Protein AF-A0A7R9ERK0-F1 (afdb_monomer_lite)

Foldseek 3Di:
DDDDDDDDDDQLQADDQFAPDRDDDSVPSATHGAPQFDDSRSPGHPDQWDQDGPRHTDHDDPVSVVVVVVVVVVCVVVVVVVVVVVVVVVVVVVVVVVVVVVVVCVVCVVVVVCVPPVPPPCPVVVVVVVVVVVVVVVVVVVVVVVVVVVVVVVVVVVVVVVVVVVVVVVVVVVVVVVVVVVVVVVVVVVVVVVDDDCVVVVVVVVVVVVVVVVVPPDCVVVVVVVVVVVVVVVVVVVVVVVVVVVVVVVLVVVVVVVVVVVVVVVVVVVVVVVVVVVVVVVVVVVVVVVVVVCVVVVVVVVVVVVVVVVVVVVVVVVVVVVVVVDVVVDDDDDDDDDDPDPPPPVVPVVPPPPPDDDPPPVVVVVVVVVVVVVVVVVVVVVCVVVVVVVVVVVVVSCVVVVVVVVVVVVVVVVVVVVVVVVVVVVVCVCPVVVVVVVVVVVVVVVVVVVVVVCCCVPPVVVVVVVVVVVVVVVVVVVVVVVVVVVVVVVVVVVVVPDDPPVVVVVVVVVVVVVVVVVVVVVVVVVVVCVVVVVVVVVCVVVVVVVVVVVVVVVVVVVVPDDDDDDDDDDDDDDDDDDDDDDDDDDDDDDDDDDDDDD

Organism: NCBI:txid61472

Radius of gyration: 83.92 Å; chains: 1; bounding box: 230×95×180 Å

pLDDT: mean 75.09, std 16.85, range [30.47, 94.69]

InterPro domains:
  IPR002049 Laminin-type EGF domain [PF00053] (12-48)
  IPR002049 Laminin-type EGF domain [PS01248] (31-63)
  IPR002049 Laminin-type EGF domain [SM00180] (12-57)
  IPR002049 Laminin-type EGF domain [cd00055] (12-45)
  IPR009254 Laminin alpha, domain I [PF06008] (92-330)

Secondary structure (DSSP, 8-state):
-------PPPP----TTTEEEEEE-TTT--EEEPTT-BTTTT-BPPTTEEEETTTEEEEPPHHHHHHHHHHHHHHHHHHHHHHHHHHHHHHHHHHHHHHHHHHHHHHHHHHHHTT-TTT---HHHHHHHHHHHHHHHHHHHHHHHHHHHHHHHHHHHHHHHHHHHHHHHHHHHHHHHHHHHHHHHHHHHHHHSS-TTSHHHHHHHHHHHHHHHHHH---HHHHHHHHHHHHHHHHHHHHHHHHHHHHHHHHHHHHHHHHHHHHHHHHHHHHHHHHHHHHHHHHHHHHHHHHHHHHHHHHHHHHHHHHHHHHHHHHHHHHHHHHHHHTTS----------SSTTSHHHHTTTTTSSS--SHHHHHHHHHHHHHHHHHHHHHHHHHHHHHHHHHHHHHHHHHHHHHHHHHHHHHHHHHHHHHHHHHHHHHTTHHHHHHHHHHHHHHHHHHHHHHHHHIIIIIHHHHHHHHHHHHHHHHHHHHHHHHHHHHHHHHHHHTTPPP-HHHHHHHHHHHHHHHHHHHHHHHHHHHHHHHHHHHHHHHHHHHHHHHHHHHHHHHHHTTS-------------------------------------

Structure (mmCIF, N/CA/C/O backbone):
data_AF-A0A7R9ERK0-F1
#
_entry.id   AF-A0A7R9ERK0-F1
#
loop_
_atom_site.group_PDB
_atom_site.id
_atom_site.type_symbol
_atom_site.label_atom_id
_atom_site.label_alt_id
_atom_site.label_comp_id
_atom_site.label_asym_id
_atom_site.label_entity_id
_atom_site.label_seq_id
_atom_site.pdbx_PDB_ins_code
_atom_site.Cartn_x
_atom_site.Cartn_y
_atom_site.Cartn_z
_atom_site.occupancy
_atom_site.B_iso_or_equiv
_atom_site.auth_seq_id
_atom_site.auth_comp_id
_atom_site.auth_asym_id
_atom_site.auth_atom_id
_atom_site.pdbx_PDB_model_num
ATOM 1 N N . MET A 1 1 ? -63.902 -16.183 -97.226 1.00 35.41 1 MET A N 1
ATOM 2 C CA . MET A 1 1 ? -65.059 -15.893 -96.356 1.00 35.41 1 MET A CA 1
ATOM 3 C C . MET A 1 1 ? -64.529 -15.023 -95.231 1.00 35.41 1 MET A C 1
ATOM 5 O O . MET A 1 1 ? -63.576 -15.450 -94.601 1.00 35.41 1 MET A O 1
ATOM 9 N N . GLU A 1 2 ? -65.022 -13.813 -95.001 1.00 35.06 2 GLU A N 1
ATOM 10 C CA . GLU A 1 2 ? -66.097 -13.092 -95.710 1.00 35.06 2 GLU A CA 1
ATOM 11 C C . GLU A 1 2 ? -65.541 -12.112 -96.772 1.00 35.06 2 GLU A C 1
ATOM 13 O O . GLU A 1 2 ? -64.340 -12.095 -97.030 1.00 35.06 2 GLU A O 1
ATOM 18 N N . ALA A 1 3 ? -66.422 -11.383 -97.462 1.00 43.03 3 ALA A N 1
ATOM 19 C CA . ALA A 1 3 ? -66.110 -10.338 -98.452 1.00 43.03 3 ALA A CA 1
ATOM 20 C C . ALA A 1 3 ? -66.653 -8.984 -97.925 1.00 43.03 3 ALA A C 1
ATOM 22 O O . ALA A 1 3 ? -67.345 -8.971 -96.914 1.00 43.03 3 ALA A O 1
ATOM 23 N N . SER A 1 4 ? -66.417 -7.803 -98.501 1.00 40.50 4 SER A N 1
ATOM 24 C CA . SER A 1 4 ? -65.908 -7.414 -99.826 1.00 40.50 4 SER A CA 1
ATOM 25 C C . SER A 1 4 ? -65.110 -6.098 -99.672 1.00 40.50 4 SER A C 1
ATOM 27 O O . SER A 1 4 ? -65.273 -5.392 -98.684 1.00 40.50 4 SER A O 1
ATOM 29 N N . GLY A 1 5 ? -64.189 -5.705 -100.550 1.00 44.66 5 GLY A N 1
ATOM 30 C CA . GLY A 1 5 ? -64.481 -5.357 -101.944 1.00 44.66 5 GLY A CA 1
ATOM 31 C C . GLY A 1 5 ? -64.319 -3.846 -102.167 1.00 44.66 5 GLY A C 1
ATOM 32 O O . GLY A 1 5 ? -65.278 -3.161 -102.503 1.00 44.66 5 GLY A O 1
ATOM 33 N N . ASN A 1 6 ? -63.112 -3.317 -101.937 1.00 42.91 6 ASN A N 1
ATOM 34 C CA . ASN A 1 6 ? -62.761 -1.910 -102.171 1.00 42.91 6 ASN A CA 1
ATOM 35 C C . ASN A 1 6 ? -61.440 -1.848 -102.953 1.00 42.91 6 ASN A C 1
ATOM 37 O O . ASN A 1 6 ? -60.365 -1.666 -102.380 1.00 42.91 6 ASN A O 1
ATOM 41 N N . SER A 1 7 ? -61.523 -2.097 -104.262 1.00 53.69 7 SER A N 1
ATOM 42 C CA . SER A 1 7 ? -60.381 -2.242 -105.170 1.00 53.69 7 SER A CA 1
ATOM 43 C C . SER A 1 7 ? -59.732 -0.895 -105.504 1.00 53.69 7 SER A C 1
ATOM 45 O O . SER A 1 7 ? -59.815 -0.402 -106.630 1.00 53.69 7 SER A O 1
ATOM 47 N N . LYS A 1 8 ? -59.059 -0.297 -104.519 1.00 59.78 8 LYS A N 1
ATOM 48 C CA . LYS A 1 8 ? -58.032 0.715 -104.776 1.00 59.78 8 LYS A CA 1
ATOM 49 C C . LYS A 1 8 ? -56.872 0.023 -105.489 1.00 59.78 8 LYS A C 1
ATOM 51 O O . LYS A 1 8 ? -56.284 -0.892 -104.918 1.00 59.78 8 LYS A O 1
ATOM 56 N N . CYS A 1 9 ? -56.544 0.441 -106.710 1.00 68.19 9 CYS A N 1
ATOM 57 C CA . CYS A 1 9 ? -55.388 -0.098 -107.422 1.00 68.19 9 CYS A CA 1
ATOM 58 C C . CYS A 1 9 ? -54.114 0.169 -106.609 1.00 68.19 9 CYS A C 1
ATOM 60 O O . CYS A 1 9 ? -53.793 1.324 -106.323 1.00 68.19 9 CYS A O 1
ATOM 62 N N . ALA A 1 10 ? -53.402 -0.891 -106.227 1.00 67.50 10 ALA A N 1
ATOM 63 C CA . ALA A 1 10 ? -52.088 -0.764 -105.617 1.00 67.50 10 ALA A CA 1
ATOM 64 C C . ALA A 1 10 ? -51.067 -0.335 -106.682 1.00 67.50 10 ALA A C 1
ATOM 66 O O . ALA A 1 10 ? -51.126 -0.778 -107.828 1.00 67.50 10 ALA A O 1
ATOM 67 N N . THR A 1 11 ? -50.117 0.519 -106.307 1.00 73.81 11 THR A N 1
ATOM 68 C CA . THR A 1 11 ? -48.973 0.853 -107.162 1.00 73.81 11 THR A CA 1
ATOM 69 C C . THR A 1 11 ? -48.084 -0.377 -107.323 1.00 73.81 11 THR A C 1
ATOM 71 O O . THR A 1 11 ? -47.626 -0.915 -106.315 1.00 73.81 11 THR A O 1
ATOM 74 N N . CYS A 1 12 ? -47.815 -0.782 -108.567 1.00 75.81 12 CYS A N 1
ATOM 75 C CA . CYS A 1 12 ? -47.063 -1.994 -108.911 1.00 75.81 12 CYS A CA 1
ATOM 76 C C . CYS A 1 12 ? -45.767 -2.168 -108.096 1.00 75.81 12 CYS A C 1
ATOM 78 O O . CYS A 1 12 ? -45.539 -3.211 -107.485 1.00 75.81 12 CYS A O 1
ATOM 80 N N . GLY A 1 13 ? -44.946 -1.111 -108.030 1.00 80.69 13 GLY A N 1
ATOM 81 C CA . GLY A 1 13 ? -43.681 -1.133 -107.293 1.00 80.69 13 GLY A CA 1
ATOM 82 C C . GLY A 1 13 ? -42.642 -2.076 -107.902 1.00 80.69 13 GLY A C 1
ATOM 83 O O . GLY A 1 13 ? -41.896 -2.699 -107.155 1.00 80.69 13 GLY A O 1
ATOM 84 N N . CYS A 1 14 ? -42.637 -2.201 -109.232 1.00 86.31 14 CYS A N 1
ATOM 85 C CA . CYS A 1 14 ? -41.630 -2.935 -109.994 1.00 86.31 14 CYS A CA 1
ATOM 86 C C . CYS A 1 14 ? -40.242 -2.324 -109.777 1.00 86.31 14 CYS A C 1
ATOM 88 O O . CYS A 1 14 ? -40.119 -1.095 -109.766 1.00 86.31 14 CYS A O 1
ATOM 90 N N . ASN A 1 15 ? -39.207 -3.153 -109.632 1.00 84.75 15 ASN A N 1
ATOM 91 C CA . ASN A 1 15 ? -37.839 -2.653 -109.543 1.00 84.75 15 ASN A CA 1
ATOM 92 C C . ASN A 1 15 ? -37.391 -2.124 -110.917 1.00 84.75 15 ASN A C 1
ATOM 94 O O . ASN A 1 15 ? -37.410 -2.849 -111.913 1.00 84.75 15 ASN A O 1
ATOM 98 N N . THR A 1 16 ? -37.010 -0.850 -110.973 1.00 82.69 16 THR A N 1
ATOM 99 C CA . THR A 1 16 ? -36.764 -0.108 -112.217 1.00 82.69 16 THR A CA 1
ATOM 100 C C . THR A 1 16 ? -35.476 -0.493 -112.934 1.00 82.69 16 THR A C 1
ATOM 102 O O . THR A 1 16 ? -35.369 -0.228 -114.122 1.00 82.69 16 THR A O 1
ATOM 105 N N . GLU A 1 17 ? -34.516 -1.114 -112.245 1.00 84.19 17 GLU A N 1
ATOM 106 C CA . GLU A 1 17 ? -33.261 -1.603 -112.850 1.00 84.19 17 GLU A CA 1
ATOM 107 C C . GLU A 1 17 ? -33.412 -3.016 -113.453 1.00 84.19 17 GLU A C 1
ATOM 109 O O . GLU A 1 17 ? -32.555 -3.480 -114.196 1.00 84.19 17 GLU A O 1
ATOM 114 N N . TYR A 1 18 ? -34.514 -3.699 -113.127 1.00 86.81 18 TYR A N 1
ATOM 115 C CA . TYR A 1 18 ? -34.749 -5.123 -113.386 1.00 86.81 18 TYR A CA 1
ATOM 116 C C . TYR A 1 18 ? -36.049 -5.384 -114.186 1.00 86.81 18 TYR A C 1
ATOM 118 O O . TYR A 1 18 ? -36.389 -6.533 -114.479 1.00 86.81 18 TYR A O 1
ATOM 126 N N . SER A 1 19 ? -36.799 -4.334 -114.540 1.00 86.19 19 SER A N 1
ATOM 127 C CA . SER A 1 19 ? -38.081 -4.408 -115.263 1.00 86.19 19 SER A CA 1
ATOM 128 C C . SER A 1 19 ? -38.019 -3.627 -116.572 1.00 86.19 19 SER A C 1
ATOM 130 O O . SER A 1 19 ? -37.452 -2.540 -116.612 1.00 86.19 19 SER A O 1
ATOM 132 N N . ILE A 1 20 ? -38.688 -4.119 -117.618 1.00 83.12 20 ILE A N 1
ATOM 133 C CA . ILE A 1 20 ? -38.766 -3.467 -118.942 1.00 83.12 20 ILE A CA 1
ATOM 134 C C . ILE A 1 20 ? -39.531 -2.126 -118.876 1.00 83.12 20 ILE A C 1
ATOM 136 O O . ILE A 1 20 ? -39.400 -1.272 -119.754 1.00 83.12 20 ILE A O 1
ATOM 140 N N . GLY A 1 21 ? -40.307 -1.893 -117.813 1.00 77.88 21 GLY A N 1
ATOM 141 C CA . GLY A 1 21 ? -40.896 -0.589 -117.534 1.00 77.88 21 GLY A CA 1
ATOM 142 C C . GLY A 1 21 ? -41.554 -0.477 -116.160 1.00 77.88 21 GLY A C 1
ATOM 143 O O . GLY A 1 21 ? -41.599 -1.414 -115.369 1.00 77.88 21 GLY A O 1
ATOM 144 N N . PHE A 1 22 ? -42.113 0.703 -115.890 1.00 71.94 22 PHE A N 1
ATOM 145 C CA . PHE A 1 22 ? -42.721 1.078 -114.603 1.00 71.94 22 PHE A CA 1
ATOM 146 C C . PHE A 1 22 ? -44.124 0.479 -114.354 1.00 71.94 22 PHE A C 1
ATOM 148 O O . PHE A 1 22 ? -44.754 0.779 -113.337 1.00 71.94 22 PHE A O 1
ATOM 155 N N . GLY A 1 23 ? -44.650 -0.303 -115.301 1.00 72.62 23 GLY A N 1
ATOM 156 C CA . GLY A 1 23 ? -46.002 -0.860 -115.276 1.00 72.62 23 GLY A CA 1
ATOM 157 C C . GLY A 1 23 ? -46.023 -2.359 -114.976 1.00 72.62 23 GLY A C 1
ATOM 158 O O . GLY A 1 23 ? -45.140 -3.102 -115.387 1.00 72.62 23 GLY A O 1
ATOM 159 N N . CYS A 1 24 ? -47.078 -2.799 -114.296 1.00 81.50 24 CYS A N 1
ATOM 160 C CA . CYS A 1 24 ? -47.418 -4.205 -114.105 1.00 81.50 24 CYS A CA 1
ATOM 161 C C . CYS A 1 24 ? -48.701 -4.558 -114.862 1.00 81.50 24 CYS A C 1
ATOM 163 O O . CYS A 1 24 ? -49.523 -3.687 -115.168 1.00 81.50 24 CYS A O 1
ATOM 165 N N . ASN A 1 25 ? -48.901 -5.846 -115.136 1.00 78.44 25 ASN A N 1
ATOM 166 C CA . ASN A 1 25 ? -50.119 -6.335 -115.773 1.00 78.44 25 ASN A CA 1
ATOM 167 C C . ASN A 1 25 ? -51.338 -6.069 -114.856 1.00 78.44 25 ASN A C 1
ATOM 169 O O . ASN A 1 25 ? -51.389 -6.585 -113.735 1.00 78.44 25 ASN A O 1
ATOM 173 N N . PRO A 1 26 ? -52.356 -5.310 -115.311 1.00 74.50 26 PRO A N 1
ATOM 174 C CA . PRO A 1 26 ? -53.459 -4.858 -114.459 1.00 74.50 26 PRO A CA 1
ATOM 175 C C . PRO A 1 26 ? -54.404 -5.980 -113.998 1.00 74.50 26 PRO A C 1
ATOM 177 O O . PRO A 1 26 ? -55.276 -5.726 -113.170 1.00 74.50 26 PRO A O 1
ATOM 180 N N . SER A 1 27 ? -54.258 -7.205 -114.519 1.00 74.94 27 SER A N 1
ATOM 181 C CA . SER A 1 27 ? -55.088 -8.359 -114.140 1.00 74.94 27 SER A CA 1
ATOM 182 C C . SER A 1 27 ? -54.517 -9.184 -112.982 1.00 74.94 27 SER A C 1
ATOM 184 O O . SER A 1 27 ? -55.277 -9.897 -112.330 1.00 74.94 27 SER A O 1
ATOM 186 N N . ASN A 1 28 ? -53.202 -9.130 -112.732 1.00 77.69 28 ASN A N 1
ATOM 187 C CA . ASN A 1 28 ? -52.540 -9.932 -111.689 1.00 77.69 28 ASN A CA 1
ATOM 188 C C . ASN A 1 28 ? -51.480 -9.176 -110.863 1.00 77.69 28 ASN A C 1
ATOM 190 O O . ASN A 1 28 ? -51.039 -9.705 -109.850 1.00 77.69 28 ASN A O 1
ATOM 194 N N . GLY A 1 29 ? -51.079 -7.964 -111.257 1.00 78.56 29 GLY A N 1
ATOM 195 C CA . GLY A 1 29 ? -50.071 -7.165 -110.553 1.00 78.56 29 GLY A CA 1
ATOM 196 C C . GLY A 1 29 ? -48.613 -7.548 -110.837 1.00 78.56 29 GLY A C 1
ATOM 197 O O . GLY A 1 29 ? -47.723 -6.879 -110.321 1.00 78.56 29 GLY A O 1
ATOM 198 N N . GLN A 1 30 ? -48.356 -8.560 -111.674 1.00 82.38 30 GLN A N 1
ATOM 199 C CA . GLN A 1 30 ? -47.001 -8.999 -112.025 1.00 82.38 30 GLN A CA 1
ATOM 200 C C . GLN A 1 30 ? -46.286 -7.943 -112.874 1.00 82.38 30 GLN A C 1
ATOM 202 O O . GLN A 1 30 ? -46.831 -7.458 -113.872 1.00 82.38 30 GLN A O 1
ATOM 207 N N . CYS A 1 31 ? -45.053 -7.623 -112.496 1.00 87.81 31 CYS A N 1
ATOM 208 C CA . CYS A 1 31 ? -44.167 -6.740 -113.247 1.00 87.81 31 CYS A CA 1
ATOM 209 C C . CYS A 1 31 ? -43.558 -7.447 -114.471 1.00 87.81 31 CYS A C 1
ATOM 211 O O . CYS A 1 31 ? -43.283 -8.649 -114.428 1.00 87.81 31 CYS A O 1
ATOM 213 N N . GLU A 1 32 ? -43.364 -6.710 -115.568 1.00 88.25 32 GLU A N 1
ATOM 214 C CA . GLU A 1 32 ? -42.759 -7.234 -116.799 1.00 88.25 32 GLU A CA 1
ATOM 215 C C . GLU A 1 32 ? -41.229 -7.135 -116.704 1.00 88.25 32 GLU A C 1
ATOM 217 O O . GLU A 1 32 ? -40.634 -6.077 -116.921 1.00 88.25 32 GLU A O 1
ATOM 222 N N . CYS A 1 33 ? -40.607 -8.233 -116.276 1.00 88.31 33 CYS A N 1
ATOM 223 C CA . CYS A 1 33 ? -39.188 -8.283 -115.937 1.00 88.31 33 CYS A CA 1
ATOM 224 C C . CYS A 1 33 ? -38.276 -8.289 -117.169 1.00 88.31 33 CYS A C 1
ATOM 226 O O . CYS A 1 33 ? -38.658 -8.783 -118.232 1.00 88.31 33 CYS A O 1
ATOM 228 N N . LEU A 1 34 ? -37.043 -7.798 -117.009 1.00 89.06 34 LEU A N 1
ATOM 229 C CA . LEU A 1 34 ? -35.976 -8.049 -117.979 1.00 89.06 34 LEU A CA 1
ATOM 230 C C . LEU A 1 34 ? -35.687 -9.566 -118.086 1.00 89.06 34 LEU A C 1
ATOM 232 O O . LEU A 1 34 ? -35.973 -10.315 -117.145 1.00 89.06 34 LEU A O 1
ATOM 236 N N . PRO A 1 35 ? -35.118 -10.044 -119.210 1.00 89.62 35 PRO A N 1
ATOM 237 C CA . PRO A 1 35 ? -34.739 -11.445 -119.390 1.00 89.62 35 PRO A CA 1
ATOM 238 C C . PRO A 1 35 ? -33.977 -12.032 -118.192 1.00 89.62 35 PRO A C 1
ATOM 240 O O . PRO A 1 35 ? -33.128 -11.375 -117.599 1.00 89.62 35 PRO A O 1
ATOM 243 N N . GLY A 1 36 ? -34.299 -13.270 -117.810 1.00 87.81 36 GLY A N 1
ATOM 244 C CA . GLY A 1 36 ? -33.621 -14.004 -116.731 1.00 87.81 36 GLY A CA 1
ATOM 245 C C . GLY A 1 36 ? -33.883 -13.519 -115.296 1.00 87.81 36 GLY A C 1
ATOM 246 O O . GLY A 1 36 ? -33.579 -14.259 -114.364 1.00 87.81 36 GLY A O 1
ATOM 247 N N . VAL A 1 37 ? -34.449 -12.327 -115.087 1.00 90.31 37 VAL A N 1
ATOM 248 C CA . VAL A 1 37 ? -34.824 -11.808 -113.758 1.00 90.31 37 VAL A CA 1
ATOM 249 C C . VAL A 1 37 ? -35.968 -12.631 -113.148 1.00 90.31 37 VAL A C 1
ATOM 251 O O . VAL A 1 37 ? -36.845 -13.115 -113.868 1.00 90.31 37 VAL A O 1
ATOM 254 N N . ILE A 1 38 ? -35.998 -12.752 -111.816 1.00 88.31 38 ILE A N 1
ATOM 255 C CA . ILE A 1 38 ? -37.062 -13.440 -111.069 1.00 88.31 38 ILE A CA 1
ATOM 256 C C . ILE A 1 38 ? -37.682 -12.560 -109.962 1.00 88.31 38 ILE A C 1
ATOM 258 O O . ILE A 1 38 ? -37.200 -11.472 -109.648 1.00 88.31 38 ILE A O 1
ATOM 262 N N . GLY A 1 39 ? -38.792 -13.041 -109.391 1.00 85.50 39 GLY A N 1
ATOM 263 C CA . GLY A 1 39 ? -39.576 -12.355 -108.355 1.00 85.50 39 GLY A CA 1
ATOM 264 C C . GLY A 1 39 ? -40.820 -11.632 -108.893 1.00 85.50 39 GLY A C 1
ATOM 265 O O . GLY A 1 39 ? -40.866 -11.196 -110.044 1.00 85.50 39 GLY A O 1
ATOM 266 N N . GLU A 1 40 ? -41.861 -11.491 -108.063 1.00 83.94 40 GLU A N 1
ATOM 267 C CA . GLU A 1 40 ? -43.143 -10.878 -108.479 1.00 83.94 40 GLU A CA 1
ATOM 268 C C . GLU A 1 40 ? -43.001 -9.395 -108.873 1.00 83.94 40 GLU A C 1
ATOM 270 O O . GLU A 1 40 ? -43.811 -8.851 -109.630 1.00 83.94 40 GLU A O 1
ATOM 275 N N . LYS A 1 41 ? -41.942 -8.743 -108.377 1.00 85.75 41 LYS A N 1
ATOM 276 C CA . LYS A 1 41 ? -41.596 -7.342 -108.654 1.00 85.75 41 LYS A CA 1
ATOM 277 C C . LYS A 1 41 ? -40.287 -7.187 -109.421 1.00 85.75 41 LYS A C 1
ATOM 279 O O . LYS A 1 41 ? -39.783 -6.066 -109.514 1.00 85.75 41 LYS A O 1
ATOM 284 N N . CYS A 1 42 ? -39.786 -8.290 -109.982 1.00 89.88 42 CYS A N 1
ATOM 285 C CA . CYS A 1 42 ? -38.517 -8.352 -110.695 1.00 89.88 42 CYS A CA 1
ATOM 286 C C . CYS A 1 42 ? -37.362 -7.900 -109.788 1.00 89.88 42 CYS A C 1
ATOM 288 O O . CYS A 1 42 ? -36.636 -6.974 -110.111 1.00 89.88 42 CYS A O 1
ATOM 290 N N . ASP A 1 43 ? -37.267 -8.442 -108.577 1.00 88.75 43 ASP A N 1
ATOM 291 C CA . ASP A 1 43 ? -36.455 -7.855 -107.507 1.00 88.75 43 ASP A CA 1
ATOM 292 C C . ASP A 1 43 ? -35.044 -8.451 -107.358 1.00 88.75 43 ASP A C 1
ATOM 294 O O . ASP A 1 43 ? -34.209 -7.829 -106.701 1.00 88.75 43 ASP A O 1
ATOM 298 N N . HIS A 1 44 ? -34.747 -9.598 -107.982 1.00 89.75 44 HIS A N 1
ATOM 299 C CA . HIS A 1 44 ? -33.415 -10.215 -107.946 1.00 89.75 44 HIS A CA 1
ATOM 300 C C . HIS A 1 44 ? -33.120 -11.116 -109.160 1.00 89.75 44 HIS A C 1
ATOM 302 O O . HIS A 1 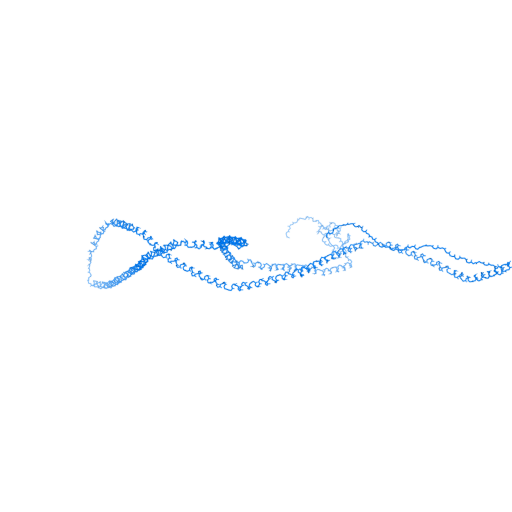44 ? -34.019 -11.599 -109.852 1.00 89.75 44 HIS A O 1
ATOM 308 N N . CYS A 1 45 ? -31.832 -11.376 -109.405 1.00 91.38 45 CYS A N 1
ATOM 309 C CA . CYS A 1 45 ? -31.398 -12.441 -110.310 1.00 91.38 45 CYS A CA 1
ATOM 310 C C . CYS A 1 45 ? -31.494 -13.825 -109.645 1.00 91.38 45 CYS A C 1
ATOM 312 O O . CYS A 1 45 ? -31.431 -13.919 -108.415 1.00 91.38 45 CYS A O 1
ATOM 314 N N . PRO A 1 46 ? -31.574 -14.913 -110.434 1.00 89.50 46 PRO A N 1
ATOM 315 C CA . PRO A 1 46 ? -31.343 -16.267 -109.946 1.00 89.50 46 PRO A CA 1
ATOM 316 C C . PRO A 1 46 ? -30.004 -16.407 -109.209 1.00 89.50 46 PRO A C 1
ATOM 318 O O . PRO A 1 46 ? -29.065 -15.631 -109.395 1.00 89.50 46 PRO A O 1
ATOM 321 N N . TYR A 1 47 ? -29.898 -17.433 -108.369 1.00 83.62 47 TYR A N 1
ATOM 322 C CA . TYR A 1 47 ? -28.662 -17.729 -107.651 1.00 83.62 47 TYR A CA 1
ATOM 323 C C . TYR A 1 47 ? -27.497 -17.979 -108.634 1.00 83.62 47 TYR A C 1
ATOM 325 O O . TYR A 1 47 ? -27.633 -18.755 -109.576 1.00 83.62 47 TYR A O 1
ATOM 333 N N . ARG A 1 48 ? -26.362 -17.296 -108.406 1.00 85.50 48 ARG A N 1
ATOM 334 C CA . ARG A 1 48 ? -25.168 -17.228 -109.284 1.00 85.50 48 ARG A CA 1
ATOM 335 C C . ARG A 1 48 ? -25.385 -16.612 -110.679 1.00 85.50 48 ARG A C 1
ATOM 337 O O . ARG A 1 48 ? -24.573 -16.828 -111.577 1.00 85.50 48 ARG A O 1
ATOM 344 N N . TRP A 1 49 ? -26.443 -15.824 -110.861 1.00 90.06 49 TRP A N 1
ATOM 345 C CA . TRP A 1 49 ? -26.654 -14.997 -112.054 1.00 90.06 49 TRP A CA 1
ATOM 346 C C . TRP A 1 49 ? -26.402 -13.516 -111.730 1.00 90.06 49 TRP A C 1
ATOM 348 O O . TRP A 1 49 ? -26.640 -13.072 -110.605 1.00 90.06 49 TRP A O 1
ATOM 358 N N . VAL A 1 50 ? -25.927 -12.746 -112.710 1.00 88.94 50 VAL A N 1
ATOM 359 C CA . VAL A 1 50 ? -25.603 -11.314 -112.575 1.00 88.94 50 VAL A CA 1
ATOM 360 C C . VAL A 1 50 ? -26.517 -10.465 -113.455 1.00 88.94 50 VAL A C 1
ATOM 362 O O . VAL A 1 50 ? -26.815 -10.849 -114.585 1.00 88.94 50 VAL A O 1
ATOM 365 N N . LEU A 1 51 ? -26.958 -9.307 -112.949 1.00 89.38 51 LEU A N 1
ATOM 366 C CA . LEU A 1 51 ? -27.700 -8.330 -113.746 1.00 89.38 51 LEU A CA 1
ATOM 367 C C . LEU A 1 51 ? -26.730 -7.574 -114.659 1.00 89.38 51 LEU A C 1
ATOM 369 O O . LEU A 1 51 ? -25.825 -6.890 -114.179 1.00 89.38 51 LEU A O 1
ATOM 373 N N . ILE A 1 52 ? -26.979 -7.634 -115.962 1.00 86.94 52 ILE A N 1
ATOM 374 C CA . ILE A 1 52 ? -26.488 -6.661 -116.933 1.00 86.94 52 ILE A CA 1
ATOM 375 C C . ILE A 1 52 ? -27.607 -5.615 -117.104 1.00 86.94 52 ILE A C 1
ATOM 377 O O . ILE A 1 52 ? -28.713 -5.988 -117.508 1.00 86.94 52 ILE A O 1
ATOM 381 N N . PRO A 1 53 ? -27.377 -4.329 -116.765 1.00 84.81 53 PRO A N 1
ATOM 382 C CA . PRO A 1 53 ? -28.394 -3.284 -116.889 1.00 84.81 53 PRO A CA 1
ATOM 383 C C . PRO A 1 53 ? -28.992 -3.217 -118.297 1.00 84.81 53 PRO A C 1
ATOM 385 O O . PRO A 1 53 ? -28.274 -3.393 -119.278 1.00 84.81 53 PRO A O 1
ATOM 388 N N . ASP A 1 54 ? -30.303 -2.984 -118.380 1.00 81.75 54 ASP A N 1
ATOM 389 C CA . ASP A 1 54 ? -31.126 -2.954 -119.604 1.00 81.75 54 ASP A CA 1
ATOM 390 C C . ASP A 1 54 ? -31.157 -4.250 -120.459 1.00 81.75 54 ASP A C 1
ATOM 392 O O . ASP A 1 54 ? -32.057 -4.403 -121.286 1.00 81.75 54 ASP A O 1
ATOM 396 N N . GLU A 1 55 ? -30.254 -5.216 -120.245 1.00 85.62 55 GLU A N 1
ATOM 397 C CA . GLU A 1 55 ? -30.233 -6.514 -120.945 1.00 85.62 55 GLU A CA 1
ATOM 398 C C . GLU A 1 55 ? -30.877 -7.656 -120.133 1.00 85.62 55 GLU A C 1
ATOM 400 O O . GLU A 1 55 ? -31.523 -8.530 -120.716 1.00 85.62 55 GLU A O 1
ATOM 405 N N . GLY A 1 56 ? -30.742 -7.643 -118.801 1.00 89.44 56 GLY A N 1
ATOM 406 C CA . GLY A 1 56 ? -31.325 -8.630 -117.883 1.00 89.44 56 GLY A CA 1
ATOM 407 C C . GLY A 1 56 ? -30.307 -9.440 -117.076 1.00 89.44 56 GLY A C 1
ATOM 408 O O . GLY A 1 56 ? -29.120 -9.125 -117.033 1.00 89.44 56 GLY A O 1
ATOM 409 N N . CYS A 1 57 ? -30.779 -10.470 -116.374 1.00 91.62 57 CYS A N 1
ATOM 410 C CA . CYS A 1 57 ? -29.918 -11.379 -115.620 1.00 91.62 57 CYS A CA 1
ATOM 411 C C . CYS A 1 57 ? -29.384 -12.492 -116.522 1.00 91.62 57 CYS A C 1
ATOM 413 O O . CYS A 1 57 ? -30.159 -13.174 -117.196 1.00 91.62 57 CYS A O 1
ATOM 415 N N . PHE A 1 58 ? -28.080 -12.742 -116.447 1.00 89.50 58 PHE A N 1
ATOM 416 C CA . PHE A 1 58 ? -27.410 -13.817 -117.176 1.00 89.50 58 PHE A CA 1
ATOM 417 C C . PHE A 1 58 ? -26.623 -14.714 -116.224 1.00 89.50 58 PHE A C 1
ATOM 419 O O . PHE A 1 58 ? -26.147 -14.274 -115.175 1.00 89.50 58 PHE A O 1
ATOM 426 N N . GLU A 1 59 ? -26.488 -15.983 -116.600 1.00 89.44 59 GLU A N 1
ATOM 427 C CA . GLU A 1 59 ? -25.649 -16.939 -115.886 1.00 89.44 59 GLU A CA 1
ATOM 428 C C . GLU A 1 59 ? -24.184 -16.492 -115.930 1.00 89.44 59 GLU A C 1
ATOM 430 O O . GLU A 1 59 ? -23.661 -16.158 -116.996 1.00 89.44 59 GLU A O 1
ATOM 435 N N . CYS A 1 60 ? -23.520 -16.473 -114.772 1.00 86.56 60 CYS A N 1
ATOM 436 C CA . CYS A 1 60 ? -22.087 -16.197 -114.716 1.00 86.56 60 CYS A CA 1
ATOM 437 C C . CYS A 1 60 ? -21.278 -17.323 -115.387 1.00 86.56 60 CYS A C 1
ATOM 439 O O . CYS A 1 60 ? -21.757 -18.446 -115.540 1.00 86.56 60 CYS A O 1
ATOM 441 N N . ASP A 1 61 ? -20.030 -17.038 -115.766 1.00 85.62 61 ASP A N 1
ATOM 442 C CA . ASP A 1 61 ? -19.163 -18.039 -116.391 1.00 85.62 61 ASP A CA 1
ATOM 443 C C . ASP A 1 61 ? -18.748 -19.155 -115.411 1.00 85.62 61 ASP A C 1
ATOM 445 O O . ASP A 1 61 ? -18.861 -19.016 -114.190 1.00 85.62 61 ASP A O 1
ATOM 449 N N . SER A 1 62 ? -18.230 -20.270 -115.937 1.00 85.50 62 SER A N 1
ATOM 450 C CA . SER A 1 62 ? -17.825 -21.409 -115.101 1.00 85.50 62 SER A CA 1
ATOM 451 C C . SER A 1 62 ? -16.780 -21.023 -114.052 1.00 85.50 62 SER A C 1
ATOM 453 O O . SER A 1 62 ? -16.874 -21.478 -112.919 1.00 85.50 62 SER A O 1
ATOM 455 N N . CYS A 1 63 ? -15.846 -20.121 -114.383 1.00 86.56 63 CYS A N 1
ATOM 456 C CA . CYS A 1 63 ? -14.822 -19.651 -113.448 1.00 86.56 63 CYS A CA 1
ATOM 457 C C . CYS A 1 63 ? -15.440 -18.939 -112.233 1.00 86.56 63 CYS A C 1
ATOM 459 O O . CYS A 1 63 ? -14.971 -19.100 -111.105 1.00 86.56 63 CYS A O 1
ATOM 461 N N . SER A 1 64 ? -16.506 -18.165 -112.455 1.00 86.69 64 SER A N 1
ATOM 462 C CA . SER A 1 64 ? -17.269 -17.510 -111.392 1.00 86.69 64 SER A CA 1
ATOM 463 C C . SER A 1 64 ? -18.058 -18.510 -110.544 1.00 86.69 64 SER A C 1
ATOM 465 O O . SER A 1 64 ? -18.135 -18.342 -109.328 1.00 86.69 64 SER A O 1
ATOM 467 N N . HIS A 1 65 ? -18.624 -19.562 -111.147 1.00 86.75 65 HIS A N 1
ATOM 468 C CA . HIS A 1 65 ? -19.310 -20.624 -110.397 1.00 86.75 65 HIS A CA 1
ATOM 469 C C . HIS A 1 65 ? -18.327 -21.427 -109.537 1.00 86.75 65 HIS A C 1
ATOM 471 O O . HIS A 1 65 ? -18.579 -21.566 -108.343 1.00 86.75 65 HIS A O 1
ATOM 477 N N . ASP A 1 66 ? -17.182 -21.838 -110.089 1.00 86.88 66 ASP A N 1
ATOM 478 C CA . ASP A 1 66 ? -16.118 -22.552 -109.364 1.00 86.88 66 ASP A CA 1
ATOM 479 C C . ASP A 1 66 ? -15.611 -21.742 -108.151 1.00 86.88 66 ASP A C 1
ATOM 481 O O . ASP A 1 66 ? -15.424 -22.279 -107.055 1.00 86.88 66 ASP A O 1
ATOM 485 N N . LEU A 1 67 ? -15.423 -20.425 -108.314 1.00 87.75 67 LEU A N 1
ATOM 486 C CA . LEU A 1 67 ? -15.016 -19.525 -107.228 1.00 87.75 67 LEU A CA 1
ATOM 487 C C . LEU A 1 67 ? -16.087 -19.411 -106.130 1.00 87.75 67 LEU A C 1
ATOM 489 O O . LEU A 1 67 ? -15.758 -19.376 -104.938 1.00 87.75 67 LEU A O 1
ATOM 493 N N . LEU A 1 68 ? -17.364 -19.358 -106.513 1.00 88.00 68 LEU A N 1
ATOM 494 C CA . LEU A 1 68 ? -18.470 -19.318 -105.559 1.00 88.00 68 LEU A CA 1
ATOM 495 C C . LEU A 1 68 ? -18.634 -20.663 -104.837 1.00 88.00 68 LEU A C 1
ATOM 497 O O . LEU A 1 68 ? -18.807 -20.647 -103.624 1.00 88.00 68 LEU A O 1
ATOM 501 N N . ASP A 1 69 ? -18.433 -21.806 -105.499 1.00 88.38 69 ASP A N 1
ATOM 502 C CA . ASP A 1 69 ? -18.412 -23.124 -104.843 1.00 88.38 69 ASP A CA 1
ATOM 503 C C . ASP A 1 69 ? -17.315 -23.245 -103.778 1.00 88.38 69 ASP A C 1
ATOM 505 O O . ASP A 1 69 ? -17.562 -23.785 -102.697 1.00 88.38 69 ASP A O 1
ATOM 509 N N . VAL A 1 70 ? -16.116 -22.713 -104.036 1.00 89.12 70 VAL A N 1
ATOM 510 C CA . VAL A 1 70 ? -15.041 -22.650 -103.026 1.00 89.12 70 VAL A CA 1
ATOM 511 C C . VAL A 1 70 ? -15.415 -21.708 -101.873 1.00 89.12 70 VAL A C 1
ATOM 513 O O . VAL A 1 70 ? -15.105 -21.993 -100.715 1.00 89.12 70 VAL A O 1
ATOM 516 N N . THR A 1 71 ? -16.118 -20.612 -102.162 1.00 87.50 71 THR A N 1
ATOM 517 C CA . THR A 1 71 ? -16.568 -19.640 -101.150 1.00 87.50 71 THR A CA 1
ATOM 518 C C . THR A 1 71 ? -17.680 -20.213 -100.260 1.00 87.50 71 THR A C 1
ATOM 520 O O . THR A 1 71 ? -17.627 -20.074 -99.036 1.00 87.50 71 THR A O 1
ATOM 523 N N . ASP A 1 72 ? -18.643 -20.925 -100.845 1.00 88.25 72 ASP A N 1
ATOM 524 C CA . ASP A 1 72 ? -19.721 -21.618 -100.133 1.00 88.25 72 ASP A CA 1
ATOM 525 C C . ASP A 1 72 ? -19.172 -22.766 -99.264 1.00 88.25 72 ASP A C 1
ATOM 527 O O . ASP A 1 72 ? -19.585 -22.928 -98.113 1.00 88.25 72 ASP A O 1
ATOM 531 N N . GLN A 1 73 ? -18.181 -23.519 -99.758 1.00 90.38 73 GLN A N 1
ATOM 532 C CA . GLN A 1 73 ? -17.463 -24.529 -98.967 1.00 90.38 73 GLN A CA 1
ATOM 533 C C . GLN A 1 73 ? -16.692 -23.906 -97.795 1.00 90.38 73 GLN A C 1
ATOM 535 O O . GLN A 1 73 ? -16.759 -24.416 -96.676 1.00 90.38 73 GLN A O 1
ATOM 540 N N . LEU A 1 74 ? -16.005 -22.777 -98.007 1.00 89.94 74 LEU A N 1
ATOM 541 C CA . LEU A 1 74 ? -15.325 -22.053 -96.930 1.00 89.94 74 LEU A CA 1
ATOM 542 C C . LEU A 1 74 ? -16.315 -21.583 -95.852 1.00 89.94 74 LEU A C 1
ATOM 544 O O . LEU A 1 74 ? -16.023 -21.708 -94.662 1.00 89.94 74 LEU A O 1
ATOM 548 N N . LYS A 1 75 ? -17.510 -21.119 -96.239 1.00 87.81 75 LYS A N 1
ATOM 549 C CA . LYS A 1 75 ? -18.577 -20.789 -95.283 1.00 87.81 75 LYS A CA 1
ATOM 550 C C . LYS A 1 75 ? -19.027 -22.011 -94.473 1.00 87.81 75 LYS A C 1
ATOM 552 O O . LYS A 1 75 ? -19.107 -21.917 -93.250 1.00 87.81 75 LYS A O 1
ATOM 557 N N . GLN A 1 76 ? -19.249 -23.161 -95.115 1.00 87.94 76 GLN A N 1
ATOM 558 C CA . GLN A 1 76 ? -19.624 -24.405 -94.421 1.00 87.94 76 GLN A CA 1
ATOM 559 C C . GLN A 1 76 ? -18.562 -24.881 -93.411 1.00 87.94 76 GLN A C 1
ATOM 561 O O . GLN A 1 76 ? -18.911 -25.502 -92.409 1.00 87.94 76 GLN A O 1
ATOM 566 N N . LEU A 1 77 ? -17.281 -24.570 -93.641 1.00 88.38 77 LEU A N 1
ATOM 567 C CA . LEU A 1 77 ? -16.188 -24.856 -92.703 1.00 88.38 77 LEU A CA 1
ATOM 568 C C . LEU A 1 77 ? -16.088 -23.839 -91.550 1.00 88.38 77 LEU A C 1
ATOM 570 O O . LEU A 1 77 ? -15.635 -24.200 -90.465 1.00 88.38 77 LEU A O 1
ATOM 574 N N . LEU A 1 78 ? -16.500 -22.585 -91.763 1.00 87.56 78 LEU A N 1
ATOM 575 C CA . LEU A 1 78 ? -16.426 -21.513 -90.761 1.00 87.56 78 LEU A CA 1
ATOM 576 C C . LEU A 1 78 ? -17.637 -21.467 -89.819 1.00 87.56 78 LEU A C 1
ATOM 578 O O . LEU A 1 78 ? -17.461 -21.210 -88.628 1.00 87.56 78 LEU A O 1
ATOM 582 N N . ASP A 1 79 ? -18.848 -21.730 -90.317 1.00 86.81 79 ASP A N 1
ATOM 583 C CA . ASP A 1 79 ? -20.084 -21.626 -89.526 1.00 86.81 79 ASP A CA 1
ATOM 584 C C . ASP A 1 79 ? -20.062 -22.450 -88.212 1.00 86.81 79 ASP A C 1
ATOM 586 O O . ASP A 1 79 ? -20.451 -21.901 -87.177 1.00 86.81 79 ASP A O 1
ATOM 590 N N . PRO A 1 80 ? -19.558 -23.707 -88.166 1.00 84.38 80 PRO A N 1
ATOM 591 C CA . PRO A 1 80 ? -19.454 -24.464 -86.913 1.00 84.38 80 PRO A CA 1
ATOM 592 C C . PRO A 1 80 ? -18.497 -23.826 -85.896 1.00 84.38 80 PRO A C 1
ATOM 594 O O . PRO A 1 80 ? -18.785 -23.807 -84.701 1.00 84.38 80 PRO A O 1
ATOM 597 N N . VAL A 1 81 ? -17.377 -23.273 -86.373 1.00 80.50 81 VAL A N 1
ATOM 598 C CA . VAL A 1 81 ? -16.340 -22.649 -85.535 1.00 80.50 81 VAL A CA 1
ATOM 599 C C . VAL A 1 81 ? -16.867 -21.363 -84.894 1.00 80.50 81 VAL A C 1
ATOM 601 O O . VAL A 1 81 ? -16.607 -21.102 -83.721 1.00 80.50 81 VAL A O 1
ATOM 604 N N . ILE A 1 82 ? -17.660 -20.579 -85.631 1.00 80.69 82 ILE A N 1
ATOM 605 C CA . ILE A 1 82 ? -18.306 -19.362 -85.116 1.00 80.69 82 ILE A CA 1
ATOM 606 C C . ILE A 1 82 ? -19.254 -19.702 -83.951 1.00 80.69 82 ILE A C 1
ATOM 608 O O . ILE A 1 82 ? -19.180 -19.071 -82.896 1.00 80.69 82 ILE A O 1
ATOM 612 N N . ILE A 1 83 ? -20.078 -20.746 -84.101 1.00 77.62 83 ILE A N 1
ATOM 613 C CA . ILE A 1 83 ? -21.017 -21.218 -83.065 1.00 77.62 83 ILE A CA 1
ATOM 614 C C . ILE A 1 83 ? -20.273 -21.729 -81.813 1.00 77.62 83 ILE A C 1
ATOM 616 O O . ILE A 1 83 ? -20.705 -21.494 -80.677 1.00 77.62 83 ILE A O 1
ATOM 620 N N . GLU A 1 84 ? -19.131 -22.400 -81.990 1.00 74.00 84 GLU A N 1
ATOM 621 C CA . GLU A 1 84 ? -18.293 -22.842 -80.870 1.00 74.00 84 GLU A CA 1
ATOM 622 C C . GLU A 1 84 ? -17.702 -21.647 -80.096 1.00 74.00 84 GLU A C 1
ATOM 624 O O . GLU A 1 84 ? -17.765 -21.619 -78.865 1.00 74.00 84 GLU A O 1
ATOM 629 N N . PHE A 1 85 ? -17.228 -20.598 -80.778 1.00 72.50 85 PHE A N 1
ATOM 630 C CA . PHE A 1 85 ? -16.716 -19.399 -80.099 1.00 72.50 85 PHE A CA 1
ATOM 631 C C . PHE A 1 85 ? -17.791 -18.619 -79.321 1.00 72.50 85 PHE A C 1
ATOM 633 O O . PHE A 1 85 ? -17.509 -18.164 -78.206 1.00 72.50 85 PHE A O 1
ATOM 640 N N . GLU A 1 86 ? -19.020 -18.495 -79.837 1.00 69.38 86 GLU A N 1
ATOM 641 C CA . GLU A 1 86 ? -20.125 -17.857 -79.097 1.00 69.38 86 GLU A CA 1
ATOM 642 C C . GLU A 1 86 ? -20.463 -18.614 -77.800 1.00 69.38 86 GLU A C 1
ATOM 644 O O . GLU A 1 86 ? -20.611 -18.013 -76.728 1.00 69.38 86 GLU A O 1
ATOM 649 N N . THR A 1 87 ? -20.534 -19.946 -77.869 1.00 63.72 87 THR A N 1
ATOM 650 C CA . THR A 1 87 ? -20.892 -20.790 -76.718 1.00 63.72 87 THR A CA 1
ATOM 651 C C . THR A 1 87 ? -19.770 -20.883 -75.678 1.00 63.72 87 THR A C 1
ATOM 653 O O . THR A 1 87 ? -20.041 -20.786 -74.474 1.00 63.72 87 THR A O 1
ATOM 656 N N . VAL A 1 88 ? -18.504 -20.964 -76.103 1.00 64.31 88 VAL A N 1
ATOM 657 C CA . VAL A 1 88 ? -17.335 -20.934 -75.202 1.00 64.31 88 VAL A CA 1
ATOM 658 C C . VAL A 1 88 ? -17.258 -19.615 -74.426 1.00 64.31 88 VAL A C 1
ATOM 660 O O . VAL A 1 88 ? -17.023 -19.635 -73.212 1.00 64.31 88 VAL A O 1
ATOM 663 N N . ALA A 1 89 ? -17.519 -18.474 -75.072 1.00 60.91 89 ALA A N 1
ATOM 664 C CA . ALA A 1 89 ? -17.544 -17.174 -74.399 1.00 60.91 89 ALA A CA 1
ATOM 665 C C . ALA A 1 89 ? -18.603 -17.134 -73.281 1.00 60.91 89 ALA A C 1
ATOM 667 O O . ALA A 1 89 ? -18.309 -16.741 -72.146 1.00 60.91 89 ALA A O 1
ATOM 668 N N . GLN A 1 90 ? -19.820 -17.603 -73.569 1.00 60.88 90 GLN A N 1
ATOM 669 C CA . GLN A 1 90 ? -20.920 -17.613 -72.602 1.00 60.88 90 GLN A CA 1
ATOM 670 C C . GLN A 1 90 ? -20.634 -18.540 -71.403 1.00 60.88 90 GLN A C 1
ATOM 672 O O . GLN A 1 90 ? -20.918 -18.177 -70.253 1.00 60.88 90 GLN A O 1
ATOM 677 N N . GLY A 1 91 ? -19.990 -19.689 -71.641 1.00 68.38 91 GLY A N 1
ATOM 678 C CA . GLY A 1 91 ? -19.527 -20.598 -70.589 1.00 68.38 91 GLY A CA 1
ATOM 679 C C . GLY A 1 91 ? -18.438 -19.984 -69.701 1.00 68.38 91 GLY A C 1
ATOM 680 O O . GLY A 1 91 ? -18.541 -20.040 -68.472 1.00 68.38 91 GLY A O 1
ATOM 681 N N . TYR A 1 92 ? -17.431 -19.340 -70.301 1.00 72.56 92 TYR A N 1
ATOM 682 C CA . TYR A 1 92 ? -16.306 -18.733 -69.578 1.00 72.56 92 TYR A CA 1
ATOM 683 C C . TYR A 1 92 ? -16.756 -17.642 -68.598 1.00 72.56 92 TYR A C 1
ATOM 685 O O . TYR A 1 92 ? -16.410 -17.693 -67.412 1.00 72.56 92 TYR A O 1
ATOM 693 N N . PHE A 1 93 ? -17.568 -16.679 -69.051 1.00 72.62 93 PHE A N 1
ATOM 694 C CA . PHE A 1 93 ? -18.037 -15.591 -68.184 1.00 72.62 93 PHE A CA 1
ATOM 695 C C . PHE A 1 93 ? -18.970 -16.088 -67.071 1.00 72.62 93 PHE A C 1
ATOM 697 O O . PHE A 1 93 ? -18.875 -15.615 -65.935 1.00 72.62 93 PHE A O 1
ATOM 704 N N . THR A 1 94 ? -19.819 -17.079 -67.359 1.00 74.81 94 THR A N 1
ATOM 705 C CA . THR A 1 94 ? -20.702 -17.696 -66.355 1.00 74.81 94 THR A CA 1
ATOM 706 C C . THR A 1 94 ? -19.891 -18.430 -65.283 1.00 74.81 94 THR A C 1
ATOM 708 O O . THR A 1 94 ? -20.132 -18.230 -64.092 1.00 74.81 94 THR A O 1
ATOM 711 N N . ASN A 1 95 ? -18.874 -19.205 -65.676 1.00 76.75 95 ASN A N 1
ATOM 712 C CA . ASN A 1 95 ? -17.994 -19.907 -64.739 1.00 76.75 95 ASN A CA 1
ATOM 713 C C . ASN A 1 95 ? -17.170 -18.917 -63.890 1.00 76.75 95 ASN A C 1
ATOM 715 O O . ASN A 1 95 ? -17.198 -18.991 -62.662 1.00 76.75 95 ASN A O 1
ATOM 719 N N . ARG A 1 96 ? -16.552 -17.895 -64.504 1.00 77.38 96 ARG A N 1
ATOM 720 C CA . ARG A 1 96 ? -15.857 -16.815 -63.772 1.00 77.38 96 ARG A CA 1
ATOM 721 C C . ARG A 1 96 ? -16.753 -16.110 -62.751 1.00 77.38 96 ARG A C 1
ATOM 723 O O . ARG A 1 96 ? -16.270 -15.778 -61.669 1.00 77.38 96 ARG A O 1
ATOM 730 N N . ARG A 1 97 ? -18.035 -15.895 -63.065 1.00 77.94 97 ARG A N 1
ATOM 731 C CA . ARG A 1 97 ? -19.000 -15.272 -62.146 1.00 77.94 97 ARG A CA 1
ATOM 732 C C . ARG A 1 97 ? -19.432 -16.216 -61.021 1.00 77.94 97 ARG A C 1
ATOM 734 O O . ARG A 1 97 ? -19.548 -15.761 -59.888 1.00 77.94 97 ARG A O 1
ATOM 741 N N . LEU A 1 98 ? -19.606 -17.510 -61.297 1.00 82.00 98 LEU A N 1
ATOM 742 C CA . LEU A 1 98 ? -19.852 -18.534 -60.272 1.00 82.00 98 LEU A CA 1
ATOM 743 C C . LEU A 1 98 ? -18.665 -18.685 -59.314 1.00 82.00 98 LEU A C 1
ATOM 745 O O . LEU A 1 98 ? -18.875 -18.710 -58.105 1.00 82.00 98 LEU A O 1
ATOM 749 N N . LEU A 1 99 ? -17.432 -18.710 -59.829 1.00 83.88 99 LEU A N 1
ATOM 750 C CA . LEU A 1 99 ? -16.214 -18.729 -59.013 1.00 83.88 99 LEU A CA 1
ATOM 751 C C . LEU A 1 99 ? -16.132 -17.497 -58.107 1.00 83.88 99 LEU A C 1
ATOM 753 O O . LEU A 1 99 ? -15.953 -17.655 -56.906 1.00 83.88 99 LEU A O 1
ATOM 757 N N . TYR A 1 100 ? -16.354 -16.295 -58.648 1.00 82.31 100 TYR A N 1
ATOM 758 C CA . TYR A 1 100 ? -16.363 -15.055 -57.864 1.00 82.31 100 TYR A CA 1
ATOM 759 C C . TYR A 1 100 ? -17.450 -15.041 -56.774 1.00 82.31 100 TYR A C 1
ATOM 761 O O . TYR A 1 100 ? -17.190 -14.624 -55.646 1.00 82.31 100 TYR A O 1
ATOM 769 N N . ILE A 1 101 ? -18.661 -15.527 -57.075 1.00 80.88 101 ILE A N 1
ATOM 770 C CA . ILE A 1 101 ? -19.750 -15.639 -56.090 1.00 80.88 101 ILE A CA 1
ATOM 771 C C . ILE A 1 101 ? -19.404 -16.671 -55.009 1.00 80.88 101 ILE A C 1
ATOM 773 O O . ILE A 1 101 ? -19.599 -16.391 -53.830 1.00 80.88 101 ILE A O 1
ATOM 777 N N . ASN A 1 102 ? -18.855 -17.829 -55.383 1.00 84.81 102 ASN A N 1
ATOM 778 C CA . ASN A 1 102 ? -18.423 -18.864 -54.443 1.00 84.81 102 ASN A CA 1
ATOM 779 C C . ASN A 1 102 ? -17.283 -18.365 -53.539 1.00 84.81 102 ASN A C 1
ATOM 781 O O . ASN A 1 102 ? -17.331 -18.530 -52.325 1.00 84.81 102 ASN A O 1
ATOM 785 N N . GLU A 1 103 ? -16.276 -17.703 -54.103 1.00 84.00 103 GLU A N 1
ATOM 786 C CA . GLU A 1 103 ? -15.168 -17.099 -53.360 1.00 84.00 103 GLU A CA 1
ATOM 787 C C . GLU A 1 103 ? -15.670 -16.021 -52.384 1.00 84.00 103 GLU A C 1
ATOM 789 O O . GLU A 1 103 ? -15.350 -16.064 -51.197 1.00 84.00 103 GLU A O 1
ATOM 794 N N . THR A 1 104 ? -16.562 -15.134 -52.839 1.00 80.44 104 THR A N 1
ATOM 795 C CA . THR A 1 104 ? -17.218 -14.123 -51.991 1.00 80.44 104 THR A CA 1
ATOM 796 C C . THR A 1 104 ? -18.047 -14.767 -50.872 1.00 80.44 104 THR A C 1
ATOM 798 O O . THR A 1 104 ? -17.982 -14.327 -49.725 1.00 80.44 104 THR A O 1
ATOM 801 N N . ALA A 1 105 ? -18.792 -15.839 -51.162 1.00 79.88 105 ALA A N 1
ATOM 802 C CA . ALA A 1 105 ? -19.586 -16.563 -50.170 1.00 79.88 105 ALA A CA 1
ATOM 803 C C . ALA A 1 105 ? -18.707 -17.246 -49.107 1.00 79.88 105 ALA A C 1
ATOM 805 O O . ALA A 1 105 ? -19.003 -17.141 -47.919 1.00 79.88 105 ALA A O 1
ATOM 806 N N . ASN A 1 106 ? -17.593 -17.870 -49.504 1.00 81.56 106 ASN A N 1
ATOM 807 C CA . ASN A 1 106 ? -16.638 -18.473 -48.568 1.00 81.56 106 ASN A CA 1
ATOM 808 C C . ASN A 1 106 ? -15.895 -17.419 -47.723 1.00 81.56 106 ASN A C 1
ATOM 810 O O . ASN A 1 106 ? -15.592 -17.677 -46.561 1.00 81.56 106 ASN A O 1
ATOM 814 N N . GLN A 1 107 ? -15.648 -16.215 -48.255 1.00 79.56 107 GLN A N 1
ATOM 815 C CA . GLN A 1 107 ? -15.080 -15.094 -47.488 1.00 79.56 107 GLN A CA 1
ATOM 816 C C . GLN A 1 107 ? -16.084 -14.441 -46.519 1.00 79.56 107 GLN A C 1
ATOM 818 O O . GLN A 1 107 ? -15.677 -13.895 -45.488 1.00 79.56 107 GLN A O 1
ATOM 823 N N . LEU A 1 108 ? -17.382 -14.464 -46.840 1.00 75.00 108 LEU A N 1
ATOM 824 C CA . LEU A 1 108 ? -18.442 -13.889 -46.005 1.00 75.00 108 LEU A CA 1
ATOM 825 C C . LEU A 1 108 ? -18.992 -14.868 -44.964 1.00 75.00 108 LEU A C 1
ATOM 827 O O . LEU A 1 108 ? -19.314 -14.425 -43.867 1.00 75.00 108 LEU A O 1
ATOM 831 N N . GLY A 1 109 ? -19.059 -16.171 -45.253 1.00 76.25 109 GLY A N 1
ATOM 832 C CA . GLY A 1 109 ? -19.603 -17.193 -44.347 1.00 76.25 109 GLY A CA 1
ATOM 833 C C . GLY A 1 109 ? -19.065 -17.107 -42.910 1.00 76.25 109 GLY A C 1
ATOM 834 O O . GLY A 1 109 ? -19.862 -16.945 -41.989 1.00 76.25 109 GLY A O 1
ATOM 835 N N . PRO A 1 110 ? -17.734 -17.093 -42.688 1.00 74.31 110 PRO A N 1
ATOM 836 C CA . PRO A 1 110 ? -17.159 -16.921 -41.353 1.00 74.31 110 PRO A CA 1
ATOM 837 C C . PRO A 1 110 ? -17.557 -15.597 -40.684 1.00 74.31 110 PRO A C 1
ATOM 839 O O . PRO A 1 110 ? -17.819 -15.567 -39.486 1.00 74.31 110 PRO A O 1
ATOM 842 N N . LYS A 1 111 ? -17.652 -14.505 -41.454 1.00 71.69 111 LYS A N 1
ATOM 843 C CA . LYS A 1 111 ? -18.027 -13.173 -40.948 1.00 71.69 111 LYS A CA 1
ATOM 844 C C . LYS A 1 111 ? -19.509 -13.075 -40.587 1.00 71.69 111 LYS A C 1
ATOM 846 O O . LYS A 1 111 ? -19.850 -12.327 -39.683 1.00 71.69 111 LYS A O 1
ATOM 851 N N . VAL A 1 112 ? -20.374 -13.825 -41.271 1.00 68.31 112 VAL A N 1
ATOM 852 C CA . VAL A 1 112 ? -21.806 -13.930 -40.951 1.00 68.31 112 VAL A CA 1
ATOM 853 C C . VAL A 1 112 ? -22.026 -14.850 -39.748 1.00 68.31 112 VAL A C 1
ATOM 855 O O . VAL A 1 112 ? -22.821 -14.511 -38.879 1.00 68.31 112 VAL A O 1
ATOM 858 N N . ASN A 1 113 ? -21.272 -15.947 -39.625 1.00 62.19 113 ASN A N 1
ATOM 859 C CA . ASN A 1 113 ? -21.321 -16.815 -38.442 1.00 62.19 113 ASN A CA 1
ATOM 860 C C . ASN A 1 113 ? -20.878 -16.078 -37.163 1.00 62.19 113 ASN A C 1
ATOM 862 O O . ASN A 1 113 ? -21.458 -16.288 -36.105 1.00 62.19 113 ASN A O 1
ATOM 866 N N . LEU A 1 114 ? -19.908 -15.159 -37.261 1.00 61.72 114 LEU A N 1
ATOM 867 C CA . LEU A 1 114 ? -19.504 -14.264 -36.162 1.00 61.72 114 LEU A CA 1
ATOM 868 C C . LEU A 1 114 ? -20.573 -13.223 -35.763 1.00 61.72 114 LEU A C 1
ATOM 870 O O . LEU A 1 114 ? -20.385 -12.510 -34.781 1.00 61.72 114 LEU A O 1
ATOM 874 N N . LEU A 1 115 ? -21.677 -13.120 -36.512 1.00 58.00 115 LEU A N 1
ATOM 875 C CA . LEU A 1 115 ? -22.825 -12.256 -36.218 1.00 58.00 115 LEU A CA 1
ATOM 876 C C . LEU A 1 115 ? -24.058 -13.049 -35.740 1.00 58.00 115 LEU A C 1
ATOM 878 O O . LEU A 1 115 ? -25.129 -12.463 -35.587 1.00 58.00 115 LEU A O 1
ATOM 882 N N . ASP A 1 116 ? -23.925 -14.357 -35.490 1.00 58.72 116 ASP A N 1
ATOM 883 C CA . ASP A 1 116 ? -24.960 -15.160 -34.832 1.00 58.72 116 ASP A CA 1
ATOM 884 C C . ASP A 1 116 ? -25.024 -14.809 -33.329 1.00 58.72 116 ASP A C 1
ATOM 886 O O . ASP A 1 116 ? -24.089 -15.127 -32.585 1.00 58.72 116 ASP A O 1
ATOM 890 N N . PRO A 1 117 ? -26.116 -14.182 -32.839 1.00 56.50 117 PRO A N 1
ATOM 891 C CA . PRO A 1 117 ? -26.230 -13.776 -31.440 1.00 56.50 117 PRO A CA 1
ATOM 892 C C . PRO A 1 117 ? -26.322 -14.960 -30.460 1.00 56.50 117 PRO A C 1
ATOM 894 O O . PRO A 1 117 ? -26.302 -14.736 -29.253 1.00 56.50 117 PRO A O 1
ATOM 897 N N . LEU A 1 118 ? -26.416 -16.204 -30.948 1.00 56.66 118 LEU A N 1
ATOM 898 C CA . LEU A 1 118 ? -26.361 -17.425 -30.136 1.00 56.66 118 LEU A CA 1
ATOM 899 C C . LEU A 1 118 ? -24.938 -17.998 -29.992 1.00 56.66 118 LEU A C 1
ATOM 901 O O . LEU A 1 118 ? -24.746 -18.919 -29.200 1.00 56.66 118 LEU A O 1
ATOM 905 N N . GLN A 1 119 ? -23.945 -17.474 -30.725 1.00 55.59 119 GLN A N 1
ATOM 906 C CA . GLN A 1 119 ? -22.557 -17.967 -30.702 1.00 55.59 119 GLN A CA 1
ATOM 907 C C . GLN A 1 119 ? -21.530 -16.949 -30.182 1.00 55.59 119 GLN A C 1
ATOM 909 O O . GLN A 1 119 ? -20.385 -17.320 -29.917 1.00 55.59 119 GLN A O 1
ATOM 914 N N . VAL A 1 120 ? -21.916 -15.685 -29.977 1.00 55.97 120 VAL A N 1
ATOM 915 C CA . VAL A 1 120 ? -21.053 -14.685 -29.328 1.00 55.97 120 VAL A CA 1
ATOM 916 C C . VAL A 1 120 ? -20.973 -14.978 -27.828 1.00 55.97 120 VAL A C 1
ATOM 918 O O . VAL A 1 120 ? -21.766 -14.470 -27.035 1.00 55.97 120 VAL A O 1
ATOM 921 N N . ASN A 1 121 ? -20.001 -15.800 -27.427 1.00 60.97 121 ASN A N 1
ATOM 922 C CA . ASN A 1 121 ? -19.699 -15.989 -26.015 1.00 60.97 121 ASN A CA 1
ATOM 923 C C . ASN A 1 121 ? -19.052 -14.714 -25.443 1.00 60.97 121 ASN A C 1
ATOM 925 O O . ASN A 1 121 ? -17.872 -14.454 -25.671 1.00 60.97 121 ASN A O 1
ATOM 929 N N . LEU A 1 122 ? -19.837 -13.927 -24.704 1.00 66.75 122 LEU A N 1
ATOM 930 C CA . LEU A 1 122 ? -19.378 -12.720 -24.009 1.00 66.75 122 LEU A CA 1
ATOM 931 C C . LEU A 1 122 ? -18.637 -13.022 -22.698 1.00 66.75 122 LEU A C 1
ATOM 933 O O . LEU A 1 122 ? -18.012 -12.118 -22.150 1.00 66.75 122 LEU A O 1
ATOM 937 N N . GLU A 1 123 ? -18.678 -14.263 -22.206 1.00 71.00 123 GLU A N 1
ATOM 938 C CA . GLU A 1 123 ? -18.157 -14.645 -20.890 1.00 71.00 123 GLU A CA 1
ATOM 939 C C . GLU A 1 123 ? -16.660 -14.322 -20.677 1.00 71.00 123 GLU A C 1
ATOM 941 O O . GLU A 1 123 ? -16.326 -13.831 -19.598 1.00 71.00 123 GLU A O 1
ATOM 946 N N . PRO A 1 124 ? -15.754 -14.456 -21.674 1.00 74.12 124 PRO A N 1
ATOM 947 C CA . PRO A 1 124 ? -14.370 -13.991 -21.540 1.00 74.12 124 PRO A CA 1
ATOM 948 C C . PRO A 1 124 ? -14.264 -12.470 -21.356 1.00 74.12 124 PRO A C 1
ATOM 950 O O . PRO A 1 124 ? -13.473 -12.001 -20.547 1.00 74.12 124 PRO A O 1
ATOM 953 N N . ILE A 1 125 ? -15.094 -11.693 -22.063 1.00 68.19 125 ILE A N 1
ATOM 954 C CA . ILE A 1 125 ? -15.092 -10.224 -21.984 1.00 68.19 125 ILE A CA 1
ATOM 955 C C . ILE A 1 125 ? -15.685 -9.762 -20.648 1.00 68.19 125 ILE A C 1
ATOM 957 O O . ILE A 1 125 ? -15.192 -8.802 -20.062 1.00 68.19 125 ILE A O 1
ATOM 961 N N . THR A 1 126 ? -16.706 -10.447 -20.120 1.00 73.62 126 THR A N 1
ATOM 962 C CA . THR A 1 126 ? -17.215 -10.151 -18.773 1.00 73.62 126 THR A CA 1
ATOM 963 C C . THR A 1 126 ? -16.223 -10.557 -17.686 1.00 73.62 126 THR A C 1
ATOM 965 O O . THR A 1 126 ? -16.074 -9.809 -16.730 1.00 73.62 126 THR A O 1
ATOM 968 N N . GLN A 1 127 ? -15.484 -11.662 -17.847 1.00 81.06 127 GLN A N 1
ATOM 969 C CA . GLN A 1 127 ? -14.414 -12.053 -16.917 1.00 81.06 127 GLN A CA 1
ATOM 970 C C . GLN A 1 127 ? -13.240 -11.057 -16.930 1.00 81.06 127 GLN A C 1
ATOM 972 O O . GLN A 1 127 ? -12.751 -10.678 -15.866 1.00 81.06 127 GLN A O 1
ATOM 977 N N . GLU A 1 128 ? -12.821 -10.565 -18.101 1.00 78.75 128 GLU A N 1
ATOM 978 C CA . GLU A 1 128 ? -11.834 -9.476 -18.199 1.00 78.75 128 GLU A CA 1
ATOM 979 C C . GLU A 1 128 ? -12.354 -8.175 -17.564 1.00 78.75 128 GLU A C 1
ATOM 981 O O . GLU A 1 128 ? -11.602 -7.492 -16.868 1.00 78.75 128 GLU A O 1
ATOM 986 N N . LEU A 1 129 ? -13.639 -7.846 -17.738 1.00 76.50 129 LEU A N 1
ATOM 987 C CA . LEU A 1 129 ? -14.253 -6.650 -17.153 1.00 76.50 129 LEU A CA 1
ATOM 988 C C . LEU A 1 129 ? -14.393 -6.744 -15.622 1.00 76.50 129 LEU A C 1
ATOM 990 O O . LEU A 1 129 ? -14.115 -5.767 -14.928 1.00 76.50 129 LEU A O 1
ATOM 994 N N . GLU A 1 130 ? -14.764 -7.910 -15.088 1.00 82.38 130 GLU A N 1
ATOM 995 C CA . GLU A 1 130 ? -14.791 -8.190 -13.646 1.00 82.38 130 GLU A CA 1
ATOM 996 C C . GLU A 1 130 ? -13.380 -8.147 -13.042 1.00 82.38 130 GLU A C 1
ATOM 998 O O . GLU A 1 130 ? -13.187 -7.548 -11.983 1.00 82.38 130 GLU A O 1
ATOM 1003 N N . SER A 1 131 ? -12.374 -8.701 -13.731 1.00 87.75 131 SER A N 1
ATOM 1004 C CA . SER A 1 131 ? -10.969 -8.592 -13.313 1.00 87.75 131 SER A CA 1
ATOM 1005 C C . SER A 1 131 ? -10.495 -7.137 -13.313 1.00 87.75 131 SER A C 1
ATOM 1007 O O . SER A 1 131 ? -9.852 -6.703 -12.360 1.00 87.75 131 SER A O 1
ATOM 1009 N N . LEU A 1 132 ? -10.850 -6.355 -14.336 1.00 86.06 132 LEU A N 1
ATOM 1010 C CA . LEU A 1 132 ? -10.496 -4.939 -14.428 1.00 86.06 132 LEU A CA 1
ATOM 1011 C C . LEU A 1 132 ? -11.187 -4.095 -13.342 1.00 86.06 132 LEU A C 1
ATOM 1013 O O . LEU A 1 132 ? -10.568 -3.180 -12.795 1.00 86.06 132 LEU A O 1
ATOM 1017 N N . GLU A 1 133 ? -12.436 -4.405 -12.980 1.00 85.69 133 GLU A N 1
ATOM 1018 C CA . GLU A 1 133 ? -13.109 -3.755 -11.848 1.00 85.69 133 GLU A CA 1
ATOM 1019 C C . GLU A 1 133 ? -12.450 -4.137 -10.512 1.00 85.69 133 GLU A C 1
ATOM 1021 O O . GLU A 1 133 ? -12.174 -3.266 -9.681 1.00 85.69 133 GLU A O 1
ATOM 1026 N N . GLN A 1 134 ? -12.145 -5.422 -10.315 1.00 90.06 134 GLN A N 1
ATOM 1027 C CA . GLN A 1 134 ? -11.429 -5.928 -9.143 1.00 90.06 134 GLN A CA 1
ATOM 1028 C C . GLN A 1 134 ? -10.072 -5.223 -8.987 1.00 90.06 134 GLN A C 1
ATOM 1030 O O . GLN A 1 134 ? -9.758 -4.724 -7.903 1.00 90.06 134 GLN A O 1
ATOM 1035 N N . ASP A 1 135 ? -9.299 -5.099 -10.066 1.00 89.06 135 ASP A N 1
ATOM 1036 C CA . ASP A 1 135 ? -7.998 -4.431 -10.063 1.00 89.06 135 ASP A CA 1
ATOM 1037 C C . ASP A 1 135 ? -8.100 -2.914 -9.897 1.00 89.06 135 ASP A C 1
ATOM 1039 O O . ASP A 1 135 ? -7.279 -2.326 -9.192 1.00 89.06 135 ASP A O 1
ATOM 1043 N N . SER A 1 136 ? -9.145 -2.273 -10.425 1.00 86.56 136 SER A N 1
ATOM 1044 C CA . SER A 1 136 ? -9.442 -0.863 -10.143 1.00 86.56 136 SER A CA 1
ATOM 1045 C C . SER A 1 136 ? -9.728 -0.634 -8.650 1.00 86.56 136 SER A C 1
ATOM 1047 O O . SER A 1 136 ? -9.136 0.254 -8.028 1.00 86.56 136 SER A O 1
ATOM 1049 N N . ARG A 1 137 ? -10.539 -1.499 -8.022 1.00 89.44 137 ARG A N 1
ATOM 1050 C CA . ARG A 1 137 ? -10.815 -1.486 -6.569 1.00 89.44 137 ARG A CA 1
ATOM 1051 C C . ARG A 1 137 ? -9.581 -1.838 -5.725 1.00 89.44 137 ARG A C 1
ATOM 1053 O O . ARG A 1 137 ? -9.446 -1.363 -4.595 1.00 89.44 137 ARG A O 1
ATOM 1060 N N . ASN A 1 138 ? -8.672 -2.669 -6.236 1.00 89.88 138 ASN A N 1
ATOM 1061 C CA . ASN A 1 138 ? -7.382 -2.960 -5.601 1.00 89.88 138 ASN A CA 1
ATOM 1062 C C . ASN A 1 138 ? -6.445 -1.748 -5.670 1.00 89.88 138 ASN A C 1
ATOM 1064 O O . ASN A 1 138 ? -5.814 -1.399 -4.673 1.00 89.88 138 ASN A O 1
ATOM 1068 N N . LEU A 1 139 ? -6.377 -1.087 -6.827 1.00 90.81 139 LEU A N 1
ATOM 1069 C CA . LEU A 1 139 ? -5.554 0.095 -7.047 1.00 90.81 139 LEU A CA 1
ATOM 1070 C C . LEU A 1 139 ? -6.029 1.275 -6.194 1.00 90.81 139 LEU A C 1
ATOM 1072 O O . LEU A 1 139 ? -5.200 1.891 -5.532 1.00 90.81 139 LEU A O 1
ATOM 1076 N N . ASN A 1 140 ? -7.339 1.539 -6.132 1.00 90.19 140 ASN A N 1
ATOM 1077 C CA . ASN A 1 140 ? -7.889 2.631 -5.323 1.00 90.19 140 ASN A CA 1
ATOM 1078 C C . ASN A 1 140 ? -7.524 2.481 -3.837 1.00 90.19 140 ASN A C 1
ATOM 1080 O O . ASN A 1 140 ? -6.957 3.399 -3.256 1.00 90.19 140 ASN A O 1
ATOM 1084 N N . ARG A 1 141 ? -7.705 1.284 -3.259 1.00 90.12 141 ARG A N 1
ATOM 1085 C CA . ARG A 1 141 ? -7.311 0.999 -1.865 1.00 90.12 141 ARG A CA 1
ATOM 1086 C C . ARG A 1 141 ? -5.808 1.158 -1.616 1.00 90.12 141 ARG A C 1
ATOM 1088 O O . ARG A 1 141 ? -5.405 1.567 -0.531 1.00 90.12 141 ARG A O 1
ATOM 1095 N N . ARG A 1 142 ? -4.962 0.856 -2.610 1.00 90.25 142 ARG A N 1
ATOM 1096 C CA . ARG A 1 142 ? -3.509 1.099 -2.526 1.00 90.25 142 ARG A CA 1
ATOM 1097 C C . ARG A 1 142 ? -3.160 2.586 -2.607 1.00 90.25 142 ARG A C 1
ATOM 1099 O O . ARG A 1 142 ? -2.199 2.991 -1.962 1.00 90.25 142 ARG A O 1
ATOM 1106 N N . VAL A 1 143 ? -3.914 3.380 -3.369 1.00 87.50 143 VAL A N 1
ATOM 1107 C CA . VAL A 1 143 ? -3.761 4.843 -3.437 1.00 87.50 143 VAL A CA 1
ATOM 1108 C C . VAL A 1 143 ? -4.212 5.494 -2.128 1.00 87.50 143 VAL A C 1
ATOM 1110 O O . VAL A 1 143 ? -3.474 6.314 -1.593 1.00 87.50 143 VAL A O 1
ATOM 1113 N N . GLU A 1 144 ? -5.353 5.083 -1.572 1.00 91.19 144 GLU A N 1
ATOM 1114 C CA . GLU A 1 144 ? -5.858 5.547 -0.270 1.00 91.19 144 GLU A CA 1
ATOM 1115 C C . GLU A 1 144 ? -4.855 5.247 0.854 1.00 91.19 144 GLU A C 1
ATOM 1117 O O . GLU A 1 144 ? -4.419 6.165 1.544 1.00 91.19 144 GLU A O 1
ATOM 1122 N N . TYR A 1 145 ? -4.388 3.997 0.963 1.00 91.25 145 TYR A N 1
ATOM 1123 C CA . TYR A 1 145 ? -3.371 3.608 1.947 1.00 91.25 145 TYR A CA 1
ATOM 1124 C C . TYR A 1 145 ? -2.044 4.367 1.768 1.00 91.25 145 TYR A C 1
ATOM 1126 O O . TYR A 1 145 ? -1.417 4.762 2.748 1.00 91.25 145 TYR A O 1
ATOM 1134 N N . ALA A 1 146 ? -1.598 4.593 0.527 1.00 88.75 146 ALA A N 1
ATOM 1135 C CA . ALA A 1 146 ? -0.375 5.352 0.261 1.00 88.75 146 ALA A CA 1
ATOM 1136 C C . ALA A 1 146 ? -0.521 6.848 0.594 1.00 88.75 146 ALA A C 1
ATOM 1138 O O . ALA A 1 146 ? 0.444 7.460 1.053 1.00 88.75 146 ALA A O 1
ATOM 1139 N N . ALA A 1 147 ? -1.708 7.430 0.396 1.00 90.75 147 ALA A N 1
ATOM 1140 C CA . ALA A 1 147 ? -2.005 8.808 0.772 1.00 90.75 147 ALA A CA 1
ATOM 1141 C C . ALA A 1 147 ? -2.036 8.972 2.300 1.00 90.75 147 ALA A C 1
ATOM 1143 O O . ALA A 1 147 ? -1.313 9.814 2.828 1.00 90.75 147 ALA A O 1
ATOM 1144 N N . GLU A 1 148 ? -2.782 8.118 3.008 1.00 89.75 148 GLU A N 1
ATOM 1145 C CA . GLU A 1 148 ? -2.860 8.122 4.475 1.00 89.75 148 GLU A CA 1
ATOM 1146 C C . GLU A 1 148 ? -1.485 7.867 5.116 1.00 89.75 148 GLU A C 1
ATOM 1148 O O . GLU A 1 148 ? -1.055 8.606 6.002 1.00 89.75 148 GLU A O 1
ATOM 1153 N N . SER A 1 149 ? -0.738 6.872 4.624 1.00 86.81 149 SER A N 1
ATOM 1154 C CA . SER A 1 149 ? 0.623 6.592 5.095 1.00 86.81 149 SER A CA 1
ATOM 1155 C C . SER A 1 149 ? 1.581 7.759 4.820 1.00 86.81 149 SER A C 1
ATOM 1157 O O . SER A 1 149 ? 2.423 8.071 5.666 1.00 86.81 149 SER A O 1
ATOM 1159 N N . GLY A 1 150 ? 1.439 8.450 3.684 1.00 82.81 150 GLY A N 1
ATOM 1160 C CA . GLY A 1 150 ? 2.200 9.661 3.370 1.00 82.81 150 GLY A CA 1
ATOM 1161 C C . GLY A 1 150 ? 1.887 10.822 4.319 1.00 82.81 150 GLY A C 1
ATOM 1162 O O . GLY A 1 150 ? 2.810 11.444 4.849 1.00 82.81 150 GLY A O 1
ATOM 1163 N N . GLU A 1 151 ? 0.604 11.071 4.590 1.00 87.31 151 GLU A N 1
ATOM 1164 C CA . GLU A 1 151 ? 0.135 12.115 5.510 1.00 87.31 151 GLU A CA 1
ATOM 1165 C C . GLU A 1 151 ? 0.595 11.857 6.954 1.00 87.31 151 GLU A C 1
ATOM 1167 O O . GLU A 1 151 ? 1.088 12.772 7.611 1.00 87.31 151 GLU A O 1
ATOM 1172 N N . GLN A 1 152 ? 0.560 10.604 7.423 1.00 84.94 152 GLN A N 1
ATOM 1173 C CA . GLN A 1 152 ? 1.094 10.211 8.736 1.00 84.94 152 GLN A CA 1
ATOM 1174 C C . GLN A 1 152 ? 2.636 10.244 8.804 1.00 84.94 152 GLN A C 1
ATOM 1176 O O . GLN A 1 152 ? 3.214 10.455 9.875 1.00 84.94 152 GLN A O 1
ATOM 1181 N N . THR A 1 153 ? 3.335 10.056 7.680 1.00 86.94 153 THR A N 1
ATOM 1182 C CA . THR A 1 153 ? 4.811 10.083 7.635 1.00 86.94 153 THR A CA 1
ATOM 1183 C C . THR A 1 153 ? 5.364 11.511 7.606 1.00 86.94 153 THR A C 1
ATOM 1185 O O . THR A 1 153 ? 6.410 11.771 8.204 1.00 86.94 153 THR A O 1
ATOM 1188 N N . ALA A 1 154 ? 4.662 12.458 6.976 1.00 87.31 154 ALA A N 1
ATOM 1189 C CA . ALA A 1 154 ? 5.082 13.857 6.864 1.00 87.31 154 ALA A CA 1
ATOM 1190 C C . ALA A 1 154 ? 5.466 14.538 8.206 1.00 87.31 154 ALA A C 1
ATOM 1192 O O . ALA A 1 154 ? 6.590 15.044 8.288 1.00 87.31 154 ALA A O 1
ATOM 1193 N N . PRO A 1 155 ? 4.641 14.522 9.279 1.00 90.44 155 PRO A N 1
ATOM 1194 C CA . PRO A 1 155 ? 5.000 15.154 10.554 1.00 90.44 155 PRO A CA 1
ATOM 1195 C C . PRO A 1 155 ? 6.157 14.442 11.269 1.00 90.44 155 PRO A C 1
ATOM 1197 O O . PRO A 1 155 ? 6.938 15.087 11.966 1.00 90.44 155 PRO A O 1
ATOM 1200 N N . ASN A 1 156 ? 6.323 13.130 11.067 1.00 86.44 156 ASN A N 1
ATOM 1201 C CA . ASN A 1 156 ? 7.474 12.392 11.590 1.00 86.44 156 ASN A CA 1
ATOM 1202 C C . ASN A 1 156 ? 8.772 12.805 10.872 1.00 86.44 156 ASN A C 1
ATOM 1204 O O . ASN A 1 156 ? 9.795 13.012 11.522 1.00 86.44 156 ASN A O 1
ATOM 1208 N N . GLY A 1 157 ? 8.721 13.011 9.551 1.00 86.44 157 GLY A N 1
ATOM 1209 C CA . GLY A 1 157 ? 9.833 13.568 8.778 1.00 86.44 157 GLY A CA 1
ATOM 1210 C C . GLY A 1 157 ? 10.191 15.001 9.188 1.00 86.44 157 GLY A C 1
ATOM 1211 O O . GLY A 1 157 ? 11.371 15.322 9.336 1.00 86.44 157 GLY A O 1
ATOM 1212 N N . GLU A 1 158 ? 9.193 15.855 9.439 1.00 89.12 158 GLU A N 1
ATOM 1213 C CA . GLU A 1 158 ? 9.423 17.211 9.957 1.00 89.12 158 GLU A CA 1
ATOM 1214 C C . GLU A 1 158 ? 10.047 17.191 11.360 1.00 89.12 158 GLU A C 1
ATOM 1216 O O . GLU A 1 158 ? 11.008 17.922 11.611 1.00 89.12 158 GLU A O 1
ATOM 1221 N N . LYS A 1 159 ? 9.565 16.317 12.253 1.00 92.50 159 LYS A N 1
ATOM 1222 C CA . LYS A 1 159 ? 10.139 16.127 13.590 1.00 92.50 159 LYS A CA 1
ATOM 1223 C C . LYS A 1 159 ? 11.617 15.725 13.518 1.00 92.50 159 LYS A C 1
ATOM 1225 O O . LYS A 1 159 ? 12.447 16.420 14.098 1.00 92.50 159 LYS A O 1
ATOM 1230 N N . VAL A 1 160 ? 11.954 14.679 12.759 1.00 91.44 160 VAL A N 1
ATOM 1231 C CA . VAL A 1 160 ? 13.346 14.206 12.604 1.00 91.44 160 VAL A CA 1
ATOM 1232 C C . VAL A 1 160 ? 14.243 15.293 11.999 1.00 91.44 160 VAL A C 1
ATOM 1234 O O . VAL A 1 160 ? 15.389 15.456 12.416 1.00 91.44 160 VAL A O 1
ATOM 1237 N N . ARG A 1 161 ? 13.727 16.097 11.059 1.00 92.88 161 ARG A N 1
ATOM 1238 C CA . ARG A 1 161 ? 14.443 17.261 10.511 1.00 92.88 161 ARG A CA 1
ATOM 1239 C C . ARG A 1 161 ? 14.733 18.318 11.584 1.00 92.88 161 ARG A C 1
ATOM 1241 O O . ARG A 1 161 ? 15.813 18.902 11.575 1.00 92.88 161 ARG A O 1
ATOM 1248 N N . ASN A 1 162 ? 13.790 18.577 12.489 1.00 93.50 162 ASN A N 1
ATOM 1249 C CA . ASN A 1 162 ? 13.964 19.544 13.575 1.00 93.50 162 ASN A CA 1
ATOM 1250 C C . ASN A 1 162 ? 14.985 19.040 14.612 1.00 93.50 162 ASN A C 1
ATOM 1252 O O . ASN A 1 162 ? 15.888 19.787 14.981 1.00 93.50 162 ASN A O 1
ATOM 1256 N N . GLU A 1 163 ? 14.908 17.764 15.000 1.00 93.06 163 GLU A N 1
ATOM 1257 C CA . GLU A 1 163 ? 15.874 17.110 15.900 1.00 93.06 163 GLU A CA 1
ATOM 1258 C C . GLU A 1 163 ? 17.296 17.101 15.298 1.00 93.06 163 GLU A C 1
ATOM 1260 O O . GLU A 1 163 ? 18.273 17.386 15.989 1.00 93.06 163 GLU A O 1
ATOM 1265 N N . ALA A 1 164 ? 17.432 16.869 13.987 1.00 89.50 164 ALA A N 1
ATOM 1266 C CA . ALA A 1 164 ? 18.722 16.934 13.295 1.00 89.50 164 ALA A CA 1
ATOM 1267 C C . ALA A 1 164 ? 19.342 18.348 13.279 1.00 89.50 164 ALA A C 1
ATOM 1269 O O . ALA A 1 164 ? 20.565 18.479 13.356 1.00 89.50 164 ALA A O 1
ATOM 1270 N N . LEU A 1 165 ? 18.522 19.405 13.207 1.00 93.56 165 LEU A N 1
ATOM 1271 C CA . LEU A 1 165 ? 18.987 20.797 13.284 1.00 93.56 165 LEU A CA 1
ATOM 1272 C C . LEU A 1 165 ? 19.457 21.168 14.701 1.00 93.56 165 LEU A C 1
ATOM 1274 O O . LEU A 1 165 ? 20.472 21.848 14.845 1.00 93.56 165 LEU A O 1
ATOM 1278 N N . GLU A 1 166 ? 18.775 20.679 15.742 1.00 94.69 166 GLU A N 1
ATOM 1279 C CA . GLU A 1 166 ? 19.212 20.841 17.137 1.00 94.69 166 GLU A CA 1
ATOM 1280 C C . GLU A 1 166 ? 20.562 20.144 17.384 1.00 94.69 166 GLU A C 1
ATOM 1282 O O . GLU A 1 166 ? 21.476 20.731 17.970 1.00 94.69 166 GLU A O 1
ATOM 1287 N N . VAL A 1 167 ? 20.746 18.931 16.848 1.00 93.50 167 VAL A N 1
ATOM 1288 C CA . VAL A 1 167 ? 22.038 18.225 16.878 1.00 93.50 167 VAL A CA 1
ATOM 1289 C C . VAL A 1 167 ? 23.133 19.008 16.139 1.00 93.50 167 VAL A C 1
ATOM 1291 O O . VAL A 1 167 ? 24.265 19.065 16.627 1.00 93.50 167 VAL A O 1
ATOM 1294 N N . GLU A 1 168 ? 22.830 19.664 15.013 1.00 92.19 168 GLU A N 1
ATOM 1295 C CA . GLU A 1 168 ? 23.805 20.517 14.320 1.00 92.19 168 GLU A CA 1
ATOM 1296 C C . GLU A 1 168 ? 24.238 21.719 15.182 1.00 92.19 168 GLU A C 1
ATOM 1298 O O . GLU A 1 168 ? 25.432 22.026 15.264 1.00 92.19 168 GLU A O 1
ATOM 1303 N N . GLU A 1 169 ? 23.302 22.381 15.869 1.00 93.94 169 GLU A N 1
ATOM 1304 C CA . GLU A 1 169 ? 23.614 23.494 16.775 1.00 93.94 169 GLU A CA 1
ATOM 1305 C C . GLU A 1 169 ? 24.471 23.037 17.968 1.00 93.94 169 GLU A C 1
ATOM 1307 O O . GLU A 1 169 ? 25.471 23.685 18.300 1.00 93.94 169 GLU A O 1
ATOM 1312 N N . LEU A 1 170 ? 24.153 21.882 18.560 1.00 94.56 170 LEU A N 1
ATOM 1313 C CA . LEU A 1 170 ? 24.948 21.277 19.634 1.00 94.56 170 LEU A CA 1
ATOM 1314 C C . LEU A 1 170 ? 26.378 20.941 19.176 1.00 94.56 170 LEU A C 1
ATOM 1316 O O . LEU A 1 170 ? 27.331 21.227 19.906 1.00 94.56 170 LEU A O 1
ATOM 1320 N N . ILE A 1 171 ? 26.554 20.411 17.960 1.00 91.50 171 ILE A N 1
ATOM 1321 C CA . ILE A 1 171 ? 27.880 20.147 17.374 1.00 91.50 171 ILE A CA 1
ATOM 1322 C C . ILE A 1 171 ? 28.649 21.456 17.152 1.00 91.50 171 ILE A C 1
ATOM 1324 O O . ILE A 1 171 ? 29.808 21.559 17.564 1.00 91.50 171 ILE A O 1
ATOM 1328 N N . ARG A 1 172 ? 28.019 22.484 16.566 1.00 93.62 172 ARG A N 1
ATOM 1329 C CA . ARG A 1 172 ? 28.641 23.811 16.374 1.00 93.62 172 ARG A CA 1
ATOM 1330 C C . ARG A 1 172 ? 29.106 24.411 17.705 1.00 93.62 172 ARG A C 1
ATOM 1332 O O . ARG A 1 172 ? 30.220 24.927 17.786 1.00 93.62 172 ARG A O 1
ATOM 1339 N N . LYS A 1 173 ? 28.289 24.297 18.756 1.00 94.00 173 LYS A N 1
ATOM 1340 C CA . LYS A 1 173 ? 28.610 24.762 20.113 1.00 94.00 173 LYS A CA 1
ATOM 1341 C C . LYS A 1 173 ? 29.764 23.976 20.743 1.00 94.00 173 LYS A C 1
ATOM 1343 O O . LYS A 1 173 ? 30.661 24.583 21.320 1.00 94.00 173 LYS A O 1
ATOM 1348 N N . ALA A 1 174 ? 29.790 22.652 20.589 1.00 91.38 174 ALA A N 1
ATOM 1349 C CA . ALA A 1 174 ? 30.890 21.814 21.070 1.00 91.38 174 ALA A CA 1
ATOM 1350 C C . ALA A 1 174 ? 32.227 22.151 20.379 1.00 91.38 174 ALA A C 1
ATOM 1352 O O . ALA A 1 174 ? 33.257 22.231 21.047 1.00 91.38 174 ALA A O 1
ATOM 1353 N N . VAL A 1 175 ? 32.208 22.413 19.066 1.00 93.19 175 VAL A N 1
ATOM 1354 C CA . VAL A 1 175 ? 33.386 22.863 18.299 1.00 93.19 175 VAL A CA 1
ATOM 1355 C C . VAL A 1 175 ? 33.857 24.255 18.740 1.00 93.19 175 VAL A C 1
ATOM 1357 O O . VAL A 1 175 ? 35.065 24.481 18.810 1.00 93.19 175 VAL A O 1
ATOM 1360 N N . GLY A 1 176 ? 32.934 25.163 19.081 1.00 93.12 176 GLY A N 1
ATOM 1361 C CA . GLY A 1 176 ? 33.251 26.454 19.704 1.00 93.12 176 GLY A CA 1
ATOM 1362 C C . GLY A 1 176 ? 34.001 26.276 21.025 1.00 93.12 176 GLY A C 1
ATOM 1363 O O . GLY A 1 176 ? 35.177 26.617 21.109 1.00 93.12 176 GLY A O 1
ATOM 1364 N N . ASN A 1 177 ? 33.373 25.614 22.000 1.00 92.50 177 ASN A N 1
ATOM 1365 C CA . ASN A 1 177 ? 33.971 25.357 23.315 1.00 92.50 177 ASN A CA 1
ATOM 1366 C C . ASN A 1 177 ? 35.355 24.675 23.218 1.00 92.50 177 ASN A C 1
ATOM 1368 O O . ASN A 1 177 ? 36.271 25.003 23.968 1.00 92.50 177 ASN A O 1
ATOM 1372 N N . ALA A 1 178 ? 35.522 23.716 22.298 1.00 88.69 178 ALA A N 1
ATOM 1373 C CA . ALA A 1 178 ? 36.795 23.023 22.094 1.00 88.69 178 ALA A CA 1
ATOM 1374 C C . ALA A 1 178 ? 37.898 23.947 21.546 1.00 88.69 178 ALA A C 1
ATOM 1376 O O . ALA A 1 178 ? 39.071 23.765 21.874 1.00 88.69 178 ALA A O 1
ATOM 1377 N N . ARG A 1 179 ? 37.536 24.945 20.731 1.00 92.25 179 ARG A N 1
ATOM 1378 C CA . ARG A 1 179 ? 38.460 25.976 20.244 1.00 92.25 179 ARG A CA 1
ATOM 1379 C C . ARG A 1 179 ? 38.865 26.932 21.363 1.00 92.25 179 ARG A C 1
ATOM 1381 O O . ARG A 1 179 ? 40.053 27.215 21.488 1.00 92.25 179 ARG A O 1
ATOM 1388 N N . ASP A 1 180 ? 37.908 27.367 22.177 1.00 91.12 180 ASP A N 1
ATOM 1389 C CA . ASP A 1 180 ? 38.149 28.286 23.294 1.00 91.12 180 ASP A CA 1
ATOM 1390 C C . ASP A 1 180 ? 39.144 27.671 24.297 1.00 91.12 180 ASP A C 1
ATOM 1392 O O . ASP A 1 180 ? 40.139 28.299 24.650 1.00 91.12 180 ASP A O 1
ATOM 1396 N N . VAL A 1 181 ? 38.969 26.389 24.647 1.00 88.44 181 VAL A N 1
ATOM 1397 C CA . VAL A 1 181 ? 39.908 25.635 25.505 1.00 88.44 181 VAL A CA 1
ATOM 1398 C C . VAL A 1 181 ? 41.315 25.541 24.896 1.00 88.44 181 VAL A C 1
ATOM 1400 O O . VAL A 1 181 ? 42.307 25.626 25.619 1.00 88.44 181 VAL A O 1
ATOM 1403 N N . VAL A 1 182 ? 41.443 25.388 23.573 1.00 87.44 182 VAL A N 1
ATOM 1404 C CA . VAL A 1 182 ? 42.758 25.385 22.900 1.00 87.44 182 VAL A CA 1
ATOM 1405 C C . VAL A 1 182 ? 43.415 26.770 22.946 1.00 87.44 182 VAL A C 1
ATOM 1407 O O . VAL A 1 182 ? 44.634 26.860 23.102 1.00 87.44 182 VAL A O 1
ATOM 1410 N N . GLU A 1 183 ? 42.635 27.849 22.860 1.00 87.06 183 GLU A N 1
ATOM 1411 C CA . GLU A 1 183 ? 43.137 29.222 22.983 1.00 87.06 183 GLU A CA 1
ATOM 1412 C C . GLU A 1 183 ? 43.564 29.547 24.428 1.00 87.06 183 GLU A C 1
ATOM 1414 O O . GLU A 1 183 ? 44.659 30.078 24.634 1.00 87.06 183 GLU A O 1
ATOM 1419 N N . GLU A 1 184 ? 42.791 29.123 25.434 1.00 84.62 184 GLU A N 1
ATOM 1420 C CA . GLU A 1 184 ? 43.167 29.213 26.854 1.00 84.62 184 GLU A CA 1
ATOM 1421 C C . GLU A 1 184 ? 44.455 28.434 27.165 1.00 84.62 184 GLU A C 1
ATOM 1423 O O . GLU A 1 184 ? 45.368 28.977 27.791 1.00 84.62 184 GLU A O 1
ATOM 1428 N N . VAL A 1 185 ? 44.582 27.190 26.687 1.00 83.31 185 VAL A N 1
ATOM 1429 C CA . VAL A 1 185 ? 45.794 26.369 26.876 1.00 83.31 185 VAL A CA 1
ATOM 1430 C C . VAL A 1 185 ? 47.008 26.979 26.165 1.00 83.31 185 VAL A C 1
ATOM 1432 O O . VAL A 1 185 ? 48.112 26.944 26.708 1.00 83.31 185 VAL A O 1
ATOM 1435 N N . SER A 1 186 ? 46.824 27.589 24.991 1.00 81.94 186 SER A N 1
ATOM 1436 C CA . SER A 1 186 ? 47.888 28.311 24.276 1.00 81.94 186 SER A CA 1
ATOM 1437 C C . SER A 1 186 ? 48.338 29.570 25.035 1.00 81.94 186 SER A C 1
ATOM 1439 O O . SER A 1 186 ? 49.536 29.808 25.205 1.00 81.94 186 SER A O 1
ATOM 1441 N N . SER A 1 187 ? 47.387 30.337 25.577 1.00 78.50 187 SER A N 1
ATOM 1442 C CA . SER A 1 187 ? 47.648 31.511 26.422 1.00 78.50 187 SER A CA 1
ATOM 1443 C C . SER A 1 187 ? 48.364 31.136 27.728 1.00 78.50 187 SER A C 1
ATOM 1445 O O . SER A 1 187 ? 49.321 31.800 28.144 1.00 78.50 187 SER A O 1
ATOM 1447 N N . LEU A 1 188 ? 47.974 30.014 28.341 1.00 73.25 188 LEU A N 1
ATOM 1448 C CA . LEU A 1 188 ? 48.646 29.444 29.506 1.00 73.25 188 LEU A CA 1
ATOM 1449 C C . LEU A 1 188 ? 50.077 29.002 29.166 1.00 73.25 188 LEU A C 1
ATOM 1451 O O . LEU A 1 188 ? 50.998 29.343 29.901 1.00 73.25 188 LEU A O 1
ATOM 1455 N N . ALA A 1 189 ? 50.294 28.316 28.039 1.00 72.06 189 ALA A N 1
ATOM 1456 C CA . ALA A 1 189 ? 51.628 27.912 27.589 1.00 72.06 189 ALA A CA 1
ATOM 1457 C C . ALA A 1 189 ? 52.553 29.119 27.339 1.00 72.06 189 ALA A C 1
ATOM 1459 O O . ALA A 1 189 ? 53.692 29.124 27.802 1.00 72.06 189 ALA A O 1
ATOM 1460 N N . PHE A 1 190 ? 52.048 30.177 26.698 1.00 67.25 190 PHE A N 1
ATOM 1461 C CA . PHE A 1 190 ? 52.781 31.437 26.522 1.00 67.25 190 PHE A CA 1
ATOM 1462 C C . PHE A 1 190 ? 53.099 32.126 27.864 1.00 67.25 190 PHE A C 1
ATOM 1464 O O . PHE A 1 190 ? 54.163 32.716 28.030 1.00 67.25 190 PHE A O 1
ATOM 1471 N N . SER A 1 191 ? 52.206 32.004 28.850 1.00 62.47 191 SER A N 1
ATOM 1472 C CA . SER A 1 191 ? 52.418 32.519 30.211 1.00 62.47 191 SER A CA 1
ATOM 1473 C C . SER A 1 191 ? 53.406 31.676 31.037 1.00 62.47 191 SER A C 1
ATOM 1475 O O . SER A 1 191 ? 54.030 32.196 31.961 1.00 62.47 191 SER A O 1
ATOM 1477 N N . LEU A 1 192 ? 53.576 30.390 30.711 1.00 61.06 192 LEU A N 1
ATOM 1478 C CA . LEU A 1 192 ? 54.525 29.468 31.353 1.00 61.06 192 LEU A CA 1
ATOM 1479 C C . LEU A 1 192 ? 55.966 29.641 30.836 1.00 61.06 192 LEU A C 1
ATOM 1481 O O . LEU A 1 192 ? 56.906 29.485 31.608 1.00 61.06 192 LEU A O 1
ATOM 1485 N N . ASP A 1 193 ? 56.150 30.040 29.573 1.00 58.94 193 ASP A N 1
ATOM 1486 C CA . ASP A 1 193 ? 57.467 30.378 28.990 1.00 58.94 193 ASP A CA 1
ATOM 1487 C C . ASP A 1 193 ? 58.086 31.653 29.634 1.00 58.94 193 ASP A C 1
ATOM 1489 O O . ASP A 1 193 ? 59.282 31.929 29.541 1.00 58.94 193 ASP A O 1
ATOM 1493 N N . GLY A 1 194 ? 57.262 32.431 30.350 1.00 57.53 194 GLY A N 1
ATOM 1494 C CA . GLY A 1 194 ? 57.550 33.757 30.907 1.00 57.53 194 GLY A CA 1
ATOM 1495 C C . GLY A 1 194 ? 58.247 33.833 32.277 1.00 57.53 194 GLY A C 1
ATOM 1496 O O . GLY A 1 194 ? 57.933 34.741 33.047 1.00 57.53 194 GLY A O 1
ATOM 1497 N N . GLY A 1 195 ? 59.207 32.955 32.588 1.00 50.03 195 GLY A N 1
ATOM 1498 C CA . GLY A 1 195 ? 60.173 33.172 33.685 1.00 50.03 195 GLY A CA 1
ATOM 1499 C C . GLY A 1 195 ? 59.947 32.383 34.987 1.00 50.03 195 GLY A C 1
ATOM 1500 O O . GLY A 1 195 ? 59.157 32.754 35.858 1.00 50.03 195 GLY A O 1
ATOM 1501 N N . ASP A 1 196 ? 60.758 31.338 35.158 1.00 54.56 196 ASP A N 1
ATOM 1502 C CA . ASP A 1 196 ? 60.731 30.359 36.254 1.00 54.56 196 ASP A CA 1
ATOM 1503 C C . ASP A 1 196 ? 61.314 30.896 37.584 1.00 54.56 196 ASP A C 1
ATOM 1505 O O . ASP A 1 196 ? 62.427 30.562 37.990 1.00 54.56 196 ASP A O 1
ATOM 1509 N N . GLY A 1 197 ? 60.591 31.806 38.250 1.00 57.66 197 GLY A N 1
ATOM 1510 C CA . GLY A 1 197 ? 61.032 32.369 39.538 1.00 57.66 197 GLY A CA 1
ATOM 1511 C C . GLY A 1 197 ? 59.924 32.788 40.505 1.00 57.66 197 GLY A C 1
ATOM 1512 O O . GLY A 1 197 ? 60.063 32.600 41.709 1.00 57.66 197 GLY A O 1
ATOM 1513 N N . THR A 1 198 ? 58.809 33.329 40.010 1.00 55.50 198 THR A N 1
ATOM 1514 C CA . THR A 1 198 ? 57.669 33.765 40.848 1.00 55.50 198 THR A CA 1
ATOM 1515 C C . THR A 1 198 ? 56.479 32.807 40.799 1.00 55.50 198 THR A C 1
ATOM 1517 O O . THR A 1 198 ? 55.584 32.891 41.643 1.00 55.50 198 THR A O 1
ATOM 1520 N N . GLN A 1 199 ? 56.456 31.882 39.833 1.00 56.12 199 GLN A N 1
ATOM 1521 C CA . GLN A 1 199 ? 55.311 31.001 39.609 1.00 56.12 199 GLN A CA 1
ATOM 1522 C C . GLN A 1 199 ? 55.174 29.899 40.663 1.00 56.12 199 GLN A C 1
ATOM 1524 O O . GLN A 1 199 ? 54.048 29.546 40.989 1.00 56.12 199 GLN A O 1
ATOM 1529 N N . ILE A 1 200 ? 56.268 29.406 41.258 1.00 57.78 200 ILE A N 1
ATOM 1530 C CA . ILE A 1 200 ? 56.193 28.405 42.338 1.00 57.78 200 ILE A CA 1
ATOM 1531 C C . ILE A 1 200 ? 55.501 29.002 43.574 1.00 57.78 200 ILE A C 1
ATOM 1533 O O . ILE A 1 200 ? 54.563 28.402 44.093 1.00 57.78 200 ILE A O 1
ATOM 1537 N N . ASP A 1 201 ? 55.878 30.215 43.993 1.00 63.50 201 ASP A N 1
ATOM 1538 C CA . ASP A 1 201 ? 55.226 30.915 45.111 1.00 63.50 201 ASP A CA 1
ATOM 1539 C C . ASP A 1 201 ? 53.770 31.296 44.799 1.00 63.50 201 ASP A C 1
ATOM 1541 O O . ASP A 1 201 ? 52.918 31.270 45.691 1.00 63.50 201 ASP A O 1
ATOM 1545 N N . TYR A 1 202 ? 53.461 31.645 43.544 1.00 67.31 202 TYR A N 1
ATOM 1546 C CA . TYR A 1 202 ? 52.087 31.912 43.113 1.00 67.31 202 TYR A CA 1
ATOM 1547 C C . TYR A 1 202 ? 51.234 30.636 43.100 1.00 67.31 202 TYR A C 1
ATOM 1549 O O . TYR A 1 202 ? 50.137 30.640 43.648 1.00 67.31 202 TYR A O 1
ATOM 1557 N N . ALA A 1 203 ? 51.740 29.534 42.544 1.00 68.44 203 ALA A N 1
ATOM 1558 C CA . ALA A 1 203 ? 51.046 28.251 42.488 1.00 68.44 203 ALA A CA 1
ATOM 1559 C C . ALA A 1 203 ? 50.856 27.642 43.884 1.00 68.44 203 ALA A C 1
ATOM 1561 O O . ALA A 1 203 ? 49.775 27.138 44.181 1.00 68.44 203 ALA A O 1
ATOM 1562 N N . LEU A 1 204 ? 51.856 27.745 44.768 1.00 74.94 204 LEU A N 1
ATOM 1563 C CA . LEU A 1 204 ? 51.742 27.301 46.158 1.00 74.94 204 LEU A CA 1
ATOM 1564 C C . LEU A 1 204 ? 50.678 28.113 46.909 1.00 74.94 204 LEU A C 1
ATOM 1566 O O . LEU A 1 204 ? 49.830 27.531 47.583 1.00 74.94 204 LEU A O 1
ATOM 1570 N N . ARG A 1 205 ? 50.670 29.442 46.738 1.00 77.38 205 ARG A N 1
ATOM 1571 C CA . ARG A 1 205 ? 49.640 30.317 47.316 1.00 77.38 205 ARG A CA 1
ATOM 1572 C C . ARG A 1 205 ? 48.259 30.027 46.737 1.00 77.38 205 ARG A C 1
ATOM 1574 O O . ARG A 1 205 ? 47.306 29.933 47.494 1.00 77.38 205 ARG A O 1
ATOM 1581 N N . ARG A 1 206 ? 48.141 29.811 45.425 1.00 78.69 206 ARG A N 1
ATOM 1582 C CA . ARG A 1 206 ? 46.859 29.509 44.776 1.00 78.69 206 ARG A CA 1
ATOM 1583 C C . ARG A 1 206 ? 46.318 28.134 45.177 1.00 78.69 206 ARG A C 1
ATOM 1585 O O . ARG A 1 206 ? 45.115 27.987 45.356 1.00 78.69 206 ARG A O 1
ATOM 1592 N N . ALA A 1 207 ? 47.192 27.151 45.392 1.00 78.62 207 ALA A N 1
ATOM 1593 C CA . ALA A 1 207 ? 46.825 25.861 45.972 1.00 78.62 207 ALA A CA 1
ATOM 1594 C C . ALA A 1 207 ? 46.380 25.989 47.441 1.00 78.62 207 ALA A C 1
ATOM 1596 O O . ALA A 1 207 ? 45.458 25.291 47.853 1.00 78.62 207 ALA A O 1
ATOM 1597 N N . GLN A 1 208 ? 46.986 26.896 48.217 1.00 81.50 208 GLN A N 1
ATOM 1598 C CA . GLN A 1 208 ? 46.545 27.225 49.579 1.00 81.50 208 GLN A CA 1
ATOM 1599 C C . GLN A 1 208 ? 45.189 27.949 49.581 1.00 81.50 208 GLN A C 1
ATOM 1601 O O . GLN A 1 208 ? 44.307 27.533 50.319 1.00 81.50 208 GLN A O 1
ATOM 1606 N N . GLU A 1 209 ? 44.981 28.941 48.710 1.00 83.06 209 GLU A N 1
ATOM 1607 C CA . GLU A 1 209 ? 43.698 29.641 48.527 1.00 83.06 209 GLU A CA 1
ATOM 1608 C C . GLU A 1 209 ? 42.565 28.667 48.153 1.00 83.06 209 GLU A C 1
ATOM 1610 O O . GLU A 1 209 ? 41.490 28.718 48.741 1.00 83.06 209 GLU A O 1
ATOM 1615 N N . ILE A 1 210 ? 42.809 27.740 47.219 1.00 81.00 210 ILE A N 1
ATOM 1616 C CA . ILE A 1 210 ? 41.827 26.714 46.820 1.00 81.00 210 ILE A CA 1
ATOM 1617 C C . ILE A 1 210 ? 41.583 25.706 47.956 1.00 81.00 210 ILE A C 1
ATOM 1619 O O . ILE A 1 210 ? 40.455 25.255 48.146 1.00 81.00 210 ILE A O 1
ATOM 1623 N N . LEU A 1 211 ? 42.611 25.357 48.737 1.00 81.31 211 LEU A N 1
ATOM 1624 C CA . LEU A 1 211 ? 42.458 24.475 49.895 1.00 81.31 211 LEU A CA 1
ATOM 1625 C C . LEU A 1 211 ? 41.671 25.150 51.031 1.00 81.31 211 LEU A C 1
ATOM 1627 O O . LEU A 1 211 ? 40.837 24.488 51.646 1.00 81.31 211 LEU A O 1
ATOM 1631 N N . GLU A 1 212 ? 41.884 26.445 51.282 1.00 82.94 212 GLU A N 1
ATOM 1632 C CA . GLU A 1 212 ? 41.051 27.237 52.195 1.00 82.94 212 GLU A CA 1
ATOM 1633 C C . GLU A 1 212 ? 39.616 27.354 51.672 1.00 82.94 212 GLU A C 1
ATOM 1635 O O . GLU A 1 212 ? 38.691 27.123 52.447 1.00 82.94 212 GLU A O 1
ATOM 1640 N N . GLU A 1 213 ? 39.402 27.616 50.374 1.00 80.75 213 GLU A N 1
ATOM 1641 C CA . GLU A 1 213 ? 38.055 27.655 49.784 1.00 80.75 213 GLU A CA 1
ATOM 1642 C C . GLU A 1 213 ? 37.325 26.320 49.994 1.00 80.75 213 GLU A C 1
ATOM 1644 O O . GLU A 1 213 ? 36.188 26.312 50.458 1.00 80.75 213 GLU A O 1
ATOM 1649 N N . ILE A 1 214 ? 37.985 25.184 49.740 1.00 76.75 214 ILE A N 1
ATOM 1650 C CA . ILE A 1 214 ? 37.416 23.845 49.969 1.00 76.75 214 ILE A CA 1
ATOM 1651 C C . ILE A 1 214 ? 37.144 23.587 51.462 1.00 76.75 214 ILE A C 1
ATOM 1653 O O . ILE A 1 214 ? 36.134 22.965 51.787 1.00 76.75 214 ILE A O 1
ATOM 1657 N N . GLN A 1 215 ? 37.993 24.067 52.377 1.00 75.38 215 GLN A N 1
ATOM 1658 C CA . GLN A 1 215 ? 37.790 23.906 53.826 1.00 75.38 215 GLN A CA 1
ATOM 1659 C C . GLN A 1 215 ? 36.697 24.822 54.400 1.00 75.38 215 GLN A C 1
ATOM 1661 O O . GLN A 1 215 ? 36.047 24.442 55.372 1.00 75.38 215 GLN A O 1
ATOM 1666 N N . PHE A 1 216 ? 36.467 26.000 53.811 1.00 77.56 216 PHE A N 1
ATOM 1667 C CA . PHE A 1 216 ? 35.408 26.935 54.219 1.00 77.56 216 PHE A CA 1
ATOM 1668 C C . PHE A 1 216 ? 34.052 26.676 53.548 1.00 77.56 216 PHE A C 1
ATOM 1670 O O . PHE A 1 216 ? 33.042 27.248 53.966 1.00 77.56 216 PHE A O 1
ATOM 1677 N N . ARG A 1 217 ? 34.005 25.842 52.504 1.00 76.25 217 ARG A N 1
ATOM 1678 C CA . ARG A 1 217 ? 32.793 25.560 51.727 1.00 76.25 217 ARG A CA 1
ATOM 1679 C C . ARG A 1 217 ? 31.892 24.564 52.448 1.00 76.25 217 ARG A C 1
ATOM 1681 O O . ARG A 1 217 ? 31.880 23.375 52.145 1.00 76.25 217 ARG A O 1
ATOM 1688 N N . ASP A 1 218 ? 31.123 25.083 53.398 1.00 79.44 218 ASP A N 1
ATOM 1689 C CA . ASP A 1 218 ? 30.127 24.307 54.128 1.00 79.44 218 ASP A CA 1
ATOM 1690 C C . ASP A 1 218 ? 29.057 23.732 53.180 1.00 79.44 218 ASP A C 1
ATOM 1692 O O . ASP A 1 218 ? 28.293 24.466 52.552 1.00 79.44 218 ASP A O 1
ATOM 1696 N N . LEU A 1 219 ? 29.028 22.399 53.081 1.00 82.12 219 LEU A N 1
ATOM 1697 C CA . LEU A 1 219 ? 28.028 21.624 52.338 1.00 82.12 219 LEU A CA 1
ATOM 1698 C C . LEU A 1 219 ? 26.917 21.074 53.251 1.00 82.12 219 LEU A C 1
ATOM 1700 O O . LEU A 1 219 ? 26.050 20.324 52.791 1.00 82.12 219 LEU A O 1
ATOM 1704 N N . THR A 1 220 ? 26.936 21.413 54.544 1.00 84.81 220 THR A N 1
ATOM 1705 C CA . THR A 1 220 ? 25.913 20.993 55.511 1.00 84.81 220 THR A CA 1
ATOM 1706 C C . THR A 1 220 ? 24.510 21.441 55.089 1.00 84.81 220 THR A C 1
ATOM 1708 O O . THR A 1 220 ? 23.644 20.571 55.066 1.00 84.81 220 THR A O 1
ATOM 1711 N N . PRO A 1 221 ? 24.259 22.686 54.625 1.00 85.75 221 PRO A N 1
ATOM 1712 C CA . PRO A 1 221 ? 22.915 23.105 54.211 1.00 85.75 221 PRO A CA 1
ATOM 1713 C C . PRO A 1 221 ? 22.334 22.270 53.059 1.00 85.75 221 PRO A C 1
ATOM 1715 O O . PRO A 1 221 ? 21.155 21.929 53.072 1.00 85.75 221 PRO A O 1
ATOM 1718 N N . GLN A 1 222 ? 23.154 21.889 52.073 1.00 83.81 222 GLN A N 1
ATOM 1719 C CA . GLN A 1 222 ? 22.725 21.031 50.962 1.00 83.81 222 GLN A CA 1
ATOM 1720 C C . GLN A 1 222 ? 22.527 19.575 51.414 1.00 83.81 222 GLN A C 1
ATOM 1722 O O . GLN A 1 222 ? 21.624 18.898 50.931 1.00 83.81 222 GLN A O 1
ATOM 1727 N N . SER A 1 223 ? 23.346 19.099 52.357 1.00 84.06 223 SER A N 1
ATOM 1728 C CA . SER A 1 223 ? 23.222 17.771 52.975 1.00 84.06 223 SER A CA 1
ATOM 1729 C C . SER A 1 223 ? 21.985 17.657 53.878 1.00 84.06 223 SER A C 1
ATOM 1731 O O . SER A 1 223 ? 21.362 16.600 53.942 1.00 84.06 223 SER A O 1
ATOM 1733 N N . GLU A 1 224 ? 21.601 18.741 54.552 1.00 89.69 224 GLU A N 1
ATOM 1734 C CA . GLU A 1 224 ? 20.391 18.824 55.372 1.00 89.69 224 GLU A CA 1
ATOM 1735 C C . GLU A 1 224 ? 19.138 18.925 54.499 1.00 89.69 224 GLU A C 1
ATOM 1737 O O . GLU A 1 224 ? 18.248 18.093 54.662 1.00 89.69 224 GLU A O 1
ATOM 1742 N N . ALA A 1 225 ? 19.112 19.804 53.490 1.00 88.38 225 ALA A N 1
ATOM 1743 C CA . ALA A 1 225 ? 18.008 19.871 52.526 1.00 88.38 225 ALA A CA 1
ATOM 1744 C C . ALA A 1 225 ? 17.776 18.526 51.804 1.00 88.38 225 ALA A C 1
ATOM 1746 O O . ALA A 1 225 ? 16.646 18.059 51.696 1.00 88.38 225 ALA A O 1
ATOM 1747 N N . ALA A 1 226 ? 18.845 17.834 51.387 1.00 86.06 226 ALA A N 1
ATOM 1748 C CA . ALA A 1 226 ? 18.738 16.508 50.770 1.00 86.06 226 ALA A CA 1
ATOM 1749 C C . ALA A 1 226 ? 18.234 15.409 51.732 1.00 86.06 226 ALA A C 1
ATOM 1751 O O . ALA A 1 226 ? 17.723 14.384 51.278 1.00 86.06 226 ALA A O 1
ATOM 1752 N N . ARG A 1 227 ? 18.368 15.594 53.054 1.00 91.62 227 ARG A N 1
ATOM 1753 C CA . ARG A 1 227 ? 17.780 14.702 54.072 1.00 91.62 227 ARG A CA 1
ATOM 1754 C C . ARG A 1 227 ? 16.329 15.055 54.381 1.00 91.62 227 ARG A C 1
ATOM 1756 O O . ARG A 1 227 ? 15.556 14.142 54.649 1.00 91.62 227 ARG A O 1
ATOM 1763 N N . GLU A 1 228 ? 15.977 16.336 54.347 1.00 92.44 228 GLU A N 1
ATOM 1764 C CA . GLU A 1 228 ? 14.610 16.832 54.532 1.00 92.44 228 GLU A CA 1
ATOM 1765 C C . GLU A 1 228 ? 13.707 16.344 53.388 1.00 92.44 22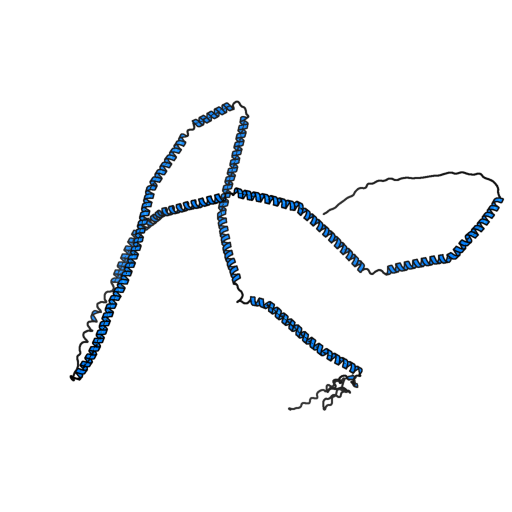8 GLU A C 1
ATOM 1767 O O . GLU A 1 228 ? 12.733 15.641 53.645 1.00 92.44 228 GLU A O 1
ATOM 1772 N N . GLU A 1 229 ? 14.121 16.540 52.132 1.00 89.62 229 GLU A N 1
ATOM 1773 C CA . GLU A 1 229 ? 13.451 15.993 50.936 1.00 89.62 229 GLU A CA 1
ATOM 1774 C C . GLU A 1 229 ? 13.295 14.459 50.992 1.00 89.62 229 GLU A C 1
ATOM 1776 O O . GLU A 1 229 ? 12.239 13.911 50.673 1.00 89.62 229 GLU A O 1
ATOM 1781 N N . LEU A 1 230 ? 14.324 13.733 51.451 1.00 91.94 230 LEU A N 1
ATOM 1782 C CA . LEU A 1 230 ? 14.264 12.272 51.597 1.00 91.94 230 LEU A CA 1
ATOM 1783 C C . LEU A 1 230 ? 13.319 11.832 52.732 1.00 91.94 230 LEU A C 1
ATOM 1785 O O . LEU A 1 230 ? 12.633 10.815 52.606 1.00 91.94 230 LEU A O 1
ATOM 1789 N N . PHE A 1 231 ? 13.247 12.592 53.826 1.00 94.44 231 PHE A N 1
ATOM 1790 C CA . PHE A 1 231 ? 12.303 12.350 54.918 1.00 94.44 231 PHE A CA 1
ATOM 1791 C C . PHE A 1 231 ? 10.852 12.612 54.485 1.00 94.44 231 PHE A C 1
ATOM 1793 O O . PHE A 1 231 ? 9.965 11.805 54.788 1.00 94.44 231 PHE A O 1
ATOM 1800 N N . ASP A 1 232 ? 10.610 13.684 53.733 1.00 92.75 232 ASP A N 1
ATOM 1801 C CA . ASP A 1 232 ? 9.284 14.022 53.213 1.00 92.75 232 ASP A CA 1
ATOM 1802 C C . ASP A 1 232 ? 8.827 13.034 52.132 1.00 92.75 232 ASP A C 1
ATOM 1804 O O . ASP A 1 232 ? 7.676 12.591 52.161 1.00 92.75 232 ASP A O 1
ATOM 1808 N N . ALA A 1 233 ? 9.727 12.572 51.257 1.00 89.38 233 ALA A N 1
ATOM 1809 C CA . ALA A 1 233 ? 9.447 11.500 50.300 1.00 89.38 233 ALA A CA 1
ATOM 1810 C C . ALA A 1 233 ? 9.037 10.185 50.996 1.00 89.38 233 ALA A C 1
ATOM 1812 O O . ALA A 1 233 ? 8.039 9.565 50.616 1.00 89.38 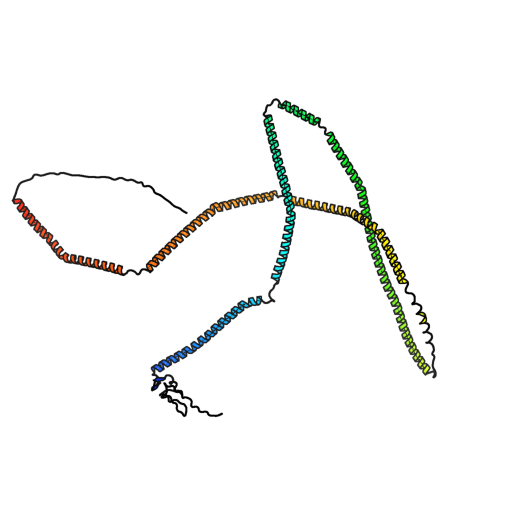233 ALA A O 1
ATOM 1813 N N . HIS A 1 234 ? 9.747 9.775 52.056 1.00 92.81 234 HIS A N 1
ATOM 1814 C CA . HIS A 1 234 ? 9.358 8.610 52.863 1.00 92.81 234 HIS A CA 1
ATOM 1815 C C . HIS A 1 234 ? 8.030 8.822 53.611 1.00 92.81 234 HIS A C 1
ATOM 1817 O O . HIS A 1 234 ? 7.209 7.905 53.683 1.00 92.81 234 HIS A O 1
ATOM 1823 N N . THR A 1 235 ? 7.786 10.028 54.130 1.00 93.81 235 THR A N 1
ATOM 1824 C CA . THR A 1 235 ? 6.532 10.396 54.811 1.00 93.81 235 THR A CA 1
ATOM 1825 C C . THR A 1 235 ? 5.338 10.387 53.850 1.00 93.81 235 THR A C 1
ATOM 1827 O O . THR A 1 235 ? 4.247 9.943 54.220 1.00 93.81 235 THR A O 1
ATOM 1830 N N . LEU A 1 236 ? 5.527 10.831 52.604 1.00 92.06 236 LEU A N 1
ATOM 1831 C CA . LEU A 1 236 ? 4.518 10.770 51.549 1.00 92.06 236 LEU A CA 1
ATOM 1832 C C . LEU A 1 236 ? 4.216 9.321 51.148 1.00 92.06 236 LEU A C 1
ATOM 1834 O O . LEU A 1 236 ? 3.042 8.960 51.059 1.00 92.06 236 LEU A O 1
ATOM 1838 N N . LEU A 1 237 ? 5.246 8.484 50.975 1.00 91.00 237 LEU A N 1
ATOM 1839 C CA . LEU A 1 237 ? 5.087 7.061 50.658 1.00 91.00 237 LEU A CA 1
ATOM 1840 C C . LEU A 1 237 ? 4.263 6.330 51.729 1.00 91.00 237 LEU A C 1
ATOM 1842 O O . LEU A 1 237 ? 3.261 5.702 51.397 1.00 91.00 237 LEU A O 1
ATOM 1846 N N . ALA A 1 238 ? 4.614 6.485 53.010 1.00 91.62 238 ALA A N 1
ATOM 1847 C CA . ALA A 1 238 ? 3.884 5.855 54.113 1.00 91.62 238 ALA A CA 1
ATOM 1848 C C . ALA A 1 238 ? 2.399 6.275 54.157 1.00 91.62 238 ALA A C 1
ATOM 1850 O O . ALA A 1 238 ? 1.519 5.451 54.410 1.00 91.62 238 ALA A O 1
ATOM 1851 N N . ARG A 1 239 ? 2.093 7.544 53.841 1.00 91.50 239 ARG A N 1
ATOM 1852 C CA . ARG A 1 239 ? 0.703 8.014 53.698 1.00 91.50 239 ARG A CA 1
ATOM 1853 C C . ARG A 1 239 ? 0.001 7.389 52.493 1.00 91.50 239 ARG A C 1
ATOM 1855 O O . ARG A 1 239 ? -1.166 7.032 52.611 1.00 91.50 239 ARG A O 1
ATOM 1862 N N . MET A 1 240 ? 0.669 7.250 51.346 1.00 84.94 240 MET A N 1
ATOM 1863 C CA . MET A 1 240 ? 0.089 6.590 50.166 1.00 84.94 240 MET A CA 1
ATOM 1864 C C . MET A 1 240 ? -0.238 5.114 50.437 1.00 84.94 240 MET A C 1
ATOM 1866 O O . MET A 1 240 ? -1.299 4.640 50.027 1.00 84.94 240 MET A O 1
ATOM 1870 N N . GLU A 1 241 ? 0.623 4.408 51.172 1.00 85.56 241 GLU A N 1
ATOM 1871 C CA . GLU A 1 241 ? 0.368 3.036 51.625 1.00 85.56 241 GLU A CA 1
ATOM 1872 C C . GLU A 1 241 ? -0.854 2.967 52.559 1.00 85.56 241 GLU A C 1
ATOM 1874 O O . GLU A 1 241 ? -1.755 2.159 52.326 1.00 85.56 241 GLU A O 1
ATOM 1879 N N . GLU A 1 242 ? -0.954 3.861 53.551 1.00 90.38 242 GLU A N 1
ATOM 1880 C CA . GLU A 1 242 ? -2.111 3.936 54.458 1.00 90.38 242 GLU A CA 1
ATOM 1881 C C . GLU A 1 242 ? -3.422 4.261 53.714 1.00 90.38 242 GLU A C 1
ATOM 1883 O O . GLU A 1 242 ? -4.439 3.598 53.935 1.00 90.38 242 GLU A O 1
ATOM 1888 N N . PHE A 1 243 ? -3.404 5.211 52.769 1.00 86.50 243 PHE A N 1
ATOM 1889 C CA . PHE A 1 243 ? -4.561 5.553 51.927 1.00 86.50 243 PHE A CA 1
ATOM 1890 C C . PHE A 1 243 ? -4.998 4.412 50.989 1.00 86.50 243 PHE A C 1
ATOM 1892 O O . PHE A 1 243 ? -6.176 4.341 50.626 1.00 86.50 243 PHE A O 1
ATOM 1899 N N . SER A 1 244 ? -4.096 3.499 50.619 1.00 87.06 244 SER A N 1
ATOM 1900 C CA . SER A 1 244 ? -4.408 2.346 49.761 1.00 87.06 244 SER A CA 1
ATOM 1901 C C . SER A 1 244 ? -5.292 1.303 50.466 1.00 87.06 244 SER A C 1
ATOM 1903 O O . SER A 1 244 ? -6.191 0.720 49.853 1.00 87.06 244 SER A O 1
ATOM 1905 N N . ILE A 1 245 ? -5.110 1.108 51.778 1.00 88.88 245 ILE A N 1
ATOM 1906 C CA . ILE A 1 245 ? -5.824 0.100 52.585 1.00 88.88 245 ILE A CA 1
ATOM 1907 C C . ILE A 1 245 ? -7.364 0.238 52.514 1.00 88.88 245 ILE A C 1
ATOM 1909 O O . ILE A 1 245 ? -8.025 -0.745 52.156 1.00 88.88 245 ILE A O 1
ATOM 1913 N N . PRO A 1 246 ? -7.989 1.399 52.817 1.00 89.75 246 PRO A N 1
ATOM 1914 C CA . PRO A 1 246 ? -9.445 1.537 52.745 1.00 89.75 246 PRO A CA 1
ATOM 1915 C C . PRO A 1 246 ? -9.978 1.396 51.313 1.00 89.75 246 PRO A C 1
ATOM 1917 O O . PRO A 1 246 ? -11.048 0.817 51.125 1.00 89.75 246 PRO A O 1
ATOM 1920 N N . VAL A 1 247 ? -9.227 1.847 50.301 1.00 84.00 247 VAL A N 1
ATOM 1921 C CA . VAL A 1 247 ? -9.596 1.694 48.883 1.00 84.00 247 VAL A CA 1
ATOM 1922 C C . VAL A 1 247 ? -9.619 0.216 48.484 1.00 84.00 247 VAL A C 1
ATOM 1924 O O . VAL A 1 247 ? -10.585 -0.247 47.871 1.00 84.00 247 VAL A O 1
ATOM 1927 N N . HIS A 1 248 ? -8.607 -0.556 48.889 1.00 82.12 248 HIS A N 1
ATOM 1928 C CA . HIS A 1 248 ? -8.552 -1.990 48.619 1.00 82.12 248 HIS A CA 1
ATOM 1929 C C . HIS A 1 248 ? -9.700 -2.745 49.310 1.00 82.12 248 HIS A C 1
ATOM 1931 O O . HIS A 1 248 ? -10.383 -3.551 48.672 1.00 82.12 248 HIS A O 1
ATOM 1937 N N . ASN A 1 249 ? -9.971 -2.441 50.583 1.00 88.44 249 ASN A N 1
ATOM 1938 C CA . ASN A 1 249 ? -11.076 -3.041 51.337 1.00 88.44 249 ASN A CA 1
ATOM 1939 C C . ASN A 1 249 ? -12.444 -2.721 50.707 1.00 88.44 249 ASN A C 1
ATOM 1941 O O . ASN A 1 249 ? -13.273 -3.618 50.539 1.00 88.44 249 ASN A O 1
ATOM 1945 N N . GLN A 1 250 ? -12.665 -1.474 50.279 1.00 88.44 250 GLN A N 1
ATOM 1946 C CA . GLN A 1 250 ? -13.898 -1.072 49.596 1.00 88.44 250 GLN A CA 1
ATOM 1947 C C . GLN A 1 250 ? -14.048 -1.758 48.225 1.00 88.44 250 GLN A C 1
ATOM 1949 O O . GLN A 1 250 ? -15.148 -2.176 47.862 1.00 88.44 250 GLN A O 1
ATOM 1954 N N . SER A 1 251 ? -12.948 -1.950 47.487 1.00 86.38 251 SER A N 1
ATOM 1955 C CA . SER A 1 251 ? -12.917 -2.709 46.225 1.00 86.38 251 SER A CA 1
ATOM 1956 C C . SER A 1 251 ? -13.248 -4.198 46.413 1.00 86.38 251 SER A C 1
ATOM 1958 O O . SER A 1 251 ? -13.940 -4.794 45.581 1.00 86.38 251 SER A O 1
ATOM 1960 N N . GLN A 1 252 ? -12.802 -4.823 47.509 1.00 88.94 252 GLN A N 1
ATOM 1961 C CA . GLN A 1 252 ? -13.221 -6.187 47.858 1.00 88.94 252 GLN A CA 1
ATOM 1962 C C . GLN A 1 252 ? -14.719 -6.239 48.197 1.00 88.94 252 GLN A C 1
ATOM 1964 O O . GLN A 1 252 ? -15.452 -7.034 47.606 1.00 88.94 252 GLN A O 1
ATOM 1969 N N . ALA A 1 253 ? -15.199 -5.346 49.070 1.00 91.25 253 ALA A N 1
ATOM 1970 C CA . ALA A 1 253 ? -16.608 -5.282 49.465 1.00 91.25 253 ALA A CA 1
ATOM 1971 C C . ALA A 1 253 ? -17.552 -5.042 48.269 1.00 91.25 253 ALA A C 1
ATOM 1973 O O . ALA A 1 253 ? -18.609 -5.670 48.176 1.00 91.25 253 ALA A O 1
ATOM 1974 N N . PHE A 1 254 ? -17.155 -4.189 47.317 1.00 89.88 254 PHE A N 1
ATOM 1975 C CA . PHE A 1 254 ? -17.920 -3.951 46.093 1.00 89.88 254 PHE A CA 1
ATOM 1976 C C . PHE A 1 254 ? -17.974 -5.185 45.179 1.00 89.88 254 PHE A C 1
ATOM 1978 O O . PHE A 1 254 ? -19.043 -5.516 44.660 1.00 89.88 254 PHE A O 1
ATOM 1985 N N . ARG A 1 255 ? -16.858 -5.910 45.007 1.00 90.50 255 ARG A N 1
ATOM 1986 C CA . ARG A 1 255 ? -16.834 -7.166 44.231 1.00 90.50 255 ARG A CA 1
ATOM 1987 C C . ARG A 1 255 ? -17.764 -8.222 44.834 1.00 90.50 255 ARG A C 1
ATOM 1989 O O . ARG A 1 255 ? -18.515 -8.861 44.097 1.00 90.50 255 ARG A O 1
ATOM 1996 N N . ASP A 1 256 ? -17.787 -8.341 46.158 1.00 93.69 256 ASP A N 1
ATOM 1997 C CA . ASP A 1 256 ? -18.684 -9.259 46.867 1.00 93.69 256 ASP A CA 1
ATOM 1998 C C . ASP A 1 256 ? -20.164 -8.849 46.786 1.00 93.69 256 ASP A C 1
ATOM 2000 O O . ASP A 1 256 ? -21.039 -9.712 46.680 1.00 93.69 256 ASP A O 1
ATOM 2004 N N . LEU A 1 257 ? -20.468 -7.547 46.791 1.00 92.56 257 LEU A N 1
ATOM 2005 C CA . LEU A 1 257 ? -21.824 -7.046 46.549 1.00 92.56 257 LEU A CA 1
ATOM 2006 C C . LEU A 1 257 ? -22.278 -7.340 45.111 1.00 92.56 257 LEU A C 1
ATOM 2008 O O . LEU A 1 257 ? -23.366 -7.878 44.914 1.00 92.56 257 LEU A O 1
ATOM 2012 N N . ARG A 1 258 ? -21.433 -7.059 44.112 1.00 92.44 258 ARG A N 1
ATOM 2013 C CA . ARG A 1 258 ? -21.724 -7.336 42.696 1.00 92.44 258 ARG A CA 1
ATOM 2014 C C . ARG A 1 258 ? -21.987 -8.825 42.449 1.00 92.44 258 ARG A C 1
ATOM 2016 O O . ARG A 1 258 ? -22.920 -9.160 41.724 1.00 92.44 258 ARG A O 1
ATOM 2023 N N . ARG A 1 259 ? -21.220 -9.711 43.093 1.00 93.69 259 ARG A N 1
ATOM 2024 C CA . ARG A 1 259 ? -21.448 -11.165 43.063 1.00 93.69 259 ARG A CA 1
ATOM 2025 C C . ARG A 1 259 ? -22.814 -11.545 43.646 1.00 93.69 259 ARG A C 1
ATOM 2027 O O . ARG A 1 259 ? -23.554 -12.279 43.004 1.00 93.69 259 ARG A O 1
ATOM 2034 N N . LYS A 1 260 ? -23.186 -10.996 44.809 1.00 94.25 260 LYS A N 1
ATOM 2035 C CA . LYS A 1 260 ? -24.501 -11.238 45.441 1.00 94.25 260 LYS A CA 1
ATOM 2036 C C . LYS A 1 260 ? -25.681 -10.731 44.607 1.00 94.25 260 LYS A C 1
ATOM 2038 O O . LYS A 1 260 ? -26.746 -11.333 44.667 1.00 94.25 260 LYS A O 1
ATOM 2043 N N . ILE A 1 261 ? -25.499 -9.651 43.842 1.00 92.81 261 ILE A N 1
ATOM 2044 C CA . ILE A 1 261 ? -26.514 -9.144 42.905 1.00 92.81 261 ILE A CA 1
ATOM 2045 C C . ILE A 1 261 ? -26.706 -10.128 41.743 1.00 92.81 261 ILE A C 1
ATOM 2047 O O . ILE A 1 261 ? -27.844 -10.466 41.439 1.00 92.81 261 ILE A O 1
ATOM 2051 N N . HIS A 1 262 ? -25.623 -10.656 41.159 1.00 91.06 262 HIS A N 1
ATOM 2052 C CA . HIS A 1 262 ? -25.711 -11.698 40.125 1.00 91.06 262 HIS A CA 1
ATOM 2053 C C . HIS A 1 262 ? -26.410 -12.955 40.665 1.00 91.06 262 HIS A C 1
ATOM 2055 O O . HIS A 1 262 ? -27.428 -13.373 40.125 1.00 91.06 262 HIS A O 1
ATOM 2061 N N . GLU A 1 263 ? -25.960 -13.461 41.822 1.00 94.19 263 GLU A N 1
ATOM 2062 C CA . GLU A 1 263 ? -26.580 -14.600 42.516 1.00 94.19 263 GLU A CA 1
ATOM 2063 C C . GLU A 1 263 ? -28.062 -14.373 42.887 1.00 94.19 263 GLU A C 1
ATOM 2065 O O . GLU A 1 263 ? -28.738 -15.327 43.277 1.00 94.19 263 GLU A O 1
ATOM 2070 N N . PHE A 1 264 ? -28.573 -13.140 42.847 1.00 93.50 264 PHE A N 1
ATOM 2071 C CA . PHE A 1 264 ? -29.981 -12.814 43.075 1.00 93.50 264 PHE A CA 1
ATOM 2072 C C . PHE A 1 264 ? -30.766 -12.722 41.758 1.00 93.50 264 PHE A C 1
ATOM 2074 O O . PHE A 1 264 ? -31.875 -13.248 41.691 1.00 93.50 264 PHE A O 1
ATOM 2081 N N . ASP A 1 265 ? -30.176 -12.138 40.713 1.00 92.50 265 ASP A N 1
ATOM 2082 C CA . ASP A 1 265 ? -30.748 -12.076 39.362 1.00 92.50 265 ASP A CA 1
ATOM 2083 C C . ASP A 1 265 ? -30.937 -13.481 38.762 1.00 92.50 265 ASP A C 1
ATOM 2085 O O . ASP A 1 265 ? -32.037 -13.822 38.324 1.00 92.50 265 ASP A O 1
ATOM 2089 N N . ASP A 1 266 ? -29.932 -14.358 38.901 1.00 92.19 266 ASP A N 1
ATOM 2090 C CA . ASP A 1 266 ? -30.017 -15.781 38.526 1.00 92.19 266 ASP A CA 1
ATOM 2091 C C . ASP A 1 266 ? -31.248 -16.457 39.169 1.00 92.19 266 ASP A C 1
ATOM 2093 O O . ASP A 1 266 ? -32.016 -17.171 38.518 1.00 92.19 266 ASP A O 1
ATOM 2097 N N . LYS A 1 267 ? -31.487 -16.176 40.460 1.00 93.00 267 LYS A N 1
ATOM 2098 C CA . LYS A 1 267 ? -32.605 -16.737 41.238 1.00 93.00 267 LYS A CA 1
ATOM 2099 C C . LYS A 1 267 ? -33.961 -16.122 40.872 1.00 93.00 267 LYS A C 1
ATOM 2101 O O . LYS A 1 267 ? -34.986 -16.786 41.042 1.00 93.00 267 LYS A O 1
ATOM 2106 N N . LEU A 1 268 ? -33.997 -14.887 40.367 1.00 92.12 268 LEU A N 1
ATOM 2107 C CA . LEU A 1 268 ? -35.205 -14.293 39.785 1.00 92.12 268 LEU A CA 1
ATOM 2108 C C . LEU A 1 268 ? -35.531 -14.925 38.425 1.00 92.12 268 LEU A C 1
ATOM 2110 O O . LEU A 1 268 ? -36.703 -15.198 38.159 1.00 92.12 268 LEU A O 1
ATOM 2114 N N . GLY A 1 269 ? -34.515 -15.229 37.610 1.00 92.12 269 GLY A N 1
ATOM 2115 C CA . GLY A 1 269 ? -34.658 -16.008 36.378 1.00 92.12 269 GLY A CA 1
ATOM 2116 C C . GLY A 1 269 ? -35.236 -17.402 36.641 1.00 92.12 269 GLY A C 1
ATOM 2117 O O . GLY A 1 269 ? -36.253 -17.773 36.049 1.00 92.12 269 GLY A O 1
ATOM 2118 N N . ASP A 1 270 ? -34.662 -18.137 37.597 1.00 94.00 270 ASP A N 1
ATOM 2119 C CA . ASP A 1 270 ? -35.197 -19.418 38.080 1.00 94.00 270 ASP A CA 1
ATOM 2120 C C . ASP A 1 270 ? -36.660 -19.295 38.532 1.00 94.00 270 ASP A C 1
ATOM 2122 O O . ASP A 1 270 ? -37.517 -20.059 38.087 1.00 94.00 270 ASP A O 1
ATOM 2126 N N . LEU A 1 271 ? -36.984 -18.308 39.376 1.00 93.19 271 LEU A N 1
ATOM 2127 C CA . LEU A 1 271 ? -38.349 -18.086 39.865 1.00 93.19 271 LEU A CA 1
ATOM 2128 C C . LEU A 1 271 ? -39.338 -17.783 38.725 1.00 93.19 271 LEU A C 1
ATOM 2130 O O . LEU A 1 271 ? -40.466 -18.286 38.739 1.00 93.19 271 LEU A O 1
ATOM 2134 N N . GLN A 1 272 ? -38.928 -17.004 37.720 1.00 92.81 272 GLN A N 1
ATOM 2135 C CA . GLN A 1 272 ? -39.744 -16.731 36.535 1.00 92.81 272 GLN A CA 1
ATOM 2136 C C . GLN A 1 272 ? -39.983 -18.007 35.713 1.00 92.81 272 GLN A C 1
ATOM 2138 O O . GLN A 1 272 ? -41.105 -18.243 35.255 1.00 92.81 272 GLN A O 1
ATOM 2143 N N . ASN A 1 273 ? -38.960 -18.851 35.563 1.00 93.06 273 ASN A N 1
ATOM 2144 C CA . ASN A 1 273 ? -39.063 -20.131 34.867 1.00 93.06 273 ASN A CA 1
ATOM 2145 C C . ASN A 1 273 ? -39.985 -21.104 35.619 1.00 93.06 273 ASN A C 1
ATOM 2147 O O . ASN A 1 273 ? -40.942 -21.592 35.022 1.00 93.06 273 ASN A O 1
ATOM 2151 N N . TYR A 1 274 ? -39.804 -21.299 36.931 1.00 94.56 274 TYR A N 1
ATOM 2152 C CA . TYR A 1 274 ? -40.697 -22.132 37.752 1.00 94.56 274 TYR A CA 1
ATOM 2153 C C . TYR A 1 274 ? -42.152 -21.637 37.744 1.00 94.56 274 TYR A C 1
ATOM 2155 O O . TYR A 1 274 ? -43.079 -22.449 37.754 1.00 94.56 274 TYR A O 1
ATOM 2163 N N . SER A 1 275 ? -42.372 -20.319 37.688 1.00 92.75 275 SER A N 1
ATOM 2164 C CA . SER A 1 275 ? -43.710 -19.733 37.540 1.00 92.75 275 SER A CA 1
ATOM 2165 C C . SER A 1 275 ? -44.348 -20.103 36.192 1.00 92.75 275 SER A C 1
ATOM 2167 O O . SER A 1 275 ? -45.487 -20.575 36.157 1.00 92.75 275 SER A O 1
ATOM 2169 N N . ARG A 1 276 ? -43.594 -19.991 35.086 1.00 93.25 276 ARG A N 1
ATOM 2170 C CA . ARG A 1 276 ? -44.035 -20.393 33.737 1.00 93.25 276 ARG A CA 1
ATOM 2171 C C . ARG A 1 276 ? -44.366 -21.890 33.670 1.00 93.25 276 ARG A C 1
ATOM 2173 O O . ARG A 1 276 ? -45.464 -22.247 33.250 1.00 93.25 276 ARG A O 1
ATOM 2180 N N . ASP A 1 277 ? -43.466 -22.735 34.171 1.00 94.06 277 ASP A N 1
ATOM 2181 C CA . ASP A 1 277 ? -43.630 -24.191 34.297 1.00 94.06 277 ASP A CA 1
ATOM 2182 C C . ASP A 1 277 ? -44.894 -24.575 35.082 1.00 94.06 277 ASP A C 1
ATOM 2184 O O . ASP A 1 277 ? -45.592 -25.531 34.739 1.00 94.06 277 ASP A O 1
ATOM 2188 N N . SER A 1 278 ? -45.180 -23.847 36.165 1.00 94.12 278 SER A N 1
ATOM 2189 C CA . SER A 1 278 ? -46.357 -24.068 37.007 1.00 94.12 278 SER A CA 1
ATOM 2190 C C . SER A 1 278 ? -47.650 -23.732 36.258 1.00 94.12 278 SER A C 1
ATOM 2192 O O . SER A 1 278 ? -48.588 -24.530 36.259 1.00 94.12 278 SER A O 1
ATOM 2194 N N . ILE A 1 279 ? -47.681 -22.599 35.546 1.00 92.88 279 ILE A N 1
ATOM 2195 C CA . ILE A 1 279 ? -48.825 -22.183 34.720 1.00 92.88 279 ILE A CA 1
ATOM 2196 C C . ILE A 1 279 ? -49.086 -23.200 33.598 1.00 92.88 279 ILE A C 1
ATOM 2198 O O . ILE A 1 279 ? -50.231 -23.611 33.409 1.00 92.88 279 ILE A O 1
ATOM 2202 N N . GLU A 1 280 ? -48.047 -23.670 32.901 1.00 93.44 280 GLU A N 1
ATOM 2203 C CA . GLU A 1 280 ? -48.187 -24.701 31.863 1.00 93.44 280 GLU A CA 1
ATOM 2204 C C . GLU A 1 280 ? -48.768 -26.005 32.433 1.00 93.44 280 GLU A C 1
ATOM 2206 O O . GLU A 1 280 ? -49.744 -26.544 31.905 1.00 93.44 280 GLU A O 1
ATOM 2211 N N . LYS A 1 281 ? -48.246 -26.478 33.572 1.00 93.69 281 LYS A N 1
ATOM 2212 C CA . LYS A 1 281 ? -48.744 -27.690 34.246 1.00 93.69 281 LYS A CA 1
ATOM 2213 C C . LYS A 1 281 ? -50.188 -27.536 34.734 1.00 93.69 281 LYS A C 1
ATOM 2215 O O . LYS A 1 281 ? -50.944 -28.506 34.675 1.00 93.69 281 LYS A O 1
ATOM 2220 N N . VAL A 1 282 ? -50.604 -26.337 35.150 1.00 92.94 282 VAL A N 1
ATOM 2221 C CA . VAL A 1 282 ? -52.009 -26.031 35.480 1.00 92.94 282 VAL A CA 1
ATOM 2222 C C . VAL A 1 282 ? -52.904 -26.102 34.240 1.00 92.94 282 VAL A C 1
ATOM 2224 O O . VAL A 1 282 ? -53.959 -26.732 34.310 1.00 92.94 282 VAL A O 1
ATOM 2227 N N . LEU A 1 283 ? -52.489 -25.536 33.102 1.00 92.06 283 LEU A N 1
ATOM 2228 C CA . LEU A 1 283 ? -53.253 -25.591 31.846 1.00 92.06 283 LEU A CA 1
ATOM 2229 C C . LEU A 1 283 ? -53.416 -27.035 31.337 1.00 92.06 283 LEU A C 1
ATOM 2231 O O . LEU A 1 283 ? -54.522 -27.453 30.991 1.00 92.06 283 LEU A O 1
ATOM 2235 N N . VAL A 1 284 ? -52.344 -27.832 31.371 1.00 93.44 284 VAL A N 1
ATOM 2236 C CA . VAL A 1 284 ? -52.380 -29.262 31.013 1.00 93.44 284 VAL A CA 1
ATOM 2237 C C . VAL A 1 284 ? -53.289 -30.053 31.968 1.00 93.44 284 VAL A C 1
ATOM 2239 O O . VAL A 1 284 ? -54.096 -30.875 31.528 1.00 93.44 284 VAL A O 1
ATOM 2242 N N . ALA A 1 285 ? -53.234 -29.778 33.276 1.00 92.31 285 ALA A N 1
ATOM 2243 C CA . ALA A 1 285 ? -54.122 -30.408 34.254 1.00 92.31 285 ALA A CA 1
ATOM 2244 C C . ALA A 1 285 ? -55.600 -30.013 34.062 1.00 92.31 285 ALA A C 1
ATOM 2246 O O . ALA A 1 285 ? -56.485 -30.856 34.224 1.00 92.31 285 ALA A O 1
ATOM 2247 N N . GLN A 1 286 ? -55.890 -28.763 33.684 1.00 91.12 286 GLN A N 1
ATOM 2248 C CA . GLN A 1 286 ? -57.239 -28.321 33.312 1.00 91.12 286 GLN A CA 1
ATOM 2249 C C . GLN A 1 286 ? -57.743 -29.075 32.074 1.00 91.12 286 GLN A C 1
ATOM 2251 O O . GLN A 1 286 ? -58.822 -29.666 32.126 1.00 91.12 286 GLN A O 1
ATOM 2256 N N . GLN A 1 287 ? -56.929 -29.170 31.017 1.00 90.44 287 GLN A N 1
ATOM 2257 C CA . GLN A 1 287 ? -57.272 -29.906 29.796 1.00 90.44 287 GLN A CA 1
ATOM 2258 C C . GLN A 1 287 ? -57.621 -31.379 30.080 1.00 90.44 287 GLN A C 1
ATOM 2260 O O . GLN A 1 287 ? -58.639 -31.877 29.591 1.00 90.44 287 GLN A O 1
ATOM 2265 N N . PHE A 1 288 ? -56.832 -32.076 30.906 1.00 89.31 288 PHE A N 1
ATOM 2266 C CA . PHE A 1 288 ? -57.143 -33.454 31.308 1.00 89.31 288 PHE A CA 1
ATOM 2267 C C . PHE A 1 288 ? -58.397 -33.555 32.193 1.00 89.31 288 PHE A C 1
ATOM 2269 O O . PHE A 1 288 ? -59.154 -34.522 32.073 1.00 89.31 288 PHE A O 1
ATOM 2276 N N . ASN A 1 289 ? -58.663 -32.577 33.062 1.00 86.81 289 ASN A N 1
ATOM 2277 C CA . ASN A 1 289 ? -59.888 -32.553 33.868 1.00 86.81 289 ASN A CA 1
ATOM 2278 C C . ASN A 1 289 ? -61.144 -32.366 33.002 1.00 86.81 289 ASN A C 1
ATOM 2280 O O . ASN A 1 289 ? -62.124 -33.090 33.197 1.00 86.81 289 ASN A O 1
ATOM 2284 N N . ASP A 1 290 ? -61.108 -31.479 32.008 1.00 85.31 290 ASP A N 1
ATOM 2285 C CA . ASP A 1 290 ? -62.224 -31.285 31.077 1.00 85.31 290 ASP A CA 1
ATOM 2286 C C . ASP A 1 290 ? -62.431 -32.497 30.160 1.00 85.31 290 ASP A C 1
ATOM 2288 O O . ASP A 1 290 ? -63.571 -32.919 29.948 1.00 85.31 290 ASP A O 1
ATOM 2292 N N . GLN A 1 291 ? -61.355 -33.140 29.690 1.00 84.94 291 GLN A N 1
ATOM 2293 C CA . GLN A 1 291 ? -61.449 -34.424 28.982 1.00 84.94 291 GLN A CA 1
ATOM 2294 C C . GLN A 1 291 ? -62.124 -35.501 29.846 1.00 84.94 291 GLN A C 1
ATOM 2296 O O . GLN A 1 291 ? -63.065 -36.148 29.386 1.00 84.94 291 GLN A O 1
ATOM 2301 N N . ASN A 1 292 ? -61.718 -35.658 31.111 1.00 82.75 292 ASN A N 1
ATOM 2302 C CA . ASN A 1 292 ? -62.321 -36.624 32.038 1.00 82.75 292 ASN A CA 1
ATOM 2303 C C . ASN A 1 292 ? -63.801 -36.315 32.335 1.00 82.75 292 ASN A C 1
ATOM 2305 O O . ASN A 1 292 ? -64.642 -37.222 32.347 1.00 82.75 292 ASN A O 1
ATOM 2309 N N . ARG A 1 293 ? -64.143 -35.035 32.531 1.00 79.19 293 ARG A N 1
ATOM 2310 C CA . ARG A 1 293 ? -65.522 -34.565 32.735 1.00 79.19 293 ARG A CA 1
ATOM 2311 C C . ARG A 1 293 ? -66.396 -34.889 31.522 1.00 79.19 293 ARG A C 1
ATOM 2313 O O . ARG A 1 293 ? -67.456 -35.502 31.673 1.00 79.19 293 ARG A O 1
ATOM 2320 N N . ASN A 1 294 ? -65.922 -34.548 30.327 1.00 76.88 294 ASN A N 1
ATOM 2321 C CA . ASN A 1 294 ? -66.637 -34.769 29.073 1.00 76.88 294 ASN A CA 1
ATOM 2322 C C . ASN A 1 294 ? -66.748 -36.257 28.722 1.00 76.88 294 ASN A C 1
ATOM 2324 O O . ASN A 1 294 ? -67.813 -36.687 28.280 1.00 76.88 294 ASN A O 1
ATOM 2328 N N . ALA A 1 295 ? -65.720 -37.069 28.980 1.00 75.75 295 ALA A N 1
ATOM 2329 C CA . ALA A 1 295 ? -65.769 -38.517 28.783 1.00 75.75 295 ALA A CA 1
ATOM 2330 C C . ALA A 1 295 ? -66.848 -39.174 29.660 1.00 75.75 295 ALA A C 1
ATOM 2332 O O . ALA A 1 295 ? -67.652 -39.968 29.164 1.00 75.75 295 ALA A O 1
ATOM 2333 N N . LYS A 1 296 ? -66.928 -38.802 30.947 1.00 73.88 296 LYS A N 1
ATOM 2334 C CA . LYS A 1 296 ? -67.929 -39.355 31.873 1.00 73.88 296 LYS A CA 1
ATOM 2335 C C . LYS A 1 296 ? -69.358 -38.966 31.484 1.00 73.88 296 LYS A C 1
ATOM 2337 O O . LYS A 1 296 ? -70.225 -39.836 31.482 1.00 73.88 296 LYS A O 1
ATOM 2342 N N . VAL A 1 297 ? -69.591 -37.702 31.115 1.00 73.25 297 VAL A N 1
ATOM 2343 C CA . VAL A 1 297 ? -70.910 -37.217 30.661 1.00 73.25 297 VAL A CA 1
ATOM 2344 C C . VAL A 1 297 ? -71.300 -37.825 29.311 1.00 73.25 297 VAL A C 1
ATOM 2346 O O . VAL A 1 297 ? -72.420 -38.299 29.160 1.00 73.25 297 VAL A O 1
ATOM 2349 N N . THR A 1 298 ? -70.385 -37.883 28.342 1.00 72.81 298 THR A N 1
ATOM 2350 C CA . THR A 1 298 ? -70.658 -38.477 27.019 1.00 72.81 298 THR A CA 1
ATOM 2351 C C . THR A 1 298 ? -70.978 -39.966 27.139 1.00 72.81 298 THR A C 1
ATOM 2353 O O . THR A 1 298 ? -71.897 -40.456 26.484 1.00 72.81 298 THR A O 1
ATOM 2356 N N . SER A 1 299 ? -70.267 -40.683 28.017 1.00 74.69 299 SER A N 1
ATOM 2357 C CA . SER A 1 299 ? -70.549 -42.084 28.332 1.00 74.69 299 SER A CA 1
ATOM 2358 C C . SER A 1 299 ? -71.956 -42.259 28.909 1.00 74.69 299 SER A C 1
ATOM 2360 O O . SER A 1 299 ? -72.768 -42.959 28.304 1.00 74.69 299 SER A O 1
ATOM 2362 N N . THR A 1 300 ? -72.309 -41.560 29.998 1.00 75.69 300 THR A N 1
ATOM 2363 C CA . THR A 1 300 ? -73.641 -41.711 30.613 1.00 75.69 300 THR A CA 1
ATOM 2364 C C . THR A 1 300 ? -74.774 -41.241 29.706 1.00 75.69 300 THR A C 1
ATOM 2366 O O . THR A 1 300 ? -75.806 -41.905 29.662 1.00 75.69 300 THR A O 1
ATOM 2369 N N . VAL A 1 301 ? -74.596 -40.168 28.927 1.00 78.00 301 VAL A N 1
ATOM 2370 C CA . VAL A 1 301 ? -75.584 -39.722 27.927 1.00 78.00 301 VAL A CA 1
ATOM 2371 C C . VAL A 1 301 ? -75.785 -40.779 26.839 1.00 78.00 301 VAL A C 1
ATOM 2373 O O . VAL A 1 301 ? -76.927 -41.046 26.470 1.00 78.00 301 VAL A O 1
ATOM 2376 N N . ASN A 1 302 ? -74.726 -41.440 26.363 1.00 79.06 302 ASN A N 1
ATOM 2377 C CA . ASN A 1 302 ? -74.854 -42.536 25.397 1.00 79.06 302 ASN A CA 1
ATOM 2378 C C . ASN A 1 302 ? -75.512 -43.783 26.010 1.00 79.06 302 ASN A C 1
ATOM 2380 O O . ASN A 1 302 ? -76.373 -44.385 25.367 1.00 79.06 302 ASN A O 1
ATOM 2384 N N . THR A 1 303 ? -75.182 -44.152 27.253 1.00 82.38 303 THR A N 1
ATOM 2385 C CA . THR A 1 303 ? -75.849 -45.262 27.957 1.00 82.38 303 THR A CA 1
ATOM 2386 C C . THR A 1 303 ? -77.333 -44.968 28.168 1.00 82.38 303 THR A C 1
ATOM 2388 O O . THR A 1 303 ? -78.164 -45.809 27.836 1.00 82.38 303 THR A O 1
ATOM 2391 N N . VAL A 1 304 ? -77.687 -43.765 28.633 1.00 80.38 304 VAL A N 1
ATOM 2392 C CA . VAL A 1 304 ? -79.084 -43.329 28.783 1.00 80.38 304 VAL A CA 1
ATOM 2393 C C . VAL A 1 304 ? -79.790 -43.313 27.430 1.00 80.38 304 V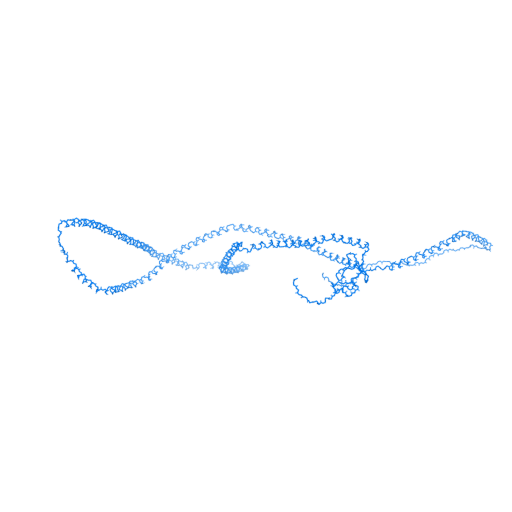AL A C 1
ATOM 2395 O O . VAL A 1 304 ? -80.872 -43.868 27.325 1.00 80.38 304 VAL A O 1
ATOM 2398 N N . LYS A 1 305 ? -79.178 -42.780 26.367 1.00 80.88 305 LYS A N 1
ATOM 2399 C CA . LYS A 1 305 ? -79.762 -42.767 25.014 1.00 80.88 305 LYS A CA 1
ATOM 2400 C C . LYS A 1 305 ? -80.032 -44.177 24.474 1.00 80.88 305 LYS A C 1
ATOM 2402 O O . LYS A 1 305 ? -81.075 -44.395 23.858 1.00 80.88 305 LYS A O 1
ATOM 2407 N N . ASN A 1 306 ? -79.135 -45.131 24.728 1.00 81.75 306 ASN A N 1
ATOM 2408 C CA . ASN A 1 306 ? -79.336 -46.534 24.365 1.00 81.75 306 ASN A CA 1
ATOM 2409 C C . ASN A 1 306 ? -80.455 -47.176 25.198 1.00 81.75 306 ASN A C 1
ATOM 2411 O O . ASN A 1 306 ? -81.378 -47.735 24.612 1.00 81.75 306 ASN A O 1
ATOM 2415 N N . LEU A 1 307 ? -80.447 -47.006 26.524 1.00 85.00 307 LEU A N 1
ATOM 2416 C CA . LEU A 1 307 ? -81.512 -47.488 27.414 1.00 85.00 307 LEU A CA 1
ATOM 2417 C C . LEU A 1 307 ? -82.875 -46.853 27.091 1.00 85.00 307 LEU A C 1
ATOM 2419 O O . LEU A 1 307 ? -83.893 -47.527 27.149 1.00 85.00 307 LEU A O 1
ATOM 2423 N N . THR A 1 308 ? -82.927 -45.582 26.689 1.00 83.00 308 THR A N 1
ATOM 2424 C CA . THR A 1 308 ? -84.153 -44.923 26.212 1.00 83.00 308 THR A CA 1
ATOM 2425 C C . THR A 1 308 ? -84.594 -45.471 24.855 1.00 83.00 308 THR A C 1
ATOM 2427 O O . THR A 1 308 ? -85.793 -45.588 24.616 1.00 83.00 308 THR A O 1
ATOM 2430 N N . LYS A 1 309 ? -83.674 -45.849 23.958 1.00 85.50 309 LYS A N 1
ATOM 2431 C CA . LYS A 1 309 ? -84.020 -46.515 22.689 1.00 85.50 309 LYS A CA 1
ATOM 2432 C C . LYS A 1 309 ? -84.582 -47.921 22.929 1.00 85.50 309 LYS A C 1
ATOM 2434 O O . LYS A 1 309 ? -85.596 -48.272 22.339 1.00 85.50 309 LYS A O 1
ATOM 2439 N N . GLU A 1 310 ? -83.956 -48.692 23.811 1.00 84.06 310 GLU A N 1
ATOM 2440 C CA . GLU A 1 310 ? -84.376 -50.038 24.218 1.00 84.06 310 GLU A CA 1
ATOM 2441 C C . GLU A 1 310 ? -85.700 -50.012 24.999 1.00 84.06 310 GLU A C 1
ATOM 2443 O O . GLU A 1 310 ? -86.620 -50.769 24.694 1.00 84.06 310 GLU A O 1
ATOM 2448 N N . SER A 1 311 ? -85.859 -49.056 25.920 1.00 82.81 311 SER A N 1
ATOM 2449 C CA . SER A 1 311 ? -87.116 -48.800 26.629 1.00 82.81 311 SER A CA 1
ATOM 2450 C C . SER A 1 311 ? -88.226 -48.350 25.677 1.00 82.81 311 SER A C 1
ATOM 2452 O O . SER A 1 311 ? -89.363 -48.769 25.844 1.00 82.81 311 SER A O 1
ATOM 2454 N N . ASN A 1 312 ? -87.922 -47.563 24.639 1.00 83.81 312 ASN A N 1
ATOM 2455 C CA . ASN A 1 312 ? -88.905 -47.228 23.606 1.00 83.81 312 ASN A CA 1
ATOM 2456 C C . ASN A 1 312 ? -89.238 -48.419 22.693 1.00 83.81 312 ASN A C 1
ATOM 2458 O O . ASN A 1 312 ? -90.391 -48.527 22.292 1.00 83.81 312 ASN A O 1
ATOM 2462 N N . SER A 1 313 ? -88.291 -49.316 22.386 1.00 83.88 313 SER A N 1
ATOM 2463 C CA . SER A 1 313 ? -88.578 -50.555 21.636 1.00 83.88 313 SER A CA 1
ATOM 2464 C C . SER A 1 313 ? -89.504 -51.458 22.442 1.00 83.88 313 SER A C 1
ATOM 2466 O O . SER A 1 313 ? -90.614 -51.744 22.012 1.00 83.88 313 SER A O 1
ATOM 2468 N N . THR A 1 314 ? -89.122 -51.773 23.680 1.00 80.69 314 THR A N 1
ATOM 2469 C CA . THR A 1 314 ? -89.938 -52.577 24.599 1.00 80.69 314 THR A CA 1
ATOM 2470 C C . THR A 1 314 ? -91.271 -51.910 24.953 1.00 80.69 314 THR A C 1
ATOM 2472 O O . THR A 1 314 ? -92.254 -52.614 25.145 1.00 80.69 314 THR A O 1
ATOM 2475 N N . LEU A 1 315 ? -91.371 -50.574 24.966 1.00 84.06 315 LEU A N 1
ATOM 2476 C CA . LEU A 1 315 ? -92.647 -49.857 25.096 1.00 84.06 315 LEU A CA 1
ATOM 2477 C C . LEU A 1 315 ? -93.483 -49.885 23.806 1.00 84.06 315 LEU A C 1
ATOM 2479 O O . LEU A 1 315 ? -94.706 -49.847 23.897 1.00 84.06 315 LEU A O 1
ATOM 2483 N N . LEU A 1 316 ? -92.874 -49.942 22.619 1.00 84.75 316 LEU A N 1
ATOM 2484 C CA . LEU A 1 316 ? -93.582 -50.142 21.348 1.00 84.75 316 LEU A CA 1
ATOM 2485 C C . LEU A 1 316 ? -94.080 -51.584 21.222 1.00 84.75 316 LEU A C 1
ATOM 2487 O O . LEU A 1 316 ? -95.247 -51.783 20.914 1.00 84.75 316 LEU A O 1
ATOM 2491 N N . GLU A 1 317 ? -93.252 -52.568 21.561 1.00 82.12 317 GLU A N 1
ATOM 2492 C CA . GLU A 1 317 ? -93.615 -53.986 21.652 1.00 82.12 317 GLU A CA 1
ATOM 2493 C C . GLU A 1 317 ? -94.704 -54.203 22.714 1.00 82.12 317 GLU A C 1
ATOM 2495 O O . GLU A 1 317 ? -95.718 -54.838 22.441 1.00 82.12 317 GLU A O 1
ATOM 2500 N N . ALA A 1 318 ? -94.578 -53.595 23.899 1.00 79.69 318 ALA A N 1
ATOM 2501 C CA . ALA A 1 318 ? -95.624 -53.620 24.920 1.00 79.69 318 ALA A CA 1
ATOM 2502 C C . ALA A 1 318 ? -96.889 -52.859 24.492 1.00 79.69 318 ALA A C 1
ATOM 2504 O O . ALA A 1 318 ? -97.975 -53.237 24.916 1.00 79.69 318 ALA A O 1
ATOM 2505 N N . LYS A 1 319 ? -96.790 -51.825 23.644 1.00 82.38 319 LYS A N 1
ATOM 2506 C CA . LYS A 1 319 ? -97.954 -51.153 23.040 1.00 82.38 319 LYS A CA 1
ATOM 2507 C C . LYS A 1 319 ? -98.592 -51.965 21.921 1.00 82.38 319 LYS A C 1
ATOM 2509 O O . LYS A 1 319 ? -99.804 -51.889 21.798 1.00 82.38 319 LYS A O 1
ATOM 2514 N N . GLU A 1 320 ? -97.845 -52.747 21.147 1.00 81.69 320 GLU A N 1
ATOM 2515 C CA . GLU A 1 320 ? -98.424 -53.731 20.225 1.00 81.69 320 GLU A CA 1
ATOM 2516 C C . GLU A 1 320 ? -99.097 -54.862 20.998 1.00 81.69 320 GLU A C 1
ATOM 2518 O O . GLU A 1 320 ? -100.232 -55.203 20.696 1.00 81.69 320 GLU A O 1
ATOM 2523 N N . LEU A 1 321 ? -98.460 -55.401 22.040 1.00 79.12 321 LEU A N 1
ATOM 2524 C CA . LEU A 1 321 ? -99.051 -56.435 22.892 1.00 79.12 321 LEU A CA 1
ATOM 2525 C C . LEU A 1 321 ? -100.286 -55.920 23.644 1.00 79.12 321 LEU A C 1
ATOM 2527 O O . LEU A 1 321 ? -101.293 -56.620 23.684 1.00 79.12 321 LEU A O 1
ATOM 2531 N N . LEU A 1 322 ? -100.253 -54.692 24.176 1.00 72.94 322 LEU A N 1
ATOM 2532 C CA . LEU A 1 322 ? -101.424 -54.043 24.771 1.00 72.94 322 LEU A CA 1
ATOM 2533 C C . LEU A 1 322 ? -102.484 -53.704 23.725 1.00 72.94 322 LEU A C 1
ATOM 2535 O O . LEU A 1 322 ? -103.649 -53.930 24.002 1.00 72.94 322 LEU A O 1
ATOM 2539 N N . LYS A 1 323 ? -102.126 -53.227 22.526 1.00 74.69 323 LYS A N 1
ATOM 2540 C CA . LYS A 1 323 ? -103.100 -52.986 21.452 1.00 74.69 323 LYS A CA 1
ATOM 2541 C C . LYS A 1 323 ? -103.767 -54.292 21.037 1.00 74.69 323 LYS A C 1
ATOM 2543 O O . LYS A 1 323 ? -104.982 -54.352 21.024 1.00 74.69 323 LYS A O 1
ATOM 2548 N N . ASN A 1 324 ? -102.997 -55.347 20.787 1.00 69.00 324 ASN A N 1
ATOM 2549 C CA . ASN A 1 324 ? -103.520 -56.673 20.471 1.00 69.00 324 ASN A CA 1
ATOM 2550 C C . ASN A 1 324 ? -104.385 -57.223 21.620 1.00 69.00 324 ASN A C 1
ATOM 2552 O O . ASN A 1 324 ? -105.384 -57.879 21.358 1.00 69.00 324 ASN A O 1
ATOM 2556 N N . ALA A 1 325 ? -104.046 -56.935 22.882 1.00 63.78 325 ALA A N 1
ATOM 2557 C CA . ALA A 1 325 ? -104.864 -57.305 24.036 1.00 63.78 325 ALA A CA 1
ATOM 2558 C C . ALA A 1 325 ? -106.135 -56.448 24.188 1.00 63.78 325 ALA A C 1
ATOM 2560 O O . ALA A 1 325 ? -107.159 -56.991 24.575 1.00 63.78 325 ALA A O 1
ATOM 2561 N N . THR A 1 326 ? -106.109 -55.148 23.877 1.00 60.53 326 THR A N 1
ATOM 2562 C CA . THR A 1 326 ? -107.273 -54.242 23.938 1.00 60.53 326 THR A CA 1
ATOM 2563 C C . THR A 1 326 ? -108.211 -54.455 22.750 1.00 60.53 326 THR A C 1
ATOM 2565 O O . THR A 1 326 ? -109.408 -54.589 22.953 1.00 60.53 326 THR A O 1
ATOM 2568 N N . ASP A 1 327 ? -107.681 -54.658 21.541 1.00 57.97 327 ASP A N 1
ATOM 2569 C CA . ASP A 1 327 ? -108.422 -55.150 20.369 1.00 57.97 327 ASP A CA 1
ATOM 2570 C C . ASP A 1 327 ? -109.090 -56.528 20.646 1.00 57.97 327 ASP A C 1
ATOM 2572 O O . ASP A 1 327 ? -110.006 -56.930 19.929 1.00 57.97 327 ASP A O 1
ATOM 2576 N N . LEU A 1 328 ? -108.658 -57.242 21.700 1.00 51.66 328 LEU A N 1
ATOM 2577 C CA . LEU A 1 328 ? -109.252 -58.479 22.232 1.00 51.66 328 LEU A CA 1
ATOM 2578 C C . LEU A 1 328 ? -110.087 -58.290 23.525 1.00 51.66 328 LEU A C 1
ATOM 2580 O O . LEU A 1 328 ? -110.680 -59.264 23.992 1.00 51.66 328 LEU A O 1
ATOM 2584 N N . LEU A 1 329 ? -110.137 -57.093 24.128 1.00 47.59 329 LEU A N 1
ATOM 2585 C CA . LEU A 1 329 ? -110.715 -56.826 25.462 1.00 47.59 329 LEU A CA 1
ATOM 2586 C C . LEU A 1 329 ? -111.504 -55.499 25.526 1.00 47.59 329 LEU A C 1
ATOM 2588 O O . LEU A 1 329 ? -111.309 -54.705 26.448 1.00 47.59 329 LEU A O 1
ATOM 2592 N N . ASN A 1 330 ? -112.459 -55.341 24.601 1.00 38.97 330 ASN A N 1
ATOM 2593 C CA . ASN A 1 330 ? -113.373 -54.196 24.414 1.00 38.97 330 ASN A CA 1
ATOM 2594 C C . ASN A 1 330 ? -112.732 -53.033 23.622 1.00 38.97 330 ASN A C 1
ATOM 2596 O O . ASN A 1 330 ? -111.563 -52.710 23.793 1.00 38.97 330 ASN A O 1
ATOM 2600 N N . ASP A 1 331 ? -113.398 -52.423 22.642 1.00 39.06 331 ASP A N 1
ATOM 2601 C CA . ASP A 1 331 ? -114.750 -51.834 22.663 1.00 39.06 331 ASP A CA 1
ATOM 2602 C C . ASP A 1 331 ? -114.858 -50.638 23.639 1.00 39.06 331 ASP A C 1
ATOM 2604 O O . ASP A 1 331 ? -114.528 -50.735 24.816 1.00 39.06 331 ASP A O 1
ATOM 2608 N N . ASP A 1 332 ? -115.309 -49.513 23.086 1.00 37.12 332 ASP A N 1
ATOM 2609 C CA . ASP A 1 332 ? -115.555 -48.188 23.681 1.00 37.12 332 ASP A CA 1
ATOM 2610 C C . ASP A 1 332 ? -114.438 -47.374 24.410 1.00 37.12 332 ASP A C 1
ATOM 2612 O O . ASP A 1 332 ? -113.782 -47.799 25.352 1.00 37.12 332 ASP A O 1
ATOM 2616 N N . VAL A 1 333 ? -114.357 -46.095 23.996 1.00 35.16 333 VAL A N 1
ATOM 2617 C CA . VAL A 1 333 ? -114.132 -44.854 24.791 1.00 35.16 333 VAL A CA 1
ATOM 2618 C C . VAL A 1 333 ? -112.870 -44.727 25.697 1.00 35.16 333 VAL A C 1
ATOM 2620 O O . VAL A 1 333 ? -112.736 -45.427 26.687 1.00 35.16 333 VAL A O 1
ATOM 2623 N N . VAL A 1 334 ? -111.865 -43.839 25.516 1.00 40.88 334 VAL A N 1
ATOM 2624 C CA . VAL A 1 334 ? -111.703 -42.426 25.043 1.00 40.88 334 VAL A CA 1
ATOM 2625 C C . VAL A 1 334 ? -111.355 -41.434 26.186 1.00 40.88 334 VAL A C 1
ATOM 2627 O O . VAL A 1 334 ? -112.146 -41.246 27.098 1.00 40.88 334 VAL A O 1
ATOM 2630 N N . LYS A 1 335 ? -110.236 -40.693 26.005 1.00 44.25 335 LYS A N 1
ATOM 2631 C CA . LYS A 1 335 ? -109.763 -39.449 26.691 1.00 44.25 335 LYS A CA 1
ATOM 2632 C C . LYS A 1 335 ? -109.384 -39.480 28.188 1.00 44.25 335 LYS A C 1
ATOM 2634 O O . LYS A 1 335 ? -110.214 -39.711 29.047 1.00 44.25 335 LYS A O 1
ATOM 2639 N N . ASP A 1 336 ? -108.175 -38.986 28.476 1.00 33.28 336 ASP A N 1
ATOM 2640 C CA . ASP A 1 336 ? -107.950 -37.629 29.027 1.00 33.28 336 ASP A CA 1
ATOM 2641 C C . ASP A 1 336 ? -106.510 -37.167 28.657 1.00 33.28 336 ASP A C 1
ATOM 2643 O O . ASP A 1 336 ? -105.659 -38.019 28.424 1.00 33.28 336 ASP A O 1
ATOM 2647 N N . SER A 1 337 ? -106.107 -35.904 28.428 1.00 37.38 337 SER A N 1
ATOM 2648 C CA . SER A 1 337 ? -106.582 -34.533 28.731 1.00 37.38 337 SER A CA 1
ATOM 2649 C C . SER A 1 337 ? -105.766 -33.819 29.830 1.00 37.38 337 SER A C 1
ATOM 2651 O O . SER A 1 337 ? -105.266 -34.430 30.768 1.00 37.38 337 SER A O 1
ATOM 2653 N N . LYS A 1 338 ? -105.681 -32.484 29.709 1.00 44.09 338 LYS A N 1
ATOM 2654 C CA . LYS A 1 338 ? -105.473 -31.525 30.815 1.00 44.09 338 LYS A CA 1
ATOM 2655 C C . LYS A 1 338 ? -104.142 -31.566 31.604 1.00 44.09 338 LYS A C 1
ATOM 2657 O O . LYS A 1 338 ? -104.155 -31.640 32.829 1.00 44.09 338 LYS A O 1
ATOM 2662 N N . LYS A 1 339 ? -102.988 -31.434 30.925 1.00 44.47 339 LYS A N 1
ATOM 2663 C CA . LYS A 1 339 ? -101.672 -31.284 31.600 1.00 44.47 339 LYS A CA 1
ATOM 2664 C C . LYS A 1 339 ? -100.621 -30.394 30.901 1.00 44.47 339 LYS A C 1
ATOM 2666 O O . LYS A 1 339 ? -99.429 -30.607 31.079 1.00 44.47 339 LYS A O 1
ATOM 2671 N N . ALA A 1 340 ? -101.054 -29.424 30.088 1.00 41.38 340 ALA A N 1
ATOM 2672 C CA . ALA A 1 340 ? -100.165 -28.647 29.205 1.00 41.38 340 ALA A CA 1
ATOM 2673 C C . ALA A 1 340 ? -100.369 -27.114 29.227 1.00 41.38 340 ALA A C 1
ATOM 2675 O O . ALA A 1 340 ? -99.826 -26.436 28.362 1.00 41.38 340 ALA A O 1
ATOM 2676 N N . SER A 1 341 ? -101.157 -26.567 30.165 1.00 43.06 341 SER A N 1
ATOM 2677 C CA . SER A 1 341 ? -101.479 -25.125 30.196 1.00 43.06 341 SER A CA 1
ATOM 2678 C C . SER A 1 341 ? -100.742 -24.352 31.296 1.00 43.06 341 SER A C 1
ATOM 2680 O O . SER A 1 341 ? -100.358 -23.210 31.083 1.00 43.06 341 SER A O 1
ATOM 2682 N N . ASP A 1 342 ? -100.521 -24.978 32.453 1.00 43.59 342 ASP A N 1
ATOM 2683 C CA . ASP A 1 342 ? -100.208 -24.251 33.693 1.00 43.59 342 ASP A CA 1
ATOM 2684 C C . ASP A 1 342 ? -98.705 -23.928 33.855 1.00 43.59 342 ASP A C 1
ATOM 2686 O O . ASP A 1 342 ? -98.325 -23.109 34.683 1.00 43.59 342 ASP A O 1
ATOM 2690 N N . SER A 1 343 ? -97.829 -24.567 33.071 1.00 48.12 343 SER A N 1
ATOM 2691 C CA . SER A 1 343 ? -96.363 -24.498 33.239 1.00 48.12 343 SER A CA 1
ATOM 2692 C C . SER A 1 343 ? -95.657 -23.429 32.394 1.00 48.12 343 SER A C 1
ATOM 2694 O O . SER A 1 343 ? -94.428 -23.403 32.367 1.00 48.12 343 SER A O 1
ATOM 2696 N N . LEU A 1 344 ? -96.396 -22.582 31.667 1.00 47.72 344 LEU A N 1
ATOM 2697 C CA . LEU A 1 344 ? -95.811 -21.586 30.755 1.00 47.72 344 LEU A CA 1
ATOM 2698 C C . LEU A 1 344 ? -95.745 -20.167 31.355 1.00 47.72 344 LEU A C 1
ATOM 2700 O O . LEU A 1 344 ? -94.937 -19.354 30.917 1.00 47.72 344 LEU A O 1
ATOM 2704 N N . GLU A 1 345 ? -96.568 -19.875 32.364 1.00 45.00 345 GLU A N 1
ATOM 2705 C CA . GLU A 1 345 ? -96.789 -18.513 32.879 1.00 45.00 345 GLU A CA 1
ATOM 2706 C C . GLU A 1 345 ? -95.820 -18.129 34.024 1.00 45.00 345 GLU A C 1
ATOM 2708 O O . GLU A 1 345 ? -95.482 -16.958 34.195 1.00 45.00 345 GLU A O 1
ATOM 2713 N N . GLU A 1 346 ? -95.275 -19.119 34.745 1.00 51.50 346 GLU A N 1
ATOM 2714 C CA . GLU A 1 346 ? -94.275 -18.934 35.819 1.00 51.50 346 GLU A CA 1
ATOM 2715 C C . GLU A 1 346 ? -92.863 -18.598 35.289 1.00 51.50 346 GLU A C 1
ATOM 2717 O O . GLU A 1 346 ? -92.056 -17.983 35.984 1.00 51.50 346 GLU A O 1
ATOM 2722 N N . ILE A 1 347 ? -92.543 -18.988 34.049 1.00 56.66 347 ILE A N 1
ATOM 2723 C CA . ILE A 1 347 ? -91.188 -18.835 33.488 1.00 56.66 347 ILE A CA 1
ATOM 2724 C C . ILE A 1 347 ? -90.923 -17.385 33.050 1.00 56.66 347 ILE A C 1
ATOM 2726 O O . ILE A 1 347 ? -89.817 -16.881 33.233 1.00 56.66 347 ILE A O 1
ATOM 2730 N N . ILE A 1 348 ? -91.936 -16.702 32.506 1.00 55.44 348 ILE A N 1
ATOM 2731 C CA . ILE A 1 348 ? -91.793 -15.363 31.908 1.00 55.44 348 ILE A CA 1
ATOM 2732 C C . ILE A 1 348 ? -91.505 -14.300 32.980 1.00 55.44 348 ILE A C 1
ATOM 2734 O O . ILE A 1 348 ? -90.583 -13.501 32.835 1.00 55.44 348 ILE A O 1
ATOM 2738 N N . THR A 1 349 ? -92.238 -14.327 34.096 1.00 49.91 349 THR A N 1
ATOM 2739 C CA . THR A 1 349 ? -92.139 -13.313 35.166 1.00 49.91 349 THR A CA 1
ATOM 2740 C C . THR A 1 349 ? -90.824 -13.340 35.945 1.00 49.91 349 THR A C 1
ATOM 2742 O O . THR A 1 349 ? -90.515 -12.382 36.651 1.00 49.91 349 THR A O 1
ATOM 2745 N N . LYS A 1 350 ? -90.023 -14.405 35.823 1.00 53.69 350 LYS A N 1
ATOM 2746 C CA . LYS A 1 350 ? -88.762 -14.551 36.561 1.00 53.69 350 LYS A CA 1
ATOM 2747 C C . LYS A 1 350 ? -87.555 -13.917 35.860 1.00 53.69 350 LYS A C 1
ATOM 2749 O O . LYS A 1 350 ? -86.532 -13.711 36.504 1.00 53.69 350 LYS A O 1
ATOM 2754 N N . GLN A 1 351 ? -87.656 -13.618 34.564 1.00 47.19 351 GLN A N 1
ATOM 2755 C CA . GLN A 1 351 ? -86.498 -13.258 33.737 1.00 47.19 351 GLN A CA 1
ATOM 2756 C C . GLN A 1 351 ? -86.307 -11.740 33.546 1.00 47.19 351 GLN A C 1
ATOM 2758 O O . GLN A 1 351 ? -85.203 -11.296 33.249 1.00 47.19 351 GLN A O 1
ATOM 2763 N N . GLU A 1 352 ? -87.342 -10.927 33.778 1.00 43.84 352 GLU A N 1
ATOM 2764 C CA . GLU A 1 352 ? -87.277 -9.460 33.625 1.00 43.84 352 GLU A CA 1
ATOM 2765 C C . GLU A 1 352 ? -86.615 -8.739 34.820 1.00 43.84 352 GLU A C 1
ATOM 2767 O O . GLU A 1 352 ? -86.272 -7.563 34.723 1.00 43.84 352 GLU A O 1
ATOM 2772 N N . GLN A 1 353 ? -86.414 -9.425 35.953 1.00 46.31 353 GLN A N 1
ATOM 2773 C CA . GLN A 1 353 ? -85.956 -8.801 37.204 1.00 46.31 353 GLN A CA 1
ATOM 2774 C C . GLN A 1 353 ? -84.429 -8.799 37.413 1.00 46.31 353 GLN A C 1
ATOM 2776 O O . GLN A 1 353 ? -83.942 -8.098 38.298 1.00 46.31 353 GLN A O 1
ATOM 2781 N N . GLU A 1 354 ? -83.663 -9.540 36.605 1.00 50.62 354 GLU A N 1
ATOM 2782 C CA . GLU A 1 354 ? -82.197 -9.642 36.740 1.00 50.62 354 GLU A CA 1
ATOM 2783 C C . GLU A 1 354 ? -81.430 -8.575 35.926 1.00 50.62 354 GLU A C 1
ATOM 2785 O O . GLU A 1 354 ? -80.227 -8.399 36.112 1.00 50.62 354 GLU A O 1
ATOM 2790 N N . GLN A 1 355 ? -82.103 -7.820 35.048 1.00 43.22 355 GLN A N 1
ATOM 2791 C CA . GLN A 1 355 ? -81.462 -6.967 34.033 1.00 43.22 355 GLN A CA 1
ATOM 2792 C C . GLN A 1 355 ? -81.482 -5.457 34.363 1.00 43.22 355 GLN A C 1
ATOM 2794 O O . GLN A 1 355 ? -81.693 -4.626 33.483 1.00 43.22 355 GLN A O 1
ATOM 2799 N N . LEU A 1 356 ? -81.265 -5.086 35.633 1.00 46.00 356 LEU A N 1
ATOM 2800 C CA . LEU A 1 356 ? -81.417 -3.696 36.110 1.00 46.00 356 LEU A CA 1
ATOM 2801 C C . LEU A 1 356 ? -80.244 -3.135 36.949 1.00 46.00 356 LEU A C 1
ATOM 2803 O O . LEU A 1 356 ? -80.416 -2.149 37.657 1.00 46.00 356 LEU A O 1
ATOM 2807 N N . ASN A 1 357 ? -79.046 -3.731 36.867 1.00 51.03 357 ASN A N 1
ATOM 2808 C CA . ASN A 1 357 ? -77.815 -3.193 37.475 1.00 51.03 357 ASN A CA 1
ATOM 2809 C C . ASN A 1 357 ? -76.559 -3.589 36.671 1.00 51.03 357 ASN A C 1
ATOM 2811 O O . ASN A 1 357 ? -76.014 -4.670 36.876 1.00 51.03 357 ASN A O 1
ATOM 2815 N N . MET A 1 358 ? -76.069 -2.711 35.784 1.00 48.00 358 MET A N 1
ATOM 2816 C CA . MET A 1 358 ? -74.769 -2.875 35.093 1.00 48.00 358 MET A CA 1
ATOM 2817 C C . MET A 1 358 ? -73.969 -1.561 34.946 1.00 48.00 358 MET A C 1
ATOM 2819 O O . MET A 1 358 ? -73.122 -1.453 34.066 1.00 48.00 358 MET A O 1
ATOM 2823 N N . GLU A 1 359 ? -74.207 -0.565 35.808 1.00 50.03 359 GLU A N 1
ATOM 2824 C CA . GLU A 1 359 ? -73.606 0.779 35.670 1.00 50.03 359 GLU A CA 1
ATOM 2825 C C . GLU A 1 359 ? -72.503 1.091 36.710 1.00 50.03 359 GLU A C 1
ATOM 2827 O O . GLU A 1 359 ? -71.675 1.960 36.472 1.00 50.03 359 GLU A O 1
ATOM 2832 N N . SER A 1 360 ? -72.396 0.320 37.806 1.00 56.72 360 SER A N 1
ATOM 2833 C CA . SER A 1 360 ? -71.330 0.488 38.825 1.00 56.72 360 SER A CA 1
ATOM 2834 C C . SER A 1 360 ? -69.920 0.036 38.390 1.00 56.72 360 SER A C 1
ATOM 2836 O O . SER A 1 360 ? -68.972 0.804 38.561 1.00 56.72 360 SER A O 1
ATOM 2838 N N . PRO A 1 361 ? -69.714 -1.175 37.815 1.00 58.53 361 PRO A N 1
ATOM 2839 C CA . PRO A 1 361 ? -68.371 -1.773 37.775 1.00 58.53 361 PRO A CA 1
ATOM 2840 C C . PRO A 1 361 ? -67.326 -1.005 36.956 1.00 58.53 361 PRO A C 1
ATOM 2842 O O . PRO A 1 361 ? -66.128 -1.176 37.179 1.00 58.53 361 PRO A O 1
ATOM 2845 N N . ALA A 1 362 ? -67.759 -0.182 35.998 1.00 56.97 362 ALA A N 1
ATOM 2846 C CA . ALA A 1 362 ? -66.865 0.620 35.168 1.00 56.97 362 ALA A CA 1
ATOM 2847 C C . ALA A 1 362 ? -66.288 1.829 35.926 1.00 56.97 362 ALA A C 1
ATOM 2849 O O . ALA A 1 362 ? -65.105 2.136 35.770 1.00 56.97 362 ALA A O 1
ATOM 2850 N N . GLU A 1 363 ? -67.090 2.485 36.770 1.00 61.50 363 GLU A N 1
ATOM 2851 C CA . GLU A 1 363 ? -66.648 3.626 37.580 1.00 61.50 363 GLU A CA 1
ATOM 2852 C C . GLU A 1 363 ? -65.735 3.159 38.724 1.00 61.50 363 GLU A C 1
ATOM 2854 O O . GLU A 1 363 ? -64.679 3.751 38.959 1.00 61.50 363 GLU A O 1
ATOM 2859 N N . ASP A 1 364 ? -66.065 2.032 39.362 1.00 68.88 364 ASP A N 1
ATOM 2860 C CA . ASP A 1 364 ? -65.207 1.380 40.359 1.00 68.88 364 ASP A CA 1
ATOM 2861 C C . ASP A 1 364 ? -63.838 0.985 39.766 1.00 68.88 364 ASP A C 1
ATOM 2863 O O . ASP A 1 364 ? -62.786 1.261 40.355 1.00 68.88 364 ASP A O 1
ATOM 2867 N N . ALA A 1 365 ? -63.825 0.397 38.562 1.00 65.19 365 ALA A N 1
ATOM 2868 C CA . ALA A 1 365 ? -62.595 0.024 37.861 1.00 65.19 365 ALA A CA 1
ATOM 2869 C C . ALA A 1 365 ? -61.752 1.242 37.442 1.00 65.19 365 ALA A C 1
ATOM 2871 O O . ALA A 1 365 ? -60.529 1.220 37.605 1.00 65.19 365 ALA A O 1
ATOM 2872 N N . ALA A 1 366 ? -62.382 2.315 36.950 1.00 72.12 366 ALA A N 1
ATOM 2873 C CA . ALA A 1 366 ? -61.693 3.555 36.590 1.00 72.12 366 ALA A CA 1
ATOM 2874 C C . ALA A 1 366 ? -61.045 4.220 37.817 1.00 72.12 366 ALA A C 1
ATOM 2876 O O . ALA A 1 366 ? -59.860 4.557 37.786 1.00 72.12 366 ALA A O 1
ATOM 2877 N N . ASN A 1 367 ? -61.781 4.330 38.928 1.00 79.25 367 ASN A N 1
ATOM 2878 C CA . ASN A 1 367 ? -61.261 4.873 40.184 1.00 79.25 367 ASN A CA 1
ATOM 2879 C C . ASN A 1 367 ? -60.109 4.025 40.753 1.00 79.25 367 ASN A C 1
ATOM 2881 O O . ASN A 1 367 ? -59.119 4.575 41.248 1.00 79.25 367 ASN A O 1
ATOM 2885 N N . HIS A 1 368 ? -60.184 2.694 40.648 1.00 79.50 368 HIS A N 1
ATOM 2886 C CA . HIS A 1 368 ? -59.095 1.812 41.072 1.00 79.50 368 HIS A CA 1
ATOM 2887 C C . HIS A 1 368 ? -57.843 1.966 40.191 1.00 79.50 368 HIS A C 1
ATOM 2889 O O . HIS A 1 368 ? -56.737 2.088 40.721 1.00 79.50 368 HIS A O 1
ATOM 2895 N N . ALA A 1 369 ? -58.006 2.042 38.865 1.00 71.38 369 ALA A N 1
ATOM 2896 C CA . ALA A 1 369 ? -56.907 2.286 37.931 1.00 71.38 369 ALA A CA 1
ATOM 2897 C C . ALA A 1 369 ? -56.221 3.640 38.193 1.00 71.38 369 ALA A C 1
ATOM 2899 O O . ALA A 1 369 ? -54.997 3.692 38.299 1.00 71.38 369 ALA A O 1
ATOM 2900 N N . GLN A 1 370 ? -56.997 4.709 38.408 1.00 80.62 370 GLN A N 1
ATOM 2901 C CA . GLN A 1 370 ? -56.479 6.036 38.760 1.00 80.62 370 GLN A CA 1
ATOM 2902 C C . GLN A 1 370 ? -55.641 6.002 40.054 1.00 80.62 370 GLN A C 1
ATOM 2904 O O . GLN A 1 370 ? -54.582 6.627 40.144 1.00 80.62 370 GLN A O 1
ATOM 2909 N N . ASN A 1 371 ? -56.093 5.246 41.060 1.00 82.19 371 ASN A N 1
ATOM 2910 C CA . ASN A 1 371 ? -55.406 5.101 42.344 1.00 82.19 371 ASN A CA 1
ATOM 2911 C C . ASN A 1 371 ? -54.096 4.297 42.207 1.00 82.19 371 ASN A C 1
ATOM 2913 O O . ASN A 1 371 ? -53.063 4.715 42.732 1.00 82.19 371 ASN A O 1
ATOM 2917 N N . LEU A 1 372 ? -54.098 3.209 41.427 1.00 76.88 372 LEU A N 1
ATOM 2918 C CA . LEU A 1 372 ? -52.884 2.458 41.080 1.00 76.88 372 LEU A CA 1
ATOM 2919 C C . LEU A 1 372 ? -51.866 3.325 40.320 1.00 76.88 372 LEU A C 1
ATOM 2921 O O . LEU A 1 372 ? -50.681 3.296 40.652 1.00 76.88 372 LEU A O 1
ATOM 2925 N N . THR A 1 373 ? -52.306 4.146 39.360 1.00 78.88 373 THR A N 1
ATOM 2926 C CA . THR A 1 373 ? -51.432 5.093 38.643 1.00 78.88 373 THR A CA 1
ATOM 2927 C C . THR A 1 373 ? -50.788 6.103 39.596 1.00 78.88 373 THR A C 1
ATOM 2929 O O . THR A 1 373 ? -49.583 6.340 39.521 1.00 78.88 373 THR A O 1
ATOM 2932 N N . ASN A 1 374 ? -51.548 6.655 40.545 1.00 82.12 374 ASN A N 1
ATOM 2933 C CA . ASN A 1 374 ? -51.011 7.581 41.547 1.00 82.12 374 ASN A CA 1
ATOM 2934 C C . ASN A 1 374 ? -49.988 6.908 42.485 1.00 82.12 374 ASN A C 1
ATOM 2936 O O . ASN A 1 374 ? -48.989 7.528 42.853 1.00 82.12 374 ASN A O 1
ATOM 2940 N N . GLN A 1 375 ? -50.197 5.638 42.846 1.00 79.25 375 GLN A N 1
ATOM 2941 C CA . GLN A 1 375 ? -49.243 4.868 43.653 1.00 79.25 375 GLN A CA 1
ATOM 2942 C C . GLN A 1 375 ? -47.959 4.546 42.874 1.00 79.25 375 GLN A C 1
ATOM 2944 O O . GLN A 1 375 ? -46.867 4.723 43.414 1.00 79.25 375 GLN A O 1
ATOM 2949 N N . ALA A 1 376 ? -48.068 4.164 41.597 1.00 72.00 376 ALA A N 1
ATOM 2950 C CA . ALA A 1 376 ? -46.916 3.947 40.720 1.00 72.00 376 ALA A CA 1
ATOM 2951 C C . ALA A 1 376 ? -46.070 5.223 40.555 1.00 72.00 376 ALA A C 1
ATOM 2953 O O . ALA A 1 376 ? -44.853 5.178 40.725 1.00 72.00 376 ALA A O 1
ATOM 2954 N N . ASN A 1 377 ? -46.712 6.374 40.327 1.00 78.31 377 ASN A N 1
ATOM 2955 C CA . ASN A 1 377 ? -46.025 7.663 40.201 1.00 78.31 377 ASN A CA 1
ATOM 2956 C C . ASN A 1 377 ? -45.308 8.080 41.501 1.00 78.31 377 ASN A C 1
ATOM 2958 O O . ASN A 1 377 ? -44.204 8.618 41.447 1.00 78.31 377 ASN A O 1
ATOM 2962 N N . ASN A 1 378 ? -45.888 7.809 42.677 1.00 77.69 378 ASN A N 1
ATOM 2963 C CA . ASN A 1 378 ? -45.207 8.048 43.956 1.00 77.69 378 ASN A CA 1
ATOM 2964 C C . ASN A 1 378 ? -43.988 7.132 44.157 1.00 77.69 378 ASN A C 1
ATOM 2966 O O . ASN A 1 378 ? -42.979 7.582 44.696 1.00 77.69 378 ASN A O 1
ATOM 2970 N N . LEU A 1 379 ? -44.059 5.871 43.717 1.00 73.12 379 LEU A N 1
ATOM 2971 C CA . LEU A 1 379 ? -42.938 4.930 43.797 1.00 73.12 379 LEU A CA 1
ATOM 2972 C C . LEU A 1 379 ? -41.798 5.299 42.836 1.00 73.12 379 LEU A C 1
ATOM 2974 O O . LEU A 1 379 ? -40.639 5.256 43.241 1.00 73.12 379 LEU A O 1
ATOM 2978 N N . ASP A 1 380 ? -42.099 5.711 41.601 1.00 69.44 380 ASP A N 1
ATOM 2979 C CA . ASP A 1 380 ? -41.058 6.105 40.640 1.00 69.44 380 ASP A CA 1
ATOM 2980 C C . ASP A 1 380 ? -40.390 7.438 41.035 1.00 69.44 380 ASP A C 1
ATOM 2982 O O . ASP A 1 380 ? -39.168 7.560 40.950 1.00 69.44 380 ASP A O 1
ATOM 2986 N N . ASN A 1 381 ? -41.147 8.387 41.605 1.00 70.50 381 ASN A N 1
ATOM 2987 C CA . ASN A 1 381 ? -40.586 9.602 42.215 1.00 70.50 381 ASN A CA 1
ATOM 2988 C C . ASN A 1 381 ? -39.674 9.296 43.421 1.00 70.50 381 ASN A C 1
ATOM 2990 O O . ASN A 1 381 ? -38.614 9.905 43.549 1.00 70.50 381 ASN A O 1
ATOM 2994 N N . LEU A 1 382 ? -40.036 8.327 44.273 1.00 65.62 382 LEU A N 1
ATOM 2995 C CA . LEU A 1 382 ? -39.177 7.844 45.370 1.00 65.62 382 LEU A CA 1
ATOM 2996 C C . LEU A 1 382 ? -37.893 7.160 44.869 1.00 65.62 382 LEU A C 1
ATOM 2998 O O . LEU A 1 382 ? -36.889 7.142 45.579 1.00 65.62 382 LEU A O 1
ATOM 3002 N N . LEU A 1 383 ? -37.909 6.605 43.655 1.00 59.69 383 LEU A N 1
ATOM 3003 C CA . LEU A 1 383 ? -36.753 5.953 43.036 1.00 59.69 383 LEU A CA 1
ATOM 3004 C C . LEU A 1 383 ? -35.898 6.900 42.178 1.00 59.69 383 LEU A C 1
ATOM 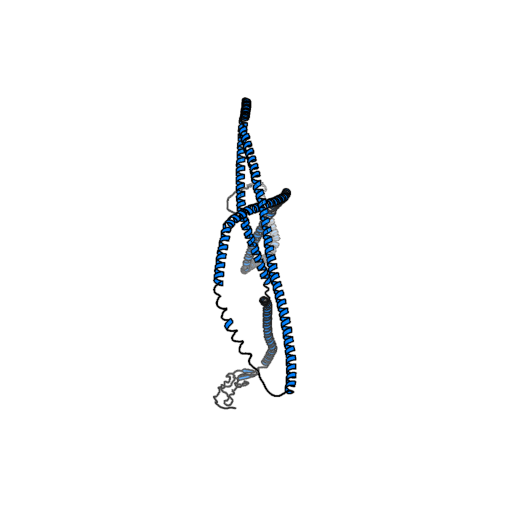3006 O O . LEU A 1 383 ? -34.734 6.579 41.931 1.00 59.69 383 LEU A O 1
ATOM 3010 N N . ALA A 1 384 ? -36.409 8.060 41.759 1.00 62.78 384 ALA A N 1
ATOM 3011 C CA . ALA A 1 384 ? -35.698 9.012 40.899 1.00 62.78 384 ALA A CA 1
ATOM 3012 C C . ALA A 1 384 ? -34.350 9.477 41.494 1.00 62.78 384 ALA A C 1
ATOM 3014 O O . ALA A 1 384 ? -33.320 9.422 40.819 1.00 62.78 384 ALA A O 1
ATOM 3015 N N . GLU A 1 385 ? -34.323 9.839 42.779 1.00 57.41 385 GLU A N 1
ATOM 3016 C CA . GLU A 1 385 ? -33.100 10.253 43.489 1.00 57.41 385 GLU A CA 1
ATOM 3017 C C . GLU A 1 385 ? -32.108 9.080 43.674 1.00 57.41 385 GLU A C 1
ATOM 3019 O O . GLU A 1 385 ? -30.886 9.254 43.605 1.00 57.41 385 GLU A O 1
ATOM 3024 N N . SER A 1 386 ? -32.631 7.851 43.797 1.00 59.19 386 SER A N 1
ATOM 3025 C CA . SER A 1 386 ? -31.820 6.626 43.849 1.00 59.19 386 SER A CA 1
ATOM 3026 C C . SER A 1 386 ? -31.186 6.271 42.497 1.00 59.19 386 SER A C 1
ATOM 3028 O O . SER A 1 386 ? -30.066 5.760 42.468 1.00 59.19 386 SER A O 1
ATOM 3030 N N . ARG A 1 387 ? -31.844 6.580 41.367 1.00 58.12 387 ARG A N 1
ATOM 3031 C CA . ARG A 1 387 ? -31.285 6.358 40.019 1.00 58.12 387 ARG A CA 1
ATOM 3032 C C . ARG A 1 387 ? -30.064 7.249 39.781 1.00 58.12 387 ARG A C 1
ATOM 3034 O O . ARG A 1 387 ? -29.006 6.731 39.438 1.00 58.12 387 ARG A O 1
ATOM 3041 N N . TYR A 1 388 ? -30.177 8.552 40.050 1.00 57.88 388 TYR A N 1
ATOM 3042 C CA . TYR A 1 388 ? -29.091 9.521 39.835 1.00 57.88 388 TYR A CA 1
ATOM 3043 C C . TYR A 1 388 ? -27.842 9.240 40.695 1.00 57.88 388 TYR A C 1
ATOM 3045 O O . TYR A 1 388 ? -26.703 9.383 40.243 1.00 57.88 388 TYR A O 1
ATOM 3053 N N . THR A 1 389 ? -28.040 8.784 41.936 1.00 57.78 389 THR A N 1
ATOM 3054 C CA . THR A 1 389 ? -26.935 8.363 42.815 1.00 57.78 389 THR A CA 1
ATOM 3055 C C . THR A 1 389 ? -26.342 7.010 42.403 1.00 57.78 389 THR A C 1
ATOM 3057 O O . THR A 1 389 ? -25.120 6.850 42.431 1.00 57.78 389 THR A O 1
ATOM 3060 N N . SER A 1 390 ? -27.169 6.064 41.942 1.00 58.97 390 SER A N 1
ATOM 3061 C CA . SER A 1 390 ? -26.708 4.765 41.424 1.00 58.97 390 SER A CA 1
ATOM 3062 C C . SER A 1 390 ? -25.894 4.893 40.136 1.00 58.97 390 SER A C 1
ATOM 3064 O O . SER A 1 390 ? -24.895 4.197 39.983 1.00 58.97 390 SER A O 1
ATOM 3066 N N . GLU A 1 391 ? -26.272 5.787 39.222 1.00 58.47 391 GLU A N 1
ATOM 3067 C CA . GLU A 1 391 ? -25.578 5.998 37.944 1.00 58.47 391 GLU A CA 1
ATOM 3068 C C . GLU A 1 391 ? -24.134 6.484 38.154 1.00 58.47 391 GLU A C 1
ATOM 3070 O O . GLU A 1 391 ? -23.189 5.903 37.616 1.00 58.47 391 GLU A O 1
ATOM 3075 N N . ASN A 1 392 ? -23.938 7.455 39.052 1.00 60.22 392 ASN A N 1
ATOM 3076 C CA . ASN A 1 392 ? -22.609 7.912 39.467 1.00 60.22 392 ASN A CA 1
ATOM 3077 C C . ASN A 1 392 ? -21.805 6.811 40.189 1.00 60.22 392 ASN A C 1
ATOM 3079 O O . ASN A 1 392 ? -20.606 6.658 39.944 1.00 60.22 392 ASN A O 1
ATOM 3083 N N . ALA A 1 393 ? -22.451 6.002 41.037 1.00 60.41 393 ALA A N 1
ATOM 3084 C CA . ALA A 1 393 ? -21.800 4.874 41.709 1.00 60.41 393 ALA A CA 1
ATOM 3085 C C . ALA A 1 393 ? -21.371 3.765 40.726 1.00 60.41 393 ALA A C 1
ATOM 3087 O O . ALA A 1 393 ? -20.291 3.193 40.877 1.00 60.41 393 ALA A O 1
ATOM 3088 N N . VAL A 1 394 ? -22.169 3.492 39.688 1.00 65.88 394 VAL A N 1
ATOM 3089 C CA . VAL A 1 394 ? -21.831 2.561 38.598 1.00 65.88 394 VAL A CA 1
ATOM 3090 C C . VAL A 1 394 ? -20.705 3.121 37.723 1.00 65.88 394 VAL A C 1
ATOM 3092 O O . VAL A 1 394 ? -19.814 2.366 37.331 1.00 65.88 394 VAL A O 1
ATOM 3095 N N . GLY A 1 395 ? -20.672 4.433 37.474 1.00 63.28 395 GLY A N 1
ATOM 3096 C CA . GLY A 1 395 ? -19.537 5.106 36.834 1.00 63.28 395 GLY A CA 1
ATOM 3097 C C . GLY A 1 395 ? -18.231 4.914 37.614 1.00 63.28 395 GLY A C 1
ATOM 3098 O O . GLY A 1 395 ? -17.249 4.409 37.068 1.00 63.28 395 GLY A O 1
ATOM 3099 N N . ALA A 1 396 ? -18.239 5.217 38.916 1.00 62.25 396 ALA A N 1
ATOM 3100 C CA . ALA A 1 396 ? -17.082 5.037 39.798 1.00 62.25 396 ALA A CA 1
ATOM 3101 C C . ALA A 1 396 ? -16.654 3.561 39.945 1.00 62.25 396 ALA A C 1
ATOM 3103 O O . ALA A 1 396 ? -15.462 3.260 40.000 1.00 62.25 396 ALA A O 1
ATOM 3104 N N . ALA A 1 397 ? -17.604 2.623 39.955 1.00 59.81 397 ALA A N 1
ATOM 3105 C CA . ALA A 1 397 ? -17.317 1.190 39.961 1.00 59.81 397 ALA A CA 1
ATOM 3106 C C . ALA A 1 397 ? -16.653 0.709 38.660 1.00 59.81 397 ALA A C 1
ATOM 3108 O O . ALA A 1 397 ? -15.715 -0.090 38.696 1.00 59.81 397 ALA A O 1
ATOM 3109 N N . ASN A 1 398 ? -17.112 1.207 37.508 1.00 67.50 398 ASN A N 1
ATOM 3110 C CA . ASN A 1 398 ? -16.516 0.887 36.213 1.00 67.50 398 ASN A CA 1
ATOM 3111 C C . ASN A 1 398 ? -15.152 1.562 36.007 1.00 67.50 398 ASN A C 1
ATOM 3113 O O . ASN A 1 398 ? -14.339 1.020 35.265 1.00 67.50 398 ASN A O 1
ATOM 3117 N N . ALA A 1 399 ? -14.843 2.668 36.693 1.00 72.00 399 ALA A N 1
ATOM 3118 C CA . ALA A 1 399 ? -13.526 3.304 36.614 1.00 72.00 399 ALA A CA 1
ATOM 3119 C C . ALA A 1 399 ? -12.383 2.329 36.962 1.00 72.00 399 ALA A C 1
ATOM 3121 O O . ALA A 1 399 ? -11.416 2.237 36.212 1.00 72.00 399 ALA A O 1
ATOM 3122 N N . TYR A 1 400 ? -12.526 1.521 38.021 1.00 71.25 400 TYR A N 1
ATOM 3123 C CA . TYR A 1 400 ? -11.528 0.497 38.368 1.00 71.25 400 TYR A CA 1
ATOM 3124 C C . TYR A 1 400 ? -11.404 -0.607 37.312 1.00 71.25 400 TYR A C 1
ATOM 3126 O O . TYR A 1 400 ? -10.292 -1.026 37.011 1.00 71.25 400 TYR A O 1
ATOM 3134 N N . LYS A 1 401 ? -12.519 -1.035 36.703 1.00 77.06 401 LYS A N 1
ATOM 3135 C CA . LYS A 1 401 ? -12.515 -2.001 35.590 1.00 77.06 401 LYS A CA 1
ATOM 3136 C C . LYS A 1 401 ? -11.812 -1.427 34.350 1.00 77.06 401 LYS A C 1
ATOM 3138 O O . LYS A 1 401 ? -11.100 -2.143 33.656 1.00 77.06 401 LYS A O 1
ATOM 3143 N N . ASN A 1 402 ? -12.003 -0.139 34.074 1.00 76.81 402 ASN A N 1
ATOM 3144 C CA . ASN A 1 402 ? -11.374 0.541 32.944 1.00 76.81 402 ASN A CA 1
ATOM 3145 C C . ASN A 1 402 ? -9.866 0.742 33.180 1.00 76.81 402 ASN A C 1
ATOM 3147 O O . ASN A 1 402 ? -9.087 0.587 32.248 1.00 76.81 402 ASN A O 1
ATOM 3151 N N . ILE A 1 403 ? -9.449 1.014 34.423 1.00 76.62 403 ILE A N 1
ATOM 3152 C CA . ILE A 1 403 ? -8.032 1.057 34.822 1.00 76.62 403 ILE A CA 1
ATOM 3153 C C . ILE A 1 403 ? -7.396 -0.340 34.727 1.00 76.62 403 ILE A C 1
ATOM 3155 O O . ILE A 1 403 ? -6.306 -0.471 34.184 1.00 76.62 403 ILE A O 1
ATOM 3159 N N . GLU A 1 404 ? -8.079 -1.392 35.192 1.00 81.62 404 GLU A N 1
ATOM 3160 C CA . GLU A 1 404 ? -7.632 -2.788 35.055 1.00 81.62 404 GLU A CA 1
ATOM 3161 C C . GLU A 1 404 ? -7.442 -3.183 33.580 1.00 81.62 404 GLU A C 1
ATOM 3163 O O . GLU A 1 404 ? -6.401 -3.735 33.223 1.00 81.62 404 GLU A O 1
ATOM 3168 N N . ALA A 1 405 ? -8.398 -2.831 32.713 1.00 82.56 405 ALA A N 1
ATOM 3169 C CA . ALA A 1 405 ? -8.299 -3.053 31.272 1.00 82.56 405 ALA A CA 1
ATOM 3170 C C . ALA A 1 405 ? -7.128 -2.279 30.641 1.00 82.56 405 ALA A C 1
ATOM 3172 O O . ALA A 1 405 ? -6.318 -2.880 29.941 1.00 82.56 405 ALA A O 1
ATOM 3173 N N . ALA A 1 406 ? -6.985 -0.983 30.942 1.00 81.88 406 ALA A N 1
ATOM 3174 C CA . ALA A 1 406 ? -5.895 -0.155 30.424 1.00 81.88 406 ALA A CA 1
ATOM 3175 C C . ALA A 1 406 ? -4.508 -0.631 30.896 1.00 81.88 406 ALA A C 1
ATOM 3177 O O . ALA A 1 406 ? -3.540 -0.548 30.144 1.00 81.88 406 ALA A O 1
ATOM 3178 N N . ILE A 1 407 ? -4.397 -1.173 32.115 1.00 84.81 407 ILE A N 1
ATOM 3179 C CA . ILE A 1 407 ? -3.154 -1.778 32.615 1.00 84.81 407 ILE A CA 1
ATOM 3180 C C . ILE A 1 407 ? -2.844 -3.084 31.870 1.00 84.81 407 ILE A C 1
ATOM 3182 O O . ILE A 1 407 ? -1.694 -3.289 31.492 1.00 84.81 407 ILE A O 1
ATOM 3186 N N . GLN A 1 408 ? -3.830 -3.949 31.611 1.00 89.06 408 GLN A N 1
ATOM 3187 C CA . GLN A 1 408 ? -3.603 -5.163 30.810 1.00 89.06 408 GLN A CA 1
ATOM 3188 C C . GLN A 1 408 ? -3.239 -4.839 29.353 1.00 89.06 408 GLN A C 1
ATOM 3190 O O . GLN A 1 408 ? -2.353 -5.477 28.790 1.00 89.06 408 GLN A O 1
ATOM 3195 N N . GLU A 1 409 ? -3.867 -3.823 28.762 1.00 88.88 409 GLU A N 1
ATOM 3196 C CA . GLU A 1 409 ? -3.553 -3.337 27.416 1.00 88.88 409 GLU A CA 1
ATOM 3197 C C . GLU A 1 409 ? -2.137 -2.737 27.346 1.00 88.88 409 GLU A C 1
ATOM 3199 O O . GLU A 1 409 ? -1.382 -3.058 26.430 1.00 88.88 409 GLU A O 1
ATOM 3204 N N . ALA A 1 410 ? -1.722 -1.968 28.360 1.00 87.19 410 ALA A N 1
ATOM 3205 C CA . ALA A 1 410 ? -0.361 -1.439 28.472 1.00 87.19 410 ALA A CA 1
ATOM 3206 C C . ALA A 1 410 ? 0.701 -2.531 28.710 1.00 87.19 410 ALA A C 1
ATOM 3208 O O . ALA A 1 410 ? 1.782 -2.459 28.127 1.00 87.19 410 ALA A O 1
ATOM 3209 N N . ILE A 1 411 ? 0.404 -3.556 29.522 1.00 88.38 411 ILE A N 1
ATOM 3210 C CA . ILE A 1 411 ? 1.285 -4.724 29.704 1.00 88.38 411 ILE A CA 1
ATOM 3211 C C . ILE A 1 411 ? 1.455 -5.459 28.372 1.00 88.38 411 ILE A C 1
ATOM 3213 O O . ILE A 1 411 ? 2.587 -5.689 27.954 1.00 88.38 411 ILE A O 1
ATOM 3217 N N . LYS A 1 412 ? 0.356 -5.754 27.664 1.00 92.25 412 LYS A N 1
ATOM 3218 C CA . LYS A 1 412 ? 0.423 -6.425 26.360 1.00 92.25 412 LYS A CA 1
ATOM 3219 C C . LYS A 1 412 ? 1.201 -5.593 25.336 1.00 92.25 412 LYS A C 1
ATOM 3221 O O . LYS A 1 412 ? 2.035 -6.138 24.625 1.00 92.25 412 LYS A O 1
ATOM 3226 N N . ALA A 1 413 ? 0.985 -4.278 25.291 1.00 90.88 413 ALA A N 1
ATOM 3227 C CA . ALA A 1 413 ? 1.737 -3.384 24.412 1.00 90.88 413 ALA A CA 1
ATOM 3228 C C . ALA A 1 413 ? 3.245 -3.371 24.736 1.00 90.88 413 ALA A C 1
ATOM 3230 O O . ALA A 1 413 ? 4.061 -3.258 23.823 1.00 90.88 413 ALA A O 1
ATOM 3231 N N . ALA A 1 414 ? 3.629 -3.526 26.009 1.00 88.06 414 ALA A N 1
ATOM 3232 C CA . ALA A 1 414 ? 5.028 -3.665 26.414 1.00 88.06 414 ALA A CA 1
ATOM 3233 C C . ALA A 1 414 ? 5.624 -5.039 26.044 1.00 88.06 414 ALA A C 1
ATOM 3235 O O . ALA A 1 414 ? 6.783 -5.099 25.637 1.00 88.06 414 ALA A O 1
ATOM 3236 N N . GLU A 1 415 ? 4.848 -6.125 26.128 1.00 91.81 415 GLU A N 1
ATOM 3237 C CA . GLU A 1 415 ? 5.255 -7.458 25.649 1.00 91.81 415 GLU A CA 1
ATOM 3238 C C . GLU A 1 415 ? 5.426 -7.477 24.119 1.00 91.81 415 GLU A C 1
ATOM 3240 O O . GLU A 1 415 ? 6.482 -7.874 23.626 1.00 91.81 415 GLU A O 1
ATOM 3245 N N . ASP A 1 416 ? 4.441 -6.964 23.372 1.00 91.19 416 ASP A N 1
ATOM 3246 C CA . ASP A 1 416 ? 4.481 -6.817 21.909 1.00 91.19 416 ASP A CA 1
ATOM 3247 C C . ASP A 1 416 ? 5.690 -5.955 21.472 1.00 91.19 416 ASP A C 1
ATOM 3249 O O . ASP A 1 416 ? 6.400 -6.302 20.525 1.00 91.19 416 ASP A O 1
ATOM 3253 N N . ALA A 1 417 ? 5.978 -4.859 22.188 1.00 88.94 417 ALA A N 1
ATOM 3254 C CA . ALA A 1 417 ? 7.145 -4.010 21.937 1.00 88.94 417 ALA A CA 1
ATOM 3255 C C . ALA A 1 417 ? 8.477 -4.701 22.285 1.00 88.94 417 ALA A C 1
ATOM 3257 O O . ALA A 1 417 ? 9.467 -4.509 21.577 1.00 88.94 417 ALA A O 1
ATOM 3258 N N . GLY A 1 418 ? 8.508 -5.530 23.334 1.00 90.81 418 GLY A N 1
ATOM 3259 C CA . GLY A 1 418 ? 9.665 -6.357 23.683 1.00 90.81 418 GLY A CA 1
ATOM 3260 C C . GLY A 1 418 ? 9.987 -7.374 22.587 1.00 90.81 418 GLY A C 1
ATOM 3261 O O . GLY A 1 418 ? 11.121 -7.432 22.115 1.00 90.81 418 GLY A O 1
ATOM 3262 N N . VAL A 1 419 ? 8.969 -8.091 22.101 1.00 91.88 419 VAL A N 1
ATOM 3263 C CA . VAL A 1 419 ? 9.091 -9.023 20.967 1.00 91.88 419 VAL A CA 1
ATOM 3264 C C . VAL A 1 419 ? 9.518 -8.288 19.691 1.00 91.88 419 VAL A C 1
ATOM 3266 O O . VAL A 1 419 ? 10.350 -8.798 18.940 1.00 91.88 419 VAL A O 1
ATOM 3269 N N . ALA A 1 420 ? 9.015 -7.077 19.435 1.00 87.69 420 ALA A N 1
ATOM 3270 C CA . ALA A 1 420 ? 9.459 -6.266 18.300 1.00 87.69 420 ALA A CA 1
ATOM 3271 C C . ALA A 1 420 ? 10.940 -5.849 18.413 1.00 87.69 420 ALA A C 1
ATOM 3273 O O . ALA A 1 420 ? 11.667 -5.905 17.420 1.00 87.69 420 ALA A O 1
ATOM 3274 N N . ALA A 1 421 ? 11.409 -5.483 19.611 1.00 86.69 421 ALA A N 1
ATOM 3275 C CA . ALA A 1 421 ? 12.807 -5.131 19.864 1.00 86.69 421 ALA A CA 1
ATOM 3276 C C . ALA A 1 421 ? 13.756 -6.341 19.762 1.00 86.69 421 ALA A C 1
ATOM 3278 O O . ALA A 1 421 ? 14.861 -6.211 19.230 1.00 86.69 421 ALA A O 1
ATOM 3279 N N . GLU A 1 422 ? 13.326 -7.523 20.209 1.00 87.31 422 GLU A N 1
ATOM 3280 C CA . GLU A 1 422 ? 14.082 -8.775 20.070 1.00 87.31 422 GLU A CA 1
ATOM 3281 C C . GLU A 1 422 ? 14.201 -9.183 18.591 1.00 87.31 422 GLU A C 1
ATOM 3283 O O . GLU A 1 422 ? 15.312 -9.368 18.095 1.00 87.31 422 GLU A O 1
ATOM 3288 N N . ASN A 1 423 ? 13.097 -9.161 17.830 1.00 87.75 423 ASN A N 1
ATOM 3289 C CA . ASN A 1 423 ? 13.127 -9.386 16.376 1.00 87.75 423 ASN A CA 1
ATOM 3290 C C . ASN A 1 423 ? 14.011 -8.363 15.636 1.00 87.75 423 ASN A C 1
ATOM 3292 O O . ASN A 1 423 ? 14.762 -8.736 14.735 1.00 87.75 423 ASN A O 1
ATOM 3296 N N . ALA A 1 424 ? 13.958 -7.079 16.007 1.00 82.38 424 ALA A N 1
ATOM 3297 C CA . ALA A 1 424 ? 14.824 -6.053 15.423 1.00 82.38 424 ALA A CA 1
ATOM 3298 C C . ALA A 1 424 ? 16.310 -6.294 15.753 1.00 82.38 424 ALA A C 1
ATOM 3300 O O . ALA A 1 424 ? 17.175 -6.071 14.903 1.00 82.38 424 ALA A O 1
ATOM 3301 N N . THR A 1 425 ? 16.601 -6.799 16.95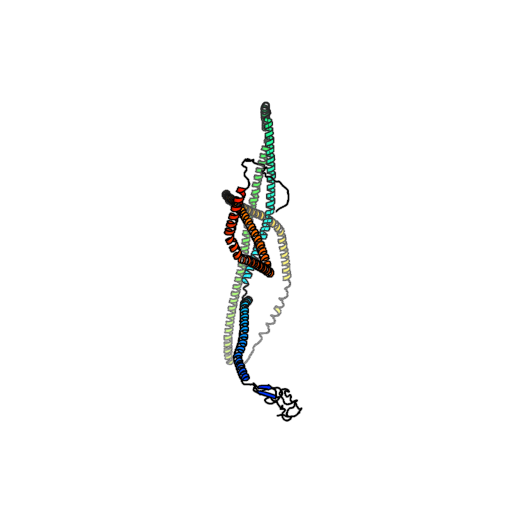5 1.00 82.31 425 THR A N 1
ATOM 3302 C CA . THR A 1 425 ? 17.953 -7.193 17.371 1.00 82.31 425 THR A CA 1
ATOM 3303 C C . THR A 1 425 ? 18.447 -8.368 16.529 1.00 82.31 425 THR A C 1
ATOM 3305 O O . THR A 1 425 ? 19.519 -8.266 15.934 1.00 82.31 425 THR A O 1
ATOM 3308 N N . ASP A 1 426 ? 17.650 -9.424 16.366 1.00 85.00 426 ASP A N 1
ATOM 3309 C CA . ASP A 1 426 ? 17.992 -10.579 15.524 1.00 85.00 426 ASP A CA 1
ATOM 3310 C C . ASP A 1 426 ? 18.154 -10.212 14.043 1.00 85.00 426 ASP A C 1
ATOM 3312 O O . ASP A 1 426 ? 19.094 -10.670 13.395 1.00 85.00 426 ASP A O 1
ATOM 3316 N N . MET A 1 427 ? 17.326 -9.309 13.510 1.00 79.69 427 MET A N 1
ATOM 3317 C CA . MET A 1 427 ? 17.498 -8.770 12.152 1.00 79.69 427 MET A CA 1
ATOM 3318 C C . MET A 1 427 ? 18.765 -7.910 11.987 1.00 79.69 427 MET A C 1
ATOM 3320 O O . MET A 1 427 ? 19.231 -7.733 10.855 1.00 79.69 427 MET A O 1
ATOM 3324 N N . SER A 1 428 ? 19.325 -7.384 13.084 1.00 78.25 428 SER A N 1
ATOM 3325 C CA . SER A 1 428 ? 20.602 -6.656 13.100 1.00 78.25 428 SER A CA 1
ATOM 3326 C C . SER A 1 428 ? 21.826 -7.573 13.253 1.00 78.25 428 SER A C 1
ATOM 3328 O O . SER A 1 428 ? 22.930 -7.188 12.856 1.00 78.25 428 SER A O 1
ATOM 3330 N N . GLN A 1 429 ? 21.658 -8.801 13.761 1.00 79.50 429 GLN A N 1
ATOM 3331 C CA . GLN A 1 429 ? 22.749 -9.776 13.834 1.00 79.50 429 GLN A CA 1
ATOM 3332 C C . GLN A 1 429 ? 23.207 -10.166 12.417 1.00 79.50 429 GLN A C 1
ATOM 3334 O O . GLN A 1 429 ? 22.407 -10.513 11.548 1.00 79.50 429 GLN A O 1
ATOM 3339 N N . GLY A 1 430 ? 24.515 -10.075 12.154 1.00 78.69 430 GLY A N 1
ATOM 3340 C CA . GLY A 1 430 ? 25.068 -10.282 10.810 1.00 78.69 430 GLY A CA 1
ATOM 3341 C C . GLY A 1 430 ? 24.718 -9.179 9.801 1.00 78.69 430 GLY A C 1
ATOM 3342 O O . GLY A 1 430 ? 24.876 -9.375 8.594 1.00 78.69 430 GLY A O 1
ATOM 3343 N N . LEU A 1 431 ? 24.253 -8.007 10.250 1.00 80.31 431 LEU A N 1
ATOM 3344 C CA . LEU A 1 431 ? 24.152 -6.837 9.376 1.00 80.31 431 LEU A CA 1
ATOM 3345 C C . LEU A 1 431 ? 25.542 -6.353 8.933 1.00 80.31 431 LEU A C 1
ATOM 3347 O O . LEU A 1 431 ? 25.677 -5.893 7.802 1.00 80.31 431 LEU A O 1
ATOM 3351 N N . ASP A 1 432 ? 26.581 -6.508 9.761 1.00 78.31 432 ASP A N 1
ATOM 3352 C CA . ASP A 1 432 ? 27.965 -6.174 9.404 1.00 78.31 432 ASP A CA 1
ATOM 3353 C C . ASP A 1 432 ? 28.479 -7.056 8.253 1.00 78.31 432 ASP A C 1
ATOM 3355 O O . ASP A 1 432 ? 28.971 -6.538 7.250 1.00 78.31 432 ASP A O 1
ATOM 3359 N N . THR A 1 433 ? 28.288 -8.378 8.339 1.00 83.12 433 THR A N 1
ATOM 3360 C CA . THR A 1 433 ? 28.746 -9.327 7.317 1.00 83.12 433 THR A CA 1
ATOM 3361 C C . THR A 1 433 ? 28.007 -9.114 6.003 1.00 83.12 433 THR A C 1
ATOM 3363 O O . THR A 1 433 ? 28.645 -9.024 4.956 1.00 83.12 433 THR A O 1
ATOM 3366 N N . ARG A 1 434 ? 26.681 -8.929 6.052 1.00 81.31 434 ARG A N 1
ATOM 3367 C CA . ARG A 1 434 ? 25.853 -8.618 4.876 1.00 81.31 434 ARG A CA 1
ATOM 3368 C C . ARG A 1 434 ? 26.200 -7.267 4.248 1.00 81.31 434 ARG A C 1
ATOM 3370 O O . ARG A 1 434 ? 26.198 -7.160 3.024 1.00 81.31 434 ARG A O 1
ATOM 3377 N N . THR A 1 435 ? 26.510 -6.254 5.058 1.00 80.00 435 THR A N 1
ATOM 3378 C CA . THR A 1 435 ? 26.926 -4.933 4.557 1.00 80.00 435 THR A CA 1
ATOM 3379 C C . THR A 1 435 ? 28.296 -5.024 3.892 1.00 80.00 435 THR A C 1
ATOM 3381 O O . THR A 1 435 ? 28.432 -4.576 2.756 1.00 80.00 435 THR A O 1
ATOM 3384 N N . ARG A 1 436 ? 29.271 -5.697 4.520 1.00 83.25 436 ARG A N 1
ATOM 3385 C CA . ARG A 1 436 ? 30.607 -5.920 3.945 1.00 83.25 436 ARG A CA 1
ATOM 3386 C C . ARG A 1 436 ? 30.558 -6.748 2.658 1.00 83.25 436 ARG A C 1
ATOM 3388 O O . ARG A 1 436 ? 31.201 -6.379 1.686 1.00 83.25 436 ARG A O 1
ATOM 3395 N N . GLU A 1 437 ? 29.756 -7.813 2.595 1.00 87.00 437 GLU A N 1
ATOM 3396 C CA . GLU A 1 437 ? 29.547 -8.564 1.345 1.00 87.00 437 GLU A CA 1
ATOM 3397 C C . GLU A 1 437 ? 28.917 -7.700 0.240 1.00 87.00 437 GLU A C 1
ATOM 3399 O O . GLU A 1 437 ? 29.242 -7.860 -0.938 1.00 87.00 437 GLU A O 1
ATOM 3404 N N . SER A 1 438 ? 28.009 -6.787 0.596 1.00 86.69 438 SER A N 1
ATOM 3405 C CA . SER A 1 438 ? 27.409 -5.855 -0.362 1.00 86.69 438 SER A CA 1
ATOM 3406 C C . SER A 1 438 ? 28.407 -4.786 -0.822 1.00 86.69 438 SER A C 1
ATOM 3408 O O . SER A 1 438 ? 28.387 -4.404 -1.992 1.00 86.69 438 SER A O 1
ATOM 3410 N N . GLU A 1 439 ? 29.295 -4.324 0.057 1.00 89.81 439 GLU A N 1
ATOM 3411 C CA . GLU A 1 439 ? 30.386 -3.391 -0.246 1.00 89.81 439 GLU A CA 1
ATOM 3412 C C . GLU A 1 439 ? 31.453 -4.034 -1.148 1.00 89.81 439 GLU A C 1
ATOM 3414 O O . GLU A 1 439 ? 31.818 -3.459 -2.174 1.00 89.81 439 GLU A O 1
ATOM 3419 N N . GLU A 1 440 ? 31.883 -5.261 -0.845 1.00 90.50 440 GLU A N 1
ATOM 3420 C CA . GLU A 1 440 ? 32.804 -6.056 -1.675 1.00 90.50 440 GLU A CA 1
ATOM 3421 C C . GLU A 1 440 ? 32.227 -6.316 -3.078 1.00 90.50 440 GLU A C 1
ATOM 3423 O O . GLU A 1 440 ? 32.926 -6.158 -4.078 1.00 90.50 440 GLU A O 1
ATOM 3428 N N . ARG A 1 441 ? 30.927 -6.620 -3.200 1.00 90.94 441 ARG A N 1
ATOM 3429 C CA . ARG A 1 441 ? 30.273 -6.746 -4.520 1.00 90.94 441 ARG A CA 1
ATOM 3430 C C . ARG A 1 441 ? 30.160 -5.406 -5.249 1.00 90.94 441 ARG A C 1
ATOM 3432 O O . ARG A 1 441 ? 30.332 -5.365 -6.465 1.00 90.94 441 ARG A O 1
ATOM 3439 N N . SER A 1 442 ? 29.879 -4.321 -4.529 1.00 88.31 442 SER A N 1
ATOM 3440 C CA . SER A 1 442 ? 29.724 -2.981 -5.118 1.00 88.31 442 SER A CA 1
ATOM 3441 C C . SER A 1 442 ? 31.054 -2.397 -5.595 1.00 88.31 442 SER A C 1
ATOM 3443 O O . SER A 1 442 ? 31.092 -1.732 -6.628 1.00 88.31 442 SER A O 1
ATOM 3445 N N . THR A 1 443 ? 32.152 -2.665 -4.885 1.00 91.06 443 THR A N 1
ATOM 3446 C CA . THR A 1 443 ? 33.498 -2.233 -5.288 1.00 91.06 443 THR A CA 1
ATOM 3447 C C . THR A 1 443 ? 33.990 -2.997 -6.515 1.00 91.06 443 THR A C 1
ATOM 3449 O O . THR A 1 443 ? 34.454 -2.355 -7.455 1.00 91.06 443 THR A O 1
ATOM 3452 N N . VAL A 1 444 ? 33.782 -4.319 -6.581 1.00 94.38 444 VAL A N 1
ATOM 3453 C CA . VAL A 1 444 ? 34.072 -5.118 -7.789 1.00 94.38 444 VAL A CA 1
ATOM 3454 C C . VAL A 1 444 ? 33.248 -4.637 -8.990 1.00 94.38 444 VAL A C 1
ATOM 3456 O O . VAL A 1 444 ? 33.809 -4.388 -10.054 1.00 94.38 444 VAL A O 1
ATOM 3459 N N . LEU A 1 445 ? 31.939 -4.408 -8.822 1.00 92.56 445 LEU A N 1
ATOM 3460 C CA . LEU A 1 445 ? 31.083 -3.861 -9.886 1.00 92.56 445 LEU A CA 1
ATOM 3461 C C . LEU A 1 445 ? 31.537 -2.474 -10.369 1.00 92.56 445 LEU A C 1
ATOM 3463 O O . LEU A 1 445 ? 31.458 -2.187 -11.562 1.00 92.56 445 LEU A O 1
ATOM 3467 N N . LEU A 1 446 ? 32.028 -1.615 -9.470 1.00 92.44 446 LEU A N 1
ATOM 3468 C CA . LEU A 1 446 ? 32.587 -0.310 -9.828 1.00 92.44 446 LEU A CA 1
ATOM 3469 C C . LEU A 1 446 ? 33.914 -0.436 -10.597 1.00 92.44 446 LEU A C 1
ATOM 3471 O O . LEU A 1 446 ? 34.175 0.370 -11.493 1.00 92.44 446 LEU A O 1
ATOM 3475 N N . GLU A 1 447 ? 34.749 -1.422 -10.269 1.00 93.75 447 GLU A N 1
ATOM 3476 C CA . GLU A 1 447 ? 36.008 -1.692 -10.970 1.00 93.75 447 GLU A CA 1
ATOM 3477 C C . GLU A 1 447 ? 35.764 -2.263 -12.377 1.00 93.75 447 GLU A C 1
ATOM 3479 O O . GLU A 1 447 ? 36.305 -1.730 -13.350 1.00 93.75 447 GLU A O 1
ATOM 3484 N N . ASP A 1 448 ? 34.864 -3.241 -12.519 1.00 93.06 448 ASP A N 1
ATOM 3485 C CA . ASP A 1 448 ? 34.446 -3.774 -13.825 1.00 93.06 448 ASP A CA 1
ATOM 3486 C C . ASP A 1 448 ? 33.763 -2.702 -14.695 1.00 93.06 448 ASP A C 1
ATOM 3488 O O . ASP A 1 448 ? 34.031 -2.613 -15.897 1.00 93.06 448 ASP A O 1
ATOM 3492 N N . ALA A 1 449 ? 32.932 -1.830 -14.109 1.00 88.50 449 ALA A N 1
ATOM 3493 C CA . ALA A 1 449 ? 32.309 -0.718 -14.830 1.00 88.50 449 ALA A CA 1
ATOM 3494 C C . ALA A 1 449 ? 33.343 0.304 -15.336 1.00 88.50 449 ALA A C 1
ATOM 3496 O O . ALA A 1 449 ? 33.264 0.744 -16.484 1.00 88.50 449 ALA A O 1
ATOM 3497 N N . ARG A 1 450 ? 34.346 0.650 -14.514 1.00 92.81 450 ARG A N 1
ATOM 3498 C CA . ARG A 1 450 ? 35.467 1.520 -14.916 1.00 92.81 450 ARG A CA 1
ATOM 3499 C C . ARG A 1 450 ? 36.297 0.901 -16.032 1.00 92.81 450 ARG A C 1
ATOM 3501 O O . ARG A 1 450 ? 36.607 1.588 -16.996 1.00 92.81 450 ARG A O 1
ATOM 3508 N N . LYS A 1 451 ? 36.615 -0.389 -15.928 1.00 93.56 451 LYS A N 1
ATOM 3509 C CA . LYS A 1 451 ? 37.361 -1.130 -16.951 1.00 93.56 451 LYS A CA 1
ATOM 3510 C C . LYS A 1 451 ? 36.595 -1.216 -18.275 1.00 93.56 451 LYS A C 1
ATOM 3512 O O . LYS A 1 451 ? 37.179 -1.023 -19.333 1.00 93.56 451 LYS A O 1
ATOM 3517 N N . THR A 1 452 ? 35.284 -1.445 -18.218 1.00 89.94 452 THR A N 1
ATOM 3518 C CA . THR A 1 452 ? 34.412 -1.461 -19.406 1.00 89.94 452 THR A CA 1
ATOM 3519 C C . THR A 1 452 ? 34.349 -0.083 -20.077 1.00 89.94 452 THR A C 1
ATOM 3521 O O . THR A 1 452 ? 34.389 0.004 -21.303 1.00 89.94 452 THR A O 1
ATOM 3524 N N . LEU A 1 453 ? 34.297 0.998 -19.288 1.00 91.69 453 LEU A N 1
ATOM 3525 C CA . LEU A 1 453 ? 34.367 2.373 -19.793 1.00 91.69 453 LEU A CA 1
ATOM 3526 C C . LEU A 1 453 ? 35.728 2.677 -20.441 1.00 91.69 453 LEU A C 1
ATOM 3528 O O . LEU A 1 453 ? 35.763 3.208 -21.547 1.00 91.69 453 LEU A O 1
ATOM 3532 N N . ASP A 1 454 ? 36.830 2.290 -19.795 1.00 93.06 454 ASP A N 1
ATOM 3533 C CA . ASP A 1 454 ? 38.193 2.454 -20.317 1.00 93.06 454 ASP A CA 1
ATOM 3534 C C . ASP A 1 454 ? 38.368 1.738 -21.668 1.00 93.06 454 ASP A C 1
ATOM 3536 O O . ASP A 1 454 ? 38.830 2.347 -22.630 1.00 93.06 454 ASP A O 1
ATOM 3540 N N . GLN A 1 455 ? 37.887 0.496 -21.805 1.00 91.44 455 GLN A N 1
ATOM 3541 C CA . GLN A 1 455 ? 37.884 -0.217 -23.091 1.00 91.44 455 GLN A CA 1
ATOM 3542 C C . GLN A 1 455 ? 37.009 0.471 -24.152 1.00 91.44 455 GLN A C 1
ATOM 3544 O O . GLN A 1 455 ? 37.404 0.555 -25.316 1.00 91.44 455 GLN A O 1
ATOM 3549 N N . ALA A 1 456 ? 35.843 1.006 -23.776 1.00 87.75 456 ALA A N 1
ATOM 3550 C CA . ALA A 1 456 ? 34.992 1.740 -24.712 1.00 87.75 456 ALA A CA 1
ATOM 3551 C C . ALA A 1 456 ? 35.688 2.998 -25.268 1.00 87.75 456 ALA A C 1
ATOM 3553 O O . ALA A 1 456 ? 35.632 3.233 -26.475 1.00 87.75 456 ALA A O 1
ATOM 3554 N N . GLN A 1 457 ? 36.382 3.756 -24.414 1.00 89.62 457 GLN A N 1
ATOM 3555 C CA . GLN A 1 457 ? 37.059 5.006 -24.786 1.00 89.62 457 GLN A CA 1
ATOM 3556 C C . GLN A 1 457 ? 38.426 4.792 -25.459 1.00 89.62 457 GLN A C 1
ATOM 3558 O O . GLN A 1 457 ? 38.825 5.585 -26.308 1.00 89.62 457 GLN A O 1
ATOM 3563 N N . THR A 1 458 ? 39.164 3.737 -25.099 1.00 88.38 458 THR A N 1
ATOM 3564 C CA . THR A 1 458 ? 40.524 3.493 -25.619 1.00 88.38 458 THR A CA 1
ATOM 3565 C C . THR A 1 458 ? 40.567 2.555 -26.824 1.00 88.38 458 THR A C 1
ATOM 3567 O O . THR A 1 458 ? 41.432 2.728 -27.683 1.00 88.38 458 THR A O 1
ATOM 3570 N N . GLU A 1 459 ? 39.643 1.592 -26.930 1.00 87.38 459 GLU A N 1
ATOM 3571 C CA . GLU A 1 459 ? 39.594 0.644 -28.049 1.00 87.38 459 GLU A CA 1
ATOM 3572 C C . GLU A 1 459 ? 38.471 0.968 -29.043 1.00 87.38 459 GLU A C 1
ATOM 3574 O O . GLU A 1 459 ? 38.745 1.068 -30.241 1.00 87.38 459 GLU A O 1
ATOM 3579 N N . LEU A 1 460 ? 37.216 1.114 -28.594 1.00 85.88 460 LEU A N 1
ATOM 3580 C CA . LEU A 1 460 ? 36.067 1.210 -29.510 1.00 85.88 460 LEU A CA 1
ATOM 3581 C C . LEU A 1 460 ? 35.870 2.605 -30.116 1.00 85.88 460 LEU A C 1
ATOM 3583 O O . LEU A 1 460 ? 35.602 2.701 -31.313 1.00 85.88 460 LEU A O 1
ATOM 3587 N N . GLU A 1 461 ? 36.004 3.675 -29.333 1.00 89.19 461 GLU A N 1
ATOM 3588 C CA . GLU A 1 461 ? 35.804 5.054 -29.803 1.00 89.19 461 GLU A CA 1
ATOM 3589 C C . GLU A 1 461 ? 36.771 5.433 -30.955 1.00 89.19 461 GLU A C 1
ATOM 3591 O O . GLU A 1 461 ? 36.279 5.856 -32.008 1.00 89.19 461 GLU A O 1
ATOM 3596 N N . PRO A 1 462 ? 38.093 5.148 -30.892 1.00 91.62 462 PRO A N 1
ATOM 3597 C CA . PRO A 1 462 ? 39.004 5.388 -32.018 1.00 91.62 462 PRO A CA 1
ATOM 3598 C C . PRO A 1 462 ? 38.743 4.483 -33.232 1.00 91.62 462 PRO A C 1
ATOM 3600 O O . PRO A 1 462 ? 38.938 4.904 -34.373 1.00 91.62 462 PRO A O 1
ATOM 3603 N N . GLN A 1 463 ? 38.287 3.240 -33.019 1.00 90.75 463 GLN A N 1
ATOM 3604 C CA . GLN A 1 463 ? 37.907 2.337 -34.116 1.00 90.75 463 GLN A CA 1
ATOM 3605 C C . GLN A 1 463 ? 36.654 2.833 -34.848 1.00 90.75 463 GLN A C 1
ATOM 3607 O O . GLN A 1 463 ? 36.596 2.766 -36.077 1.00 90.75 463 GLN A O 1
ATOM 3612 N N . LEU A 1 464 ? 35.672 3.361 -34.113 1.00 89.38 464 LEU A N 1
ATOM 3613 C CA . LEU A 1 464 ? 34.459 3.948 -34.677 1.00 89.38 464 LEU A CA 1
ATOM 3614 C C . LEU A 1 464 ? 34.767 5.238 -35.449 1.00 89.38 464 LEU A C 1
ATOM 3616 O O . LEU A 1 464 ? 34.236 5.428 -36.543 1.00 89.38 464 LEU A O 1
ATOM 3620 N N . GLU A 1 465 ? 35.654 6.091 -34.931 1.00 90.81 465 GLU A N 1
ATOM 3621 C CA . GLU A 1 465 ? 36.094 7.294 -35.643 1.00 90.81 465 GLU A CA 1
ATOM 3622 C C . GLU A 1 465 ? 36.840 6.937 -36.940 1.00 90.81 465 GLU A C 1
ATOM 3624 O O . GLU A 1 465 ? 36.496 7.447 -38.008 1.00 90.81 465 GLU A O 1
ATOM 3629 N N . ALA A 1 466 ? 37.788 5.994 -36.891 1.00 90.50 466 ALA A N 1
ATOM 3630 C CA . ALA A 1 466 ? 38.504 5.519 -38.076 1.00 90.50 466 ALA A CA 1
ATOM 3631 C C . ALA A 1 466 ? 37.563 4.882 -39.120 1.00 90.50 466 ALA A C 1
ATOM 3633 O O . ALA A 1 466 ? 37.715 5.121 -40.320 1.00 90.50 466 ALA A O 1
ATOM 3634 N N . ALA A 1 467 ? 36.558 4.115 -38.682 1.00 88.56 467 ALA A N 1
ATOM 3635 C CA . ALA A 1 467 ? 35.533 3.561 -39.566 1.00 88.56 467 ALA A CA 1
ATOM 3636 C C . ALA A 1 467 ? 34.659 4.660 -40.199 1.00 88.56 467 ALA A C 1
ATOM 3638 O O . ALA A 1 467 ? 34.375 4.602 -41.394 1.00 88.56 467 ALA A O 1
ATOM 3639 N N . SER A 1 468 ? 34.283 5.687 -39.431 1.00 91.50 468 SER A N 1
ATOM 3640 C CA . SER A 1 468 ? 33.538 6.854 -39.923 1.00 91.50 468 SER A CA 1
ATOM 3641 C C . SER A 1 468 ? 34.330 7.630 -40.985 1.00 91.50 468 SER A C 1
ATOM 3643 O O . SER A 1 468 ? 33.815 7.910 -42.069 1.00 91.50 468 SER A O 1
ATOM 3645 N N . GLN A 1 469 ? 35.620 7.884 -40.736 1.00 91.50 469 GLN A N 1
ATOM 3646 C CA . GLN A 1 469 ? 36.522 8.521 -41.703 1.00 91.50 469 GLN A CA 1
ATOM 3647 C C . GLN A 1 469 ? 36.687 7.678 -42.981 1.00 91.50 469 GLN A C 1
ATOM 3649 O O . GLN A 1 469 ? 36.677 8.228 -44.083 1.00 91.50 469 GLN A O 1
ATOM 3654 N N . ALA A 1 470 ? 36.779 6.348 -42.865 1.00 90.31 470 ALA A N 1
ATOM 3655 C CA . ALA A 1 470 ? 36.838 5.452 -44.021 1.00 90.31 470 ALA A CA 1
ATOM 3656 C C . ALA A 1 470 ? 35.535 5.467 -44.846 1.00 90.31 470 ALA A C 1
ATOM 3658 O O . ALA A 1 470 ? 35.592 5.506 -46.075 1.00 90.31 470 ALA A O 1
ATOM 3659 N N . VAL A 1 471 ? 34.364 5.499 -44.198 1.00 91.38 471 VAL A N 1
ATOM 3660 C CA . VAL A 1 471 ? 33.066 5.641 -44.885 1.00 91.38 471 VAL A CA 1
ATOM 3661 C C . VAL A 1 471 ? 32.966 6.990 -45.602 1.00 91.38 471 VAL A C 1
ATOM 3663 O O . VAL A 1 471 ? 32.548 7.021 -46.758 1.00 91.38 471 VAL A O 1
ATOM 3666 N N . ALA A 1 472 ? 33.416 8.085 -44.982 1.00 90.12 472 ALA A N 1
ATOM 3667 C CA . ALA A 1 472 ? 33.446 9.403 -45.618 1.00 90.12 472 ALA A CA 1
ATOM 3668 C C . ALA A 1 472 ? 34.361 9.441 -46.860 1.00 90.12 472 ALA A C 1
ATOM 3670 O O . ALA A 1 472 ? 33.985 10.012 -47.883 1.00 90.12 472 ALA A O 1
ATOM 3671 N N . GLN A 1 473 ? 35.524 8.777 -46.816 1.00 91.56 473 GLN A N 1
ATOM 3672 C CA . GLN A 1 473 ? 36.407 8.632 -47.984 1.00 91.56 473 GLN A CA 1
ATOM 3673 C C . GLN A 1 473 ? 35.762 7.797 -49.100 1.00 91.56 473 GLN A C 1
ATOM 3675 O O . GLN A 1 473 ? 35.850 8.170 -50.267 1.00 91.56 473 GLN A O 1
ATOM 3680 N N . VAL A 1 474 ? 35.080 6.694 -48.766 1.00 89.69 474 VAL A N 1
ATOM 3681 C CA . VAL A 1 474 ? 34.336 5.885 -49.750 1.00 89.69 474 VAL A CA 1
ATOM 3682 C C . VAL A 1 474 ? 33.191 6.686 -50.373 1.00 89.69 474 VAL A C 1
ATOM 3684 O O . VAL A 1 474 ? 32.985 6.600 -51.581 1.00 89.69 474 VAL A O 1
ATOM 3687 N N . GLN A 1 475 ? 32.485 7.507 -49.591 1.00 89.75 475 GLN A N 1
ATOM 3688 C CA . GLN A 1 475 ? 31.446 8.389 -50.118 1.00 89.75 475 GLN A CA 1
ATOM 3689 C C . GLN A 1 475 ? 32.031 9.436 -51.077 1.00 89.75 475 GLN A C 1
ATOM 3691 O O . GLN A 1 475 ? 31.551 9.546 -52.198 1.00 89.75 475 GLN A O 1
ATOM 3696 N N . GLN A 1 476 ? 33.129 10.105 -50.709 1.00 90.31 476 GLN A N 1
ATOM 3697 C CA . GLN A 1 476 ? 33.811 11.060 -51.592 1.00 90.31 476 GLN A CA 1
ATOM 3698 C C . GLN A 1 476 ? 34.314 10.409 -52.897 1.00 90.31 476 GLN A C 1
ATOM 3700 O O . GLN A 1 476 ? 34.284 11.037 -53.956 1.00 90.31 476 GLN A O 1
ATOM 3705 N N . LEU A 1 477 ? 34.772 9.153 -52.844 1.00 90.38 477 LEU A N 1
ATOM 3706 C CA . LEU A 1 477 ? 35.170 8.389 -54.032 1.00 90.38 477 LEU A CA 1
ATOM 3707 C C . LEU A 1 477 ? 33.969 8.004 -54.909 1.00 90.38 477 LEU A C 1
ATOM 3709 O O . LEU A 1 477 ? 34.096 8.030 -56.132 1.00 90.38 477 LEU A O 1
ATOM 3713 N N . ASN A 1 478 ? 32.811 7.698 -54.316 1.00 87.06 478 ASN A N 1
ATOM 3714 C CA . ASN A 1 478 ? 31.566 7.503 -55.063 1.00 87.06 478 ASN A CA 1
ATOM 3715 C C . ASN A 1 478 ? 31.086 8.809 -55.712 1.00 87.06 478 ASN A C 1
ATOM 3717 O O . ASN A 1 478 ? 30.755 8.788 -56.890 1.00 87.06 478 ASN A O 1
ATOM 3721 N N . ASP A 1 479 ? 31.117 9.941 -55.003 1.00 88.19 479 ASP A N 1
ATOM 3722 C CA . ASP A 1 479 ? 30.740 11.248 -55.563 1.00 88.19 479 ASP A CA 1
ATOM 3723 C C . ASP A 1 479 ? 31.632 11.604 -56.776 1.00 88.19 479 ASP A C 1
ATOM 3725 O O . ASP A 1 479 ? 31.148 12.062 -57.812 1.00 88.19 479 ASP A O 1
ATOM 3729 N N . GLN A 1 480 ? 32.939 11.316 -56.696 1.00 88.19 480 GLN A N 1
ATOM 3730 C CA . GLN A 1 480 ? 33.880 11.463 -57.818 1.00 88.19 480 GLN A CA 1
ATOM 3731 C C . GLN A 1 480 ? 33.619 10.472 -58.965 1.00 88.19 480 GLN A C 1
ATOM 3733 O O . GLN A 1 480 ? 33.801 10.825 -60.133 1.00 88.19 480 GLN A O 1
ATOM 3738 N N . ALA A 1 481 ? 33.195 9.242 -58.660 1.00 84.06 481 ALA A N 1
ATOM 3739 C CA . ALA A 1 481 ? 32.803 8.261 -59.668 1.00 84.06 481 ALA A CA 1
ATOM 3740 C C . ALA A 1 481 ? 31.519 8.691 -60.395 1.00 84.06 481 ALA A C 1
ATOM 3742 O O . ALA A 1 481 ? 31.488 8.656 -61.623 1.00 84.06 481 ALA A O 1
ATOM 3743 N N . ASP A 1 482 ? 30.517 9.197 -59.671 1.00 86.56 482 ASP A N 1
ATOM 3744 C CA . ASP A 1 482 ? 29.285 9.753 -60.235 1.00 86.56 482 ASP A CA 1
ATOM 3745 C C . ASP A 1 482 ? 29.567 11.002 -61.087 1.00 86.56 482 ASP A C 1
ATOM 3747 O O . ASP A 1 482 ? 28.995 11.143 -62.171 1.00 86.56 482 ASP A O 1
ATOM 3751 N N . GLU A 1 483 ? 30.476 11.901 -60.686 1.00 84.56 483 GLU A N 1
ATOM 3752 C CA . GLU A 1 483 ? 30.928 12.998 -61.560 1.00 84.56 483 GLU A CA 1
ATOM 3753 C C . GLU A 1 483 ? 31.612 12.478 -62.837 1.00 84.56 483 GLU A C 1
ATOM 3755 O O . GLU A 1 483 ? 31.380 13.017 -63.931 1.00 84.56 483 GLU A O 1
ATOM 3760 N N . GLY A 1 484 ? 32.416 11.418 -62.707 1.00 82.00 484 GLY A N 1
ATOM 3761 C CA . GLY A 1 484 ? 33.081 10.711 -63.801 1.00 82.00 484 GLY A CA 1
ATOM 3762 C C . GLY A 1 484 ? 32.094 10.088 -64.787 1.00 82.00 484 GLY A C 1
ATOM 3763 O O . GLY A 1 484 ? 32.165 10.374 -65.984 1.00 82.00 484 GLY A O 1
ATOM 3764 N N . ASP A 1 485 ? 31.114 9.329 -64.307 1.00 82.38 485 ASP A N 1
ATOM 3765 C CA . ASP A 1 485 ? 30.063 8.728 -65.129 1.00 82.38 485 ASP A CA 1
ATOM 3766 C C . ASP A 1 485 ? 29.137 9.793 -65.725 1.00 82.38 485 ASP A C 1
ATOM 3768 O O . ASP A 1 485 ? 28.746 9.694 -66.891 1.00 82.38 485 ASP A O 1
ATOM 3772 N N . ASN A 1 486 ? 28.852 10.888 -65.016 1.00 81.75 486 ASN A N 1
ATOM 3773 C CA . ASN A 1 486 ? 28.162 12.039 -65.599 1.00 81.75 486 ASN A CA 1
ATOM 3774 C C . ASN A 1 486 ? 29.005 12.734 -66.682 1.00 81.75 486 ASN A C 1
ATOM 3776 O O . ASN A 1 486 ? 28.452 13.283 -67.639 1.00 81.75 486 ASN A O 1
ATOM 3780 N N . LEU A 1 487 ? 30.338 12.750 -66.583 1.00 83.38 487 LEU A N 1
ATOM 3781 C CA . LEU A 1 487 ? 31.220 13.239 -67.649 1.00 83.38 487 LEU A CA 1
ATOM 3782 C C . LEU A 1 487 ? 31.247 12.274 -68.845 1.00 83.38 487 LEU A C 1
ATOM 3784 O O . LEU A 1 487 ? 31.084 12.728 -69.978 1.00 83.38 487 LEU A O 1
ATOM 3788 N N . ILE A 1 488 ? 31.364 10.966 -68.612 1.00 80.94 488 ILE A N 1
ATOM 3789 C CA . ILE A 1 488 ? 31.329 9.919 -69.646 1.00 80.94 488 ILE A CA 1
ATOM 3790 C C . ILE A 1 488 ? 29.990 9.949 -70.391 1.00 80.94 488 ILE A C 1
ATOM 3792 O O . ILE A 1 488 ? 29.981 10.008 -71.620 1.00 80.94 488 ILE A O 1
ATOM 3796 N N . ASN A 1 489 ? 28.862 10.038 -69.685 1.00 78.31 489 ASN A N 1
ATOM 3797 C CA . ASN A 1 489 ? 27.540 10.190 -70.295 1.00 78.31 489 ASN A CA 1
ATOM 3798 C C . ASN A 1 489 ? 27.408 11.502 -71.090 1.00 78.31 489 ASN A C 1
ATOM 3800 O O . ASN A 1 489 ? 26.817 11.506 -72.171 1.00 78.31 489 ASN A O 1
ATOM 3804 N N . ARG A 1 490 ? 27.994 12.618 -70.632 1.00 76.94 490 ARG A N 1
ATOM 3805 C CA . ARG A 1 490 ? 28.052 13.872 -71.417 1.00 76.94 490 ARG A CA 1
ATOM 3806 C C . ARG A 1 490 ? 28.939 13.753 -72.663 1.00 76.94 490 ARG A C 1
ATOM 3808 O O . ARG A 1 490 ? 28.644 14.400 -73.666 1.00 76.94 490 ARG A O 1
ATOM 3815 N N . LEU A 1 491 ? 29.996 12.941 -72.634 1.00 76.38 491 LEU A N 1
ATOM 3816 C CA . LEU A 1 491 ? 30.860 12.670 -73.790 1.00 76.38 491 LEU A CA 1
ATOM 3817 C C . LEU A 1 491 ? 30.183 11.724 -74.795 1.00 76.38 491 LEU A C 1
ATOM 3819 O O . LEU A 1 491 ? 30.147 12.038 -75.983 1.00 76.38 491 LEU A O 1
ATOM 3823 N N . LEU A 1 492 ? 29.556 10.640 -74.332 1.00 69.56 492 LEU A N 1
ATOM 3824 C CA . LEU A 1 492 ? 28.754 9.730 -75.161 1.00 69.56 492 LEU A CA 1
ATOM 3825 C C . LEU A 1 492 ? 27.597 10.465 -75.853 1.00 69.56 492 LEU A C 1
ATOM 3827 O O . LEU A 1 492 ? 27.411 10.317 -77.059 1.00 69.56 492 LEU A O 1
ATOM 3831 N N . ASN A 1 493 ? 26.882 11.339 -75.138 1.00 65.56 493 ASN A N 1
ATOM 3832 C CA . ASN A 1 493 ? 25.822 12.162 -75.731 1.00 65.56 493 ASN A CA 1
ATOM 3833 C C . ASN A 1 493 ? 26.338 13.209 -76.737 1.00 65.56 493 ASN A C 1
ATOM 3835 O O . ASN A 1 493 ? 25.576 13.616 -77.613 1.00 65.56 493 ASN A O 1
ATOM 3839 N N . LYS A 1 494 ? 27.610 13.632 -76.667 1.00 63.00 494 LYS A N 1
ATOM 3840 C CA . LYS A 1 494 ? 28.242 14.441 -77.728 1.00 63.00 494 LYS A CA 1
ATOM 3841 C C . LYS A 1 494 ? 28.582 13.592 -78.951 1.00 63.00 494 LYS A C 1
ATOM 3843 O O . LYS A 1 494 ? 28.232 13.982 -80.060 1.00 63.00 494 LYS A O 1
ATOM 3848 N N . ILE A 1 495 ? 29.189 12.421 -78.747 1.00 60.22 495 ILE A N 1
ATOM 3849 C CA . ILE A 1 495 ? 29.514 11.463 -79.818 1.00 60.22 495 ILE A CA 1
ATOM 3850 C C . ILE A 1 495 ? 28.240 11.055 -80.579 1.00 60.22 495 ILE A C 1
ATOM 3852 O O . ILE A 1 495 ? 28.240 11.028 -81.804 1.00 60.22 495 ILE A O 1
ATOM 3856 N N . SER A 1 496 ? 27.128 10.834 -79.872 1.00 51.69 496 SER A N 1
ATOM 3857 C CA . SER A 1 496 ? 25.833 10.474 -80.467 1.00 51.69 496 SER A CA 1
ATOM 3858 C C . SER A 1 496 ? 25.104 11.622 -81.190 1.00 51.69 496 SER A C 1
ATOM 3860 O O . SER A 1 496 ? 24.058 11.368 -81.785 1.00 51.69 496 SER A O 1
ATOM 3862 N N . ASN A 1 497 ? 25.599 12.866 -81.131 1.00 48.75 497 ASN A N 1
ATOM 3863 C CA . ASN A 1 497 ? 24.946 14.045 -81.725 1.00 48.75 497 ASN A CA 1
ATOM 3864 C C . ASN A 1 497 ? 25.838 14.837 -82.700 1.00 48.75 497 ASN A C 1
ATOM 3866 O O . ASN A 1 497 ? 25.443 15.912 -83.150 1.00 48.75 497 ASN A O 1
ATOM 3870 N N . GLN A 1 498 ? 27.014 14.320 -83.068 1.00 46.34 498 GLN A N 1
ATOM 3871 C CA . GLN A 1 498 ? 27.763 14.833 -84.216 1.00 46.34 498 GLN A CA 1
ATOM 3872 C C . GLN A 1 498 ? 27.518 13.935 -85.437 1.00 46.34 498 GLN A C 1
ATOM 3874 O O . GLN A 1 498 ? 27.887 12.760 -85.393 1.00 46.34 498 GLN A O 1
ATOM 3879 N N . PRO A 1 499 ? 26.963 14.447 -86.554 1.00 46.91 499 PRO A N 1
ATOM 3880 C CA . PRO A 1 499 ? 27.166 13.779 -87.832 1.00 46.91 499 PRO A CA 1
ATOM 3881 C C . PRO A 1 499 ? 28.670 13.799 -88.132 1.00 46.91 499 PRO A C 1
ATOM 3883 O O . PRO A 1 499 ? 29.319 14.837 -87.973 1.00 46.91 499 PRO A O 1
ATOM 3886 N N . LEU A 1 500 ? 29.237 12.667 -88.557 1.00 50.97 500 LEU A N 1
ATOM 3887 C CA . LEU A 1 500 ? 30.617 12.653 -89.041 1.00 50.97 500 LEU A CA 1
ATOM 3888 C C . LEU A 1 500 ? 30.716 13.618 -90.229 1.00 50.97 500 LEU A C 1
ATOM 3890 O O . LEU A 1 500 ? 29.978 13.468 -91.203 1.00 50.97 500 LEU A O 1
ATOM 3894 N N . GLN A 1 501 ? 31.640 14.579 -90.160 1.00 55.38 501 GLN A N 1
ATOM 3895 C CA . GLN A 1 501 ? 31.980 15.453 -91.285 1.00 55.38 501 GLN A CA 1
ATOM 3896 C C . GLN A 1 501 ? 32.788 14.654 -92.313 1.00 55.38 501 GLN A C 1
ATOM 3898 O O . GLN A 1 501 ? 34.008 14.772 -92.413 1.00 55.38 501 GLN A O 1
ATOM 3903 N N . LEU A 1 502 ? 32.081 13.788 -93.041 1.00 52.50 502 LEU A N 1
ATOM 3904 C CA . LEU A 1 502 ? 32.643 12.895 -94.049 1.00 52.50 502 LEU A CA 1
ATOM 3905 C C . LEU A 1 502 ? 33.347 13.684 -95.162 1.00 52.50 502 LEU A C 1
ATOM 3907 O O . LEU A 1 502 ? 34.371 13.237 -95.668 1.00 52.50 502 LEU A O 1
ATOM 3911 N N . ASP A 1 503 ? 32.841 14.882 -95.464 1.00 56.56 503 ASP A N 1
ATOM 3912 C CA . ASP A 1 503 ? 33.376 15.801 -96.471 1.00 56.56 503 ASP A CA 1
ATOM 3913 C C . ASP A 1 503 ? 34.860 16.126 -96.235 1.00 56.56 503 ASP A C 1
ATOM 3915 O O . ASP A 1 503 ? 35.650 16.069 -97.173 1.00 56.56 503 ASP A O 1
ATOM 3919 N N . GLN A 1 504 ? 35.265 16.376 -94.982 1.00 57.47 504 GLN A N 1
ATOM 3920 C CA . GLN A 1 504 ? 36.652 16.727 -94.653 1.00 57.47 504 GLN A CA 1
ATOM 3921 C C . GLN A 1 504 ? 37.602 15.538 -94.850 1.00 57.47 504 GLN A C 1
ATOM 3923 O O . GLN A 1 504 ? 38.698 15.693 -95.375 1.00 57.47 504 GLN A O 1
ATOM 3928 N N . VAL A 1 505 ? 37.154 14.328 -94.495 1.00 59.00 505 VAL A N 1
ATOM 3929 C CA . VAL A 1 505 ? 37.932 13.090 -94.677 1.00 59.00 505 VAL A CA 1
ATOM 3930 C C . VAL A 1 505 ? 38.057 12.728 -96.162 1.00 59.00 505 VAL A C 1
ATOM 3932 O O . VAL A 1 505 ? 39.075 12.177 -96.581 1.00 59.00 505 VAL A O 1
ATOM 3935 N N . VAL A 1 506 ? 37.045 13.052 -96.973 1.00 63.94 506 VAL A N 1
ATOM 3936 C CA . VAL A 1 506 ? 37.090 12.910 -98.436 1.00 63.94 506 VAL A CA 1
ATOM 3937 C C . VAL A 1 506 ? 38.021 13.953 -99.064 1.00 63.94 506 VAL A C 1
ATOM 3939 O O . VAL A 1 506 ? 38.811 13.589 -99.931 1.00 63.94 506 VAL A O 1
ATOM 3942 N N . GLU A 1 507 ? 37.986 15.209 -98.612 1.00 68.31 507 GLU A N 1
ATOM 3943 C CA . GLU A 1 507 ? 38.889 16.276 -99.070 1.00 68.31 507 GLU A CA 1
ATOM 3944 C C . GLU A 1 507 ? 40.361 15.941 -98.767 1.00 68.31 507 GLU A C 1
ATOM 3946 O O . GLU A 1 507 ? 41.185 15.930 -99.685 1.00 68.31 507 GLU A O 1
ATOM 3951 N N . ASP A 1 508 ? 40.672 15.543 -97.528 1.00 70.19 508 ASP A N 1
ATOM 3952 C CA . ASP A 1 508 ? 42.015 15.106 -97.116 1.00 70.19 508 ASP A CA 1
ATOM 3953 C C . ASP A 1 508 ? 42.494 13.881 -97.926 1.00 70.19 508 ASP A C 1
ATOM 3955 O O . ASP A 1 508 ? 43.659 13.806 -98.326 1.00 70.19 508 ASP A O 1
ATOM 3959 N N . SER A 1 509 ? 41.597 12.928 -98.218 1.00 61.72 509 SER A N 1
ATOM 3960 C CA . SER A 1 509 ? 41.924 11.729 -99.010 1.00 61.72 509 SER A CA 1
ATOM 3961 C C . SER A 1 509 ? 42.204 12.053 -100.480 1.00 61.72 509 SER A C 1
ATOM 3963 O O . SER A 1 509 ? 43.148 11.514 -101.054 1.00 61.72 509 SER A O 1
ATOM 3965 N N . LEU A 1 510 ? 41.418 12.945 -101.092 1.00 73.69 510 LEU A N 1
ATOM 3966 C CA . LEU A 1 510 ? 41.640 13.407 -102.468 1.00 73.69 510 LEU A CA 1
ATOM 3967 C C . LEU A 1 510 ? 42.944 14.204 -102.586 1.00 73.69 510 LEU A C 1
ATOM 3969 O O . LEU A 1 510 ? 43.678 14.048 -103.560 1.00 73.69 510 LEU A O 1
ATOM 3973 N N . GLN A 1 511 ? 43.265 15.022 -101.581 1.00 76.75 511 GLN A N 1
ATOM 3974 C CA . GLN A 1 511 ? 44.515 15.775 -101.545 1.00 76.75 511 GLN A CA 1
ATOM 3975 C C . GLN A 1 511 ? 45.734 14.852 -101.363 1.00 76.75 511 GLN A C 1
ATOM 3977 O O . GLN A 1 511 ? 46.768 15.075 -101.994 1.00 76.75 511 GLN A O 1
ATOM 3982 N N . ALA A 1 512 ? 45.608 13.779 -100.574 1.00 70.12 512 ALA A N 1
ATOM 3983 C CA . ALA A 1 512 ? 46.643 12.753 -100.448 1.00 70.12 512 ALA A CA 1
ATOM 3984 C C . ALA A 1 512 ? 46.854 11.946 -101.745 1.00 70.12 512 ALA A C 1
ATOM 3986 O O . ALA A 1 512 ? 48.001 11.677 -102.104 1.00 70.12 512 ALA A O 1
ATOM 3987 N N . ASP A 1 513 ? 45.782 11.594 -102.467 1.00 72.12 513 ASP A N 1
ATOM 3988 C CA . ASP A 1 513 ? 45.883 10.881 -103.750 1.00 72.12 513 ASP A CA 1
ATOM 3989 C C . ASP A 1 513 ? 46.515 11.761 -104.843 1.00 72.12 513 ASP A C 1
ATOM 3991 O O . ASP A 1 513 ? 47.399 11.301 -105.563 1.00 72.12 513 ASP A O 1
ATOM 3995 N N . GLN A 1 514 ? 46.174 13.056 -104.898 1.00 75.94 514 GLN A N 1
ATOM 3996 C CA . GLN A 1 514 ? 46.830 14.011 -105.801 1.00 75.94 514 GLN A CA 1
ATOM 3997 C C . GLN A 1 514 ? 48.340 14.105 -105.529 1.00 75.94 514 GLN A C 1
ATOM 3999 O O . GLN A 1 514 ? 49.136 13.995 -106.455 1.00 75.94 514 GLN A O 1
ATOM 4004 N N . VAL A 1 515 ? 48.759 14.225 -104.263 1.00 75.50 515 VAL A N 1
ATOM 4005 C CA . VAL A 1 515 ? 50.190 14.246 -103.895 1.00 75.50 515 VAL A CA 1
ATOM 4006 C C . VAL A 1 515 ? 50.890 12.922 -104.240 1.00 75.50 515 VAL A C 1
ATOM 4008 O O . VAL A 1 515 ? 52.071 12.925 -104.595 1.00 75.50 515 VAL A O 1
ATOM 4011 N N . ALA A 1 516 ? 50.183 11.789 -104.178 1.00 69.75 516 ALA A N 1
ATOM 4012 C CA . ALA A 1 516 ? 50.712 10.499 -104.615 1.00 69.75 516 ALA A CA 1
ATOM 4013 C C . ALA A 1 516 ? 50.875 10.414 -106.145 1.00 69.75 516 ALA A C 1
ATOM 4015 O O . ALA A 1 516 ? 51.869 9.849 -106.606 1.00 69.75 516 ALA A O 1
ATOM 4016 N N . GLN A 1 517 ? 49.955 10.999 -106.923 1.00 73.56 517 GLN A N 1
ATOM 4017 C CA . GLN A 1 517 ? 50.056 11.100 -108.385 1.00 73.56 517 GLN A CA 1
ATOM 4018 C C . GLN A 1 517 ? 51.192 12.045 -108.810 1.00 73.56 517 GLN A C 1
ATOM 4020 O O . GLN A 1 517 ? 52.056 11.632 -109.581 1.00 73.56 517 GLN A O 1
ATOM 4025 N N . ASP A 1 518 ? 51.283 13.246 -108.228 1.00 74.12 518 ASP A N 1
ATOM 4026 C CA . ASP A 1 518 ? 52.358 14.216 -108.498 1.00 74.12 518 ASP A CA 1
ATOM 4027 C C . ASP A 1 518 ? 53.757 13.608 -108.233 1.00 74.12 518 ASP A C 1
ATOM 4029 O O . ASP A 1 518 ? 54.716 13.838 -108.975 1.00 74.12 518 ASP A O 1
ATOM 4033 N N . ALA A 1 519 ? 53.884 12.786 -107.182 1.00 68.38 519 ALA A N 1
ATOM 4034 C CA . ALA A 1 519 ? 55.108 12.045 -106.875 1.00 68.38 519 ALA A CA 1
ATOM 4035 C C . ALA A 1 519 ? 55.400 10.910 -107.878 1.00 68.38 519 ALA A C 1
ATOM 4037 O O . ALA A 1 519 ? 56.566 10.647 -108.181 1.00 68.38 519 ALA A O 1
ATOM 4038 N N . LEU A 1 520 ? 54.365 10.248 -108.401 1.00 70.75 520 LEU A N 1
ATOM 4039 C CA . LEU A 1 520 ? 54.476 9.205 -109.426 1.00 70.75 520 LEU A CA 1
ATOM 4040 C C . LEU A 1 520 ? 54.927 9.775 -110.777 1.00 70.75 520 LEU A C 1
ATOM 4042 O O . LEU A 1 520 ? 55.795 9.181 -111.422 1.00 70.75 520 LEU A O 1
ATOM 4046 N N . ASP A 1 521 ? 54.412 10.939 -111.167 1.00 73.94 521 ASP A N 1
ATOM 4047 C CA . ASP A 1 521 ? 54.821 11.639 -112.389 1.00 73.94 521 ASP A CA 1
ATOM 4048 C C . ASP A 1 521 ? 56.284 12.104 -112.299 1.00 73.94 521 ASP A C 1
ATOM 4050 O O . ASP A 1 521 ? 57.072 11.823 -113.205 1.00 73.94 521 ASP A O 1
ATOM 4054 N N . MET A 1 522 ? 56.705 12.693 -111.169 1.00 69.12 522 MET A N 1
ATOM 4055 C CA . MET A 1 522 ? 58.119 13.041 -110.935 1.00 69.12 522 MET A CA 1
ATOM 4056 C C . MET A 1 522 ? 59.051 11.818 -110.966 1.00 69.12 522 MET A C 1
ATOM 4058 O O . MET A 1 522 ? 60.150 11.889 -111.517 1.00 69.12 522 MET A O 1
ATOM 4062 N N . ILE A 1 523 ? 58.633 10.677 -110.403 1.00 70.38 523 ILE A N 1
ATOM 4063 C CA . ILE A 1 523 ? 59.406 9.426 -110.490 1.00 70.38 523 ILE A CA 1
ATOM 4064 C C . ILE A 1 523 ? 59.470 8.926 -111.940 1.00 70.38 523 ILE A C 1
ATOM 4066 O O . ILE A 1 523 ? 60.521 8.447 -112.369 1.00 70.38 523 ILE A O 1
ATOM 4070 N N . THR A 1 524 ? 58.387 9.063 -112.706 1.00 69.75 524 THR A N 1
ATOM 4071 C CA . THR A 1 524 ? 58.324 8.637 -114.111 1.00 69.75 524 THR A CA 1
ATOM 4072 C C . THR A 1 524 ? 59.241 9.486 -114.996 1.00 69.75 524 THR A C 1
ATOM 4074 O O . THR A 1 524 ? 60.015 8.921 -115.766 1.00 69.75 524 THR A O 1
ATOM 4077 N N . GLU A 1 525 ? 59.269 10.812 -114.820 1.00 72.50 525 GLU A N 1
ATOM 4078 C CA . GLU A 1 525 ? 60.203 11.694 -115.541 1.00 72.50 525 GLU A CA 1
ATOM 4079 C C . GLU A 1 525 ? 61.675 11.334 -115.252 1.00 72.50 525 GLU A C 1
ATOM 4081 O O . GLU A 1 525 ? 62.495 11.258 -116.171 1.00 72.50 525 GLU A O 1
ATOM 4086 N N . ILE A 1 526 ? 62.014 11.029 -113.994 1.00 68.19 526 ILE A N 1
ATOM 4087 C CA . ILE A 1 526 ? 63.363 10.578 -113.608 1.00 68.19 526 ILE A CA 1
ATOM 4088 C C . ILE A 1 526 ? 63.705 9.220 -114.250 1.00 68.19 526 ILE A C 1
ATOM 4090 O O . ILE A 1 526 ? 64.840 9.010 -114.691 1.00 68.19 526 ILE A O 1
ATOM 4094 N N . VAL A 1 527 ? 62.742 8.296 -114.330 1.00 70.75 527 VAL A N 1
ATOM 4095 C CA . VAL A 1 527 ? 62.912 6.979 -114.972 1.00 70.75 527 VAL A CA 1
ATOM 4096 C C . VAL A 1 527 ? 63.104 7.096 -116.490 1.00 70.75 527 VAL A C 1
ATOM 4098 O O . VAL A 1 527 ? 63.908 6.340 -117.040 1.00 70.75 527 VAL A O 1
ATOM 4101 N N . ASP A 1 528 ? 62.459 8.058 -117.151 1.00 72.62 528 ASP A N 1
ATOM 4102 C CA . ASP A 1 528 ? 62.606 8.299 -118.594 1.00 72.62 528 ASP A CA 1
ATOM 4103 C C . ASP A 1 528 ? 63.902 9.049 -118.969 1.00 72.62 528 ASP A C 1
ATOM 4105 O O . ASP A 1 528 ? 64.429 8.842 -120.066 1.00 72.62 528 ASP A O 1
ATOM 4109 N N . GLN A 1 529 ? 64.475 9.867 -118.075 1.00 67.62 529 GLN A N 1
ATOM 4110 C CA . GLN A 1 529 ? 65.782 10.520 -118.300 1.00 67.62 529 GLN A CA 1
ATOM 4111 C C . GLN A 1 529 ? 66.982 9.595 -117.999 1.00 67.62 529 GLN A C 1
ATOM 4113 O O . GLN A 1 529 ? 68.016 9.655 -118.679 1.00 67.62 529 GLN A O 1
ATOM 4118 N N . LEU A 1 530 ? 66.824 8.669 -117.045 1.00 66.06 530 LEU A N 1
ATOM 4119 C CA . LEU A 1 530 ? 67.829 7.687 -116.604 1.00 66.06 530 LEU A CA 1
ATOM 4120 C C . LEU A 1 530 ? 68.621 6.975 -117.737 1.00 66.06 530 LEU A C 1
ATOM 4122 O O . LEU A 1 530 ? 69.836 6.802 -117.591 1.00 66.06 530 LEU A O 1
ATOM 4126 N N . PRO A 1 531 ? 68.019 6.563 -118.875 1.00 70.75 531 PRO A N 1
ATOM 4127 C CA . PRO A 1 531 ? 68.738 5.928 -119.983 1.00 70.75 531 PRO A CA 1
ATOM 4128 C C . PRO A 1 531 ? 69.766 6.825 -120.692 1.00 70.75 531 PRO A C 1
ATOM 4130 O O . PRO A 1 531 ? 70.788 6.308 -121.160 1.00 70.75 531 PRO A O 1
ATOM 4133 N N . GLU A 1 532 ? 69.534 8.140 -120.784 1.00 70.94 532 GLU A N 1
ATOM 4134 C CA . GLU A 1 532 ? 70.515 9.085 -121.343 1.00 70.94 532 GLU A CA 1
ATOM 4135 C C . GLU A 1 532 ? 71.558 9.499 -120.305 1.00 70.94 532 GLU A C 1
ATOM 4137 O O . GLU A 1 532 ? 72.744 9.550 -120.634 1.00 70.94 532 GLU A O 1
ATOM 4142 N N . ASP A 1 533 ? 71.186 9.665 -119.037 1.00 69.31 533 ASP A N 1
ATOM 4143 C CA . ASP A 1 533 ? 72.164 9.900 -117.965 1.00 69.31 533 ASP A CA 1
ATOM 4144 C C . ASP A 1 533 ? 73.151 8.732 -117.836 1.00 69.31 533 ASP A C 1
ATOM 4146 O O . ASP A 1 533 ? 74.364 8.936 -117.731 1.00 69.31 533 ASP A O 1
ATOM 4150 N N . VAL A 1 534 ? 72.680 7.488 -117.973 1.00 70.38 534 VAL A N 1
ATOM 4151 C CA . VAL A 1 534 ? 73.549 6.300 -118.036 1.00 70.38 534 VAL A CA 1
ATOM 4152 C C . VAL A 1 534 ? 74.429 6.287 -119.296 1.00 70.38 534 VAL A C 1
ATOM 4154 O O . VAL A 1 534 ? 75.560 5.793 -119.238 1.00 70.38 534 VAL A O 1
ATOM 4157 N N . LYS A 1 535 ? 73.989 6.847 -120.432 1.00 71.44 535 LYS A N 1
ATOM 4158 C CA . LYS A 1 535 ? 74.854 7.031 -121.616 1.00 71.44 535 LYS A CA 1
ATOM 4159 C C . LYS A 1 535 ? 75.918 8.102 -121.372 1.00 71.44 535 LYS A C 1
ATOM 4161 O O . LYS A 1 535 ? 77.084 7.850 -121.682 1.00 71.44 535 LYS A O 1
ATOM 4166 N N . GLN A 1 536 ? 75.562 9.247 -120.791 1.00 68.56 536 GLN A N 1
ATOM 4167 C CA . GLN A 1 536 ? 76.507 10.315 -120.443 1.00 68.56 536 GLN A CA 1
ATOM 4168 C C . GLN A 1 536 ? 77.548 9.817 -119.425 1.00 68.56 536 GLN A C 1
ATOM 4170 O O . GLN A 1 536 ? 78.753 9.937 -119.660 1.00 68.56 536 GLN A O 1
ATOM 4175 N N . ALA A 1 537 ? 77.108 9.128 -118.368 1.00 63.56 537 ALA A N 1
ATOM 4176 C CA . ALA A 1 537 ? 77.971 8.489 -117.373 1.00 63.56 537 ALA A CA 1
ATOM 4177 C C . ALA A 1 537 ? 78.915 7.428 -117.972 1.00 63.56 537 ALA A C 1
ATOM 4179 O O . ALA A 1 537 ? 80.040 7.264 -117.500 1.00 63.56 537 ALA A O 1
ATOM 4180 N N . ARG A 1 538 ? 78.507 6.730 -119.043 1.00 65.75 538 ARG A N 1
ATOM 4181 C CA . ARG A 1 538 ? 79.372 5.790 -119.785 1.00 65.75 538 ARG A CA 1
ATOM 4182 C C . ARG A 1 538 ? 80.351 6.471 -120.743 1.00 65.75 538 ARG A C 1
ATOM 4184 O O . ARG A 1 538 ? 81.371 5.866 -121.069 1.00 65.75 538 ARG A O 1
ATOM 4191 N N . GLN A 1 539 ? 80.081 7.697 -121.189 1.00 68.25 539 GLN A N 1
ATOM 4192 C CA . GLN A 1 539 ? 81.027 8.479 -121.996 1.00 68.25 539 GLN A CA 1
ATOM 4193 C C . GLN A 1 539 ? 82.051 9.226 -121.133 1.00 68.25 539 GLN A C 1
ATOM 4195 O O . GLN A 1 539 ? 83.202 9.342 -121.549 1.00 68.25 539 GLN A O 1
ATOM 4200 N N . LEU A 1 540 ? 81.675 9.639 -119.918 1.00 65.44 540 LEU A N 1
ATOM 4201 C CA . LEU A 1 540 ? 82.519 10.363 -118.956 1.00 65.44 540 LEU A CA 1
ATOM 4202 C C . LEU A 1 540 ? 83.959 9.818 -118.807 1.00 65.44 540 LEU A C 1
ATOM 4204 O O . LEU A 1 540 ? 84.888 10.618 -118.902 1.00 65.44 540 LEU A O 1
ATOM 4208 N N . PRO A 1 541 ? 84.217 8.500 -118.659 1.00 64.75 541 PRO A N 1
ATOM 4209 C CA . PRO A 1 541 ? 85.585 7.970 -118.596 1.00 64.75 541 PRO A CA 1
ATOM 4210 C C . PRO A 1 541 ? 86.411 8.241 -119.862 1.00 64.75 541 PRO A C 1
ATOM 4212 O O . PRO A 1 541 ? 87.612 8.494 -119.780 1.00 64.75 541 PRO A O 1
ATOM 4215 N N . LYS A 1 542 ? 85.769 8.218 -121.037 1.00 68.25 542 LYS A N 1
ATOM 4216 C CA . LYS A 1 542 ? 86.403 8.476 -122.336 1.00 68.25 542 LYS A CA 1
ATOM 4217 C C . LYS A 1 542 ? 86.682 9.964 -122.528 1.00 68.25 542 LYS A C 1
ATOM 4219 O O . LYS A 1 542 ? 87.789 10.313 -122.924 1.00 68.25 542 LYS A O 1
ATOM 4224 N N . THR A 1 543 ? 85.740 10.840 -122.180 1.00 70.00 543 THR A N 1
ATOM 4225 C CA . THR A 1 543 ? 85.961 12.293 -122.227 1.00 70.00 543 THR A CA 1
ATOM 4226 C C . THR A 1 543 ? 86.961 12.757 -121.157 1.00 70.00 543 THR A C 1
ATOM 4228 O O . THR A 1 543 ? 87.753 13.655 -121.435 1.00 70.00 543 THR A O 1
ATOM 4231 N N . VAL A 1 544 ? 87.058 12.097 -119.996 1.00 70.81 544 VAL A N 1
ATOM 4232 C CA . VAL A 1 544 ? 88.138 12.325 -119.012 1.00 70.81 544 VAL A CA 1
ATOM 4233 C C . VAL A 1 544 ? 89.506 11.874 -119.540 1.00 70.81 544 VAL A C 1
ATOM 4235 O O . VAL A 1 544 ? 90.483 12.598 -119.368 1.00 70.81 544 VAL A O 1
ATOM 4238 N N . ASP A 1 545 ? 89.610 10.726 -120.212 1.00 71.75 545 ASP A N 1
ATOM 4239 C CA . ASP A 1 545 ? 90.872 10.257 -120.808 1.00 71.75 545 ASP A CA 1
ATOM 4240 C C . ASP A 1 545 ? 91.319 11.131 -122.004 1.00 71.75 545 ASP A C 1
ATOM 4242 O O . ASP A 1 545 ? 92.490 11.497 -122.114 1.00 71.75 545 ASP A O 1
ATOM 4246 N N . GLU A 1 546 ? 90.382 11.569 -122.849 1.00 74.25 546 GLU A N 1
ATOM 4247 C CA . GLU A 1 546 ? 90.621 12.560 -123.911 1.00 74.25 546 GLU A CA 1
ATOM 4248 C C . GLU A 1 546 ? 91.046 13.926 -123.332 1.00 74.25 546 GLU A C 1
ATOM 4250 O O . GLU A 1 546 ? 92.016 14.524 -123.806 1.00 74.25 546 GLU A O 1
ATOM 4255 N N . THR A 1 547 ? 90.415 14.379 -122.243 1.00 70.69 547 THR A N 1
ATOM 4256 C CA . THR A 1 547 ? 90.798 15.612 -121.528 1.00 70.69 547 THR A CA 1
ATOM 4257 C C . THR A 1 547 ? 92.182 15.489 -120.884 1.00 70.69 547 THR A C 1
ATOM 4259 O O . THR A 1 547 ? 92.998 16.403 -120.998 1.00 70.69 547 THR A O 1
ATOM 4262 N N . ASN A 1 548 ? 92.505 14.350 -120.266 1.00 68.31 548 ASN A N 1
ATOM 4263 C CA . ASN A 1 548 ? 93.831 14.094 -119.700 1.00 68.31 548 ASN A CA 1
ATOM 4264 C C . ASN A 1 548 ? 94.923 14.076 -120.777 1.00 68.31 548 ASN A C 1
ATOM 4266 O O . ASN A 1 548 ? 96.003 14.627 -120.557 1.00 68.31 548 ASN A O 1
ATOM 4270 N N . LYS A 1 549 ? 94.645 13.521 -121.963 1.00 72.62 549 LYS A N 1
ATOM 4271 C CA . LYS A 1 549 ? 95.556 13.588 -123.119 1.00 72.62 549 LYS A CA 1
ATOM 4272 C C . LYS A 1 549 ? 95.773 15.029 -123.583 1.00 72.62 549 LYS A C 1
ATOM 4274 O O . LYS A 1 549 ? 96.925 15.425 -123.763 1.00 72.62 549 LYS A O 1
ATOM 4279 N N . ALA A 1 550 ? 94.717 15.839 -123.677 1.00 71.44 550 ALA A N 1
ATOM 4280 C CA . ALA A 1 550 ? 94.837 17.265 -123.989 1.00 71.44 550 ALA A CA 1
ATOM 4281 C C . ALA A 1 550 ? 95.658 18.034 -122.928 1.00 71.44 550 ALA A C 1
ATOM 4283 O O . ALA A 1 550 ? 96.542 18.817 -123.278 1.00 71.44 550 ALA A O 1
ATOM 4284 N N . ILE A 1 551 ? 95.448 17.760 -121.635 1.00 70.06 551 ILE A N 1
ATOM 4285 C CA . ILE A 1 551 ? 96.206 18.365 -120.524 1.00 70.06 551 ILE A CA 1
ATOM 4286 C C . ILE A 1 551 ? 97.683 17.935 -120.540 1.00 70.06 551 ILE A C 1
ATOM 4288 O O . ILE A 1 551 ? 98.565 18.761 -120.289 1.00 70.06 551 ILE A O 1
ATOM 4292 N N . GLN A 1 552 ? 97.994 16.675 -120.855 1.00 70.00 552 GLN A N 1
ATOM 4293 C CA . GLN A 1 552 ? 99.380 16.222 -121.032 1.00 70.00 552 GLN A CA 1
ATOM 4294 C C . GLN A 1 552 ? 100.041 16.894 -122.242 1.00 70.00 552 GLN A C 1
ATOM 4296 O O . GLN A 1 552 ? 101.186 17.338 -122.148 1.00 70.00 552 GLN A O 1
ATOM 4301 N N . GLN A 1 553 ? 99.319 17.034 -123.356 1.00 69.38 553 GLN A N 1
ATOM 4302 C CA . GLN A 1 553 ? 99.811 17.698 -124.564 1.00 69.38 553 GLN A CA 1
ATOM 4303 C C . GLN A 1 553 ? 100.095 19.191 -124.312 1.00 69.38 553 GLN A C 1
ATOM 4305 O O . GLN A 1 553 ? 101.173 19.674 -124.664 1.00 69.38 553 GLN A O 1
ATOM 4310 N N . ALA A 1 554 ? 99.203 19.887 -123.600 1.00 63.41 554 ALA A N 1
ATOM 4311 C CA . ALA A 1 554 ? 99.396 21.271 -123.167 1.00 63.41 554 ALA A CA 1
ATOM 4312 C C . ALA A 1 554 ? 100.568 21.427 -122.176 1.00 63.41 554 ALA A C 1
ATOM 4314 O O . ALA A 1 554 ? 101.380 22.340 -122.318 1.00 63.41 554 ALA A O 1
ATOM 4315 N N . ASN A 1 555 ? 100.724 20.522 -121.202 1.00 59.84 555 ASN A N 1
ATOM 4316 C CA . ASN A 1 555 ? 101.858 20.558 -120.267 1.00 59.84 555 ASN A CA 1
ATOM 4317 C C . ASN A 1 555 ? 103.206 20.273 -120.949 1.00 59.84 555 ASN A C 1
ATOM 4319 O O . ASN A 1 555 ? 104.213 20.886 -120.588 1.00 59.84 555 ASN A O 1
ATOM 4323 N N . ASN A 1 556 ? 103.236 19.396 -121.955 1.00 60.00 556 ASN A N 1
ATOM 4324 C CA . ASN A 1 556 ? 104.437 19.143 -122.753 1.00 60.00 556 ASN A CA 1
ATOM 4325 C C . ASN A 1 556 ? 104.821 20.363 -123.606 1.00 60.00 556 ASN A C 1
ATOM 4327 O O . ASN A 1 556 ? 106.004 20.684 -123.694 1.00 60.00 556 ASN A O 1
ATOM 4331 N N . GLN A 1 557 ? 103.846 21.100 -124.150 1.00 59.38 557 GLN A N 1
ATOM 4332 C CA . GLN A 1 557 ? 104.099 22.403 -124.780 1.00 59.38 557 GLN A CA 1
ATOM 4333 C C . GLN A 1 557 ? 104.592 23.443 -123.756 1.00 59.38 557 GLN A C 1
ATOM 4335 O O . GLN A 1 557 ? 105.561 24.153 -124.018 1.00 59.38 557 GLN A O 1
ATOM 4340 N N . ARG A 1 558 ? 104.006 23.491 -122.549 1.00 50.56 558 ARG A N 1
ATOM 4341 C CA . ARG A 1 558 ? 104.390 24.456 -121.499 1.00 50.56 558 ARG A CA 1
ATOM 4342 C C . ARG A 1 558 ? 105.837 24.291 -121.014 1.00 50.56 558 ARG A C 1
ATOM 4344 O O . ARG A 1 558 ? 106.462 25.281 -120.644 1.00 50.56 558 ARG A O 1
ATOM 4351 N N . LYS A 1 559 ? 106.388 23.071 -121.040 1.00 54.62 559 LYS A N 1
ATOM 4352 C CA . LYS A 1 559 ? 107.786 22.782 -120.658 1.00 54.62 559 LYS A CA 1
ATOM 4353 C C . LYS A 1 559 ? 108.843 23.240 -121.677 1.00 54.62 559 LYS A C 1
ATOM 4355 O O . LYS A 1 559 ? 110.026 23.168 -121.363 1.00 54.62 559 LYS A O 1
ATOM 4360 N N . LEU A 1 560 ? 108.449 23.710 -122.863 1.00 54.97 560 LEU A N 1
ATOM 4361 C CA . LEU A 1 560 ? 109.372 24.101 -123.939 1.00 54.97 560 LEU A CA 1
ATOM 4362 C C . LEU A 1 560 ? 109.643 25.614 -124.048 1.00 54.97 560 LEU A C 1
ATOM 4364 O O . LEU A 1 560 ? 110.493 25.998 -124.847 1.00 54.97 560 LEU A O 1
ATOM 4368 N N . CYS A 1 561 ? 108.951 26.474 -123.286 1.00 49.56 561 CYS A N 1
ATOM 4369 C CA . CYS A 1 561 ? 108.930 27.918 -123.580 1.00 49.56 561 CYS A CA 1
ATOM 4370 C C . CYS A 1 561 ? 109.662 28.862 -122.606 1.00 49.56 561 CYS A C 1
ATOM 4372 O O . CYS A 1 561 ? 110.062 29.926 -123.063 1.00 49.56 561 CYS A O 1
ATOM 4374 N N . PHE A 1 562 ? 109.863 28.534 -121.320 1.00 38.16 562 PHE A N 1
ATOM 4375 C CA . PHE A 1 562 ? 110.607 29.411 -120.390 1.00 38.16 562 PHE A CA 1
ATOM 4376 C C . PHE A 1 562 ? 111.318 28.646 -119.254 1.00 38.16 562 PHE A C 1
ATOM 4378 O O . PHE A 1 562 ? 110.649 27.918 -118.519 1.00 38.16 562 PHE A O 1
ATOM 4385 N N . PRO A 1 563 ? 112.639 28.847 -119.063 1.00 42.25 563 PRO A N 1
ATOM 4386 C CA . PRO A 1 563 ? 113.390 28.361 -117.905 1.00 42.25 563 PRO A CA 1
ATOM 4387 C C . PRO A 1 563 ? 113.891 29.502 -116.994 1.00 42.25 563 PRO A C 1
ATOM 4389 O O . PRO A 1 563 ? 114.613 30.377 -117.458 1.00 42.25 563 PRO A O 1
ATOM 4392 N N . PHE A 1 564 ? 113.562 29.456 -115.699 1.00 35.88 564 PHE A N 1
ATOM 4393 C CA . PHE A 1 564 ? 114.291 30.065 -114.564 1.00 35.88 564 PHE A CA 1
ATOM 4394 C C . PHE A 1 564 ? 113.706 29.493 -113.241 1.00 35.88 564 PHE A C 1
ATOM 4396 O O . PHE A 1 564 ? 112.675 28.817 -113.317 1.00 35.88 564 PHE A O 1
ATOM 4403 N N . PRO A 1 565 ? 114.382 29.611 -112.077 1.00 47.81 565 PRO A N 1
ATOM 4404 C CA . PRO A 1 565 ? 114.439 28.519 -111.106 1.00 47.81 565 PRO A CA 1
ATOM 4405 C C . PRO A 1 565 ? 113.829 28.869 -109.736 1.00 47.81 565 PRO A C 1
ATOM 4407 O O . PRO A 1 565 ? 113.146 29.879 -109.574 1.00 47.81 565 PRO A O 1
ATOM 4410 N N . ASP A 1 566 ? 114.064 27.984 -108.772 1.00 40.53 566 ASP A N 1
ATOM 4411 C CA . ASP A 1 566 ? 113.597 28.033 -107.389 1.00 40.53 566 ASP A CA 1
ATOM 4412 C C . ASP A 1 566 ? 114.055 29.283 -106.615 1.00 40.53 566 ASP A C 1
ATOM 4414 O O . ASP A 1 566 ? 115.205 29.698 -106.721 1.00 40.53 566 ASP A O 1
ATOM 4418 N N . GLU A 1 567 ? 113.184 29.795 -105.740 1.00 34.09 567 GLU A N 1
ATOM 4419 C CA . GLU A 1 567 ? 113.467 29.912 -104.299 1.00 34.09 567 GLU A CA 1
ATOM 4420 C C . GLU A 1 567 ? 112.144 30.081 -103.519 1.00 34.09 567 GLU A C 1
ATOM 4422 O O . GLU A 1 567 ? 111.132 30.517 -104.071 1.00 34.09 567 GLU A O 1
ATOM 4427 N N . GLY A 1 568 ? 112.104 29.613 -102.266 1.00 33.62 568 GLY A N 1
ATOM 4428 C CA . GLY A 1 568 ? 110.854 29.353 -101.532 1.00 33.62 568 GLY A CA 1
ATOM 4429 C C . GLY A 1 568 ? 110.464 30.400 -100.482 1.00 33.62 568 GLY A C 1
ATOM 4430 O O . GLY A 1 568 ? 111.209 31.332 -100.198 1.00 33.62 568 GLY A O 1
ATOM 4431 N N . TRP A 1 569 ? 109.300 30.191 -99.856 1.00 31.92 569 TRP A N 1
ATOM 4432 C CA . TRP A 1 569 ? 108.841 30.905 -98.656 1.00 31.92 569 TRP A CA 1
ATOM 4433 C C . TRP A 1 569 ? 108.200 29.934 -97.656 1.00 31.92 569 TRP A C 1
ATOM 4435 O O . TRP A 1 569 ? 107.560 28.960 -98.052 1.00 31.92 569 TRP A O 1
ATOM 4445 N N . THR A 1 570 ? 108.383 30.206 -96.364 1.00 40.41 570 THR A N 1
ATOM 4446 C CA . THR A 1 570 ? 107.878 29.409 -95.230 1.00 40.41 570 THR A CA 1
ATOM 4447 C C . THR A 1 570 ? 106.712 30.092 -94.499 1.00 40.41 570 THR A C 1
ATOM 4449 O O . THR A 1 570 ? 106.511 31.293 -94.658 1.00 40.41 570 THR A O 1
ATOM 4452 N N . ASP A 1 571 ? 105.993 29.299 -93.694 1.00 45.91 571 ASP A N 1
ATOM 4453 C CA . ASP A 1 571 ? 104.918 29.612 -92.722 1.00 45.91 571 ASP A CA 1
ATOM 4454 C C . ASP A 1 571 ? 104.867 31.031 -92.101 1.00 45.91 571 ASP A C 1
ATOM 4456 O O . ASP A 1 571 ? 105.912 31.643 -91.854 1.00 45.91 571 ASP A O 1
ATOM 4460 N N . PRO A 1 572 ? 103.656 31.524 -91.738 1.00 43.78 572 PRO A N 1
ATOM 4461 C CA . PRO A 1 572 ? 103.288 31.446 -90.310 1.00 43.78 572 PRO A CA 1
ATOM 4462 C C . PRO A 1 572 ? 101.793 31.248 -89.933 1.00 43.78 572 PRO A C 1
ATOM 4464 O O . PRO A 1 572 ? 100.901 31.988 -90.338 1.00 43.78 572 PRO A O 1
ATOM 4467 N N . GLU A 1 573 ? 101.577 30.308 -89.010 1.00 39.16 573 GLU A N 1
ATOM 4468 C CA . GLU A 1 573 ? 100.812 30.389 -87.744 1.00 39.16 573 GLU A CA 1
ATOM 4469 C C . GLU A 1 573 ? 99.727 31.479 -87.441 1.00 39.16 573 GLU A C 1
ATOM 4471 O O . GLU A 1 573 ? 100.023 32.653 -87.234 1.00 39.16 573 GLU A O 1
ATOM 4476 N N . THR A 1 574 ? 98.547 30.973 -87.018 1.00 40.59 574 THR A N 1
ATOM 4477 C CA . THR A 1 574 ? 97.751 31.341 -85.797 1.00 40.59 574 THR A CA 1
ATOM 4478 C C . THR A 1 574 ? 96.724 32.503 -85.742 1.00 40.59 574 THR A C 1
ATOM 4480 O O . THR A 1 574 ? 96.822 33.517 -86.419 1.00 40.59 574 THR A O 1
ATOM 4483 N N . ASN A 1 575 ? 95.831 32.356 -84.731 1.00 38.25 575 ASN A N 1
ATOM 4484 C CA . ASN A 1 575 ? 95.254 33.386 -83.828 1.00 38.25 575 ASN A CA 1
ATOM 4485 C C . ASN A 1 575 ? 93.946 34.140 -84.234 1.00 38.25 575 ASN A C 1
ATOM 4487 O O . ASN A 1 575 ? 93.726 34.422 -85.401 1.00 38.25 575 ASN A O 1
ATOM 4491 N N . ASP A 1 576 ? 93.024 34.519 -83.314 1.00 40.84 576 ASP A N 1
ATOM 4492 C CA . ASP A 1 576 ? 92.938 34.235 -81.857 1.00 40.84 576 ASP A CA 1
ATOM 4493 C C . ASP A 1 576 ? 91.537 34.401 -81.181 1.00 40.84 576 ASP A C 1
ATOM 4495 O O . ASP A 1 576 ? 90.945 35.469 -81.298 1.00 40.84 576 ASP A O 1
ATOM 4499 N N . ARG A 1 577 ? 91.144 33.438 -80.307 1.00 40.88 577 ARG A N 1
ATOM 4500 C CA . ARG A 1 577 ? 90.243 33.530 -79.100 1.00 40.88 577 ARG A CA 1
ATOM 4501 C C . ARG A 1 577 ? 88.860 34.242 -79.249 1.00 40.88 577 ARG A C 1
ATOM 4503 O O . ARG A 1 577 ? 88.483 34.636 -80.336 1.00 40.88 577 ARG A O 1
ATOM 4510 N N . ARG A 1 578 ? 87.950 34.385 -78.259 1.00 38.16 578 ARG A N 1
ATOM 4511 C CA . ARG A 1 578 ? 87.802 34.252 -76.764 1.00 38.16 578 ARG A CA 1
ATOM 4512 C C . ARG A 1 578 ? 86.276 33.960 -76.512 1.00 38.16 578 ARG A C 1
ATOM 4514 O O . ARG A 1 578 ? 85.518 34.171 -77.446 1.00 38.16 578 ARG A O 1
ATOM 4521 N N . ASN A 1 579 ? 85.654 33.541 -75.391 1.00 37.34 579 ASN A N 1
ATOM 4522 C CA . ASN A 1 579 ? 85.921 33.234 -73.960 1.00 37.34 579 ASN A CA 1
ATOM 4523 C C . ASN A 1 579 ? 84.720 32.333 -73.452 1.00 37.34 579 ASN A C 1
ATOM 4525 O O . ASN A 1 579 ? 83.714 32.279 -74.145 1.00 37.34 579 ASN A O 1
ATOM 4529 N N . LYS A 1 580 ? 84.746 31.465 -72.412 1.00 38.66 580 LYS A N 1
ATOM 4530 C CA . LYS A 1 580 ? 84.524 31.665 -70.935 1.00 38.66 580 LYS A CA 1
ATOM 4531 C C . LYS A 1 580 ? 83.386 32.657 -70.570 1.00 38.66 580 LYS A C 1
ATOM 4533 O O . LYS A 1 580 ? 83.389 33.736 -71.139 1.00 38.66 580 LYS A O 1
ATOM 4538 N N . LYS A 1 581 ? 82.458 32.482 -69.605 1.00 37.19 581 LYS A N 1
ATOM 4539 C CA . LYS A 1 581 ? 82.086 31.496 -68.535 1.00 37.19 581 LYS A CA 1
ATOM 4540 C C . LYS A 1 581 ? 80.579 31.743 -68.182 1.00 37.19 581 LYS A C 1
ATOM 4542 O O . LYS A 1 581 ? 80.055 32.751 -68.634 1.00 37.19 581 LYS A O 1
ATOM 4547 N N . GLY A 1 582 ? 79.826 30.981 -67.367 1.00 31.45 582 GLY A N 1
ATOM 4548 C CA . GLY A 1 582 ? 80.063 29.706 -66.657 1.00 31.45 582 GLY A CA 1
ATOM 4549 C C . GLY A 1 582 ? 80.023 29.777 -65.106 1.00 31.45 582 GLY A C 1
ATOM 4550 O O . GLY A 1 582 ? 81.074 30.049 -64.521 1.00 31.45 582 GLY A O 1
ATOM 4551 N N . GLY A 1 583 ? 78.877 29.474 -64.455 1.00 31.20 583 GLY A N 1
ATOM 4552 C CA . GLY A 1 583 ? 78.731 29.315 -62.984 1.00 31.20 583 GLY A CA 1
ATOM 4553 C C . GLY A 1 583 ? 77.318 29.554 -62.386 1.00 31.20 583 GLY A C 1
ATOM 4554 O O . GLY A 1 583 ? 76.671 30.544 -62.705 1.00 31.20 583 GLY A O 1
ATOM 4555 N N . ASP A 1 584 ? 76.886 28.647 -61.505 1.00 35.25 584 ASP A N 1
ATOM 4556 C CA . ASP A 1 584 ? 75.584 28.503 -60.804 1.00 35.25 584 ASP A CA 1
ATOM 4557 C C . ASP A 1 584 ? 75.135 29.661 -59.870 1.00 35.25 584 ASP A C 1
ATOM 4559 O O . ASP A 1 584 ? 75.983 30.357 -59.308 1.00 35.25 584 ASP A O 1
ATOM 4563 N N . ARG A 1 585 ? 73.821 29.736 -59.537 1.00 33.19 585 ARG A N 1
ATOM 4564 C CA . ARG A 1 585 ? 73.290 29.402 -58.177 1.00 33.19 585 ARG A CA 1
ATOM 4565 C C . ARG A 1 585 ? 71.767 29.545 -57.970 1.00 33.19 585 ARG A C 1
ATOM 4567 O O . ARG A 1 585 ? 71.075 30.262 -58.680 1.00 33.19 585 ARG A O 1
ATOM 4574 N N . LEU A 1 586 ? 71.289 28.845 -56.933 1.00 34.88 586 LEU A N 1
ATOM 4575 C CA . LEU A 1 586 ? 69.934 28.861 -56.359 1.00 34.88 586 LEU A CA 1
ATOM 4576 C C . LEU A 1 586 ? 69.633 30.142 -55.553 1.00 34.88 586 LEU A C 1
ATOM 4578 O O . LEU A 1 586 ? 70.492 30.563 -54.779 1.00 34.88 586 LEU A O 1
ATOM 4582 N N . ALA A 1 587 ? 68.391 30.643 -55.631 1.00 31.09 587 ALA A N 1
ATOM 4583 C CA . ALA A 1 587 ? 67.492 30.990 -54.504 1.00 31.09 587 ALA A CA 1
ATOM 4584 C C . ALA A 1 587 ? 66.298 31.846 -54.996 1.00 31.09 587 ALA A C 1
ATOM 4586 O O . ALA A 1 587 ? 66.479 32.724 -55.832 1.00 31.09 587 ALA A O 1
ATOM 4587 N N . GLY A 1 588 ? 65.091 31.642 -54.452 1.00 30.47 588 GLY A N 1
ATOM 4588 C CA . GLY A 1 588 ? 63.910 32.499 -54.696 1.00 30.47 588 GLY A CA 1
ATOM 4589 C C . GLY A 1 588 ? 63.246 32.945 -53.386 1.00 30.47 588 GLY A C 1
ATOM 4590 O O . GLY A 1 588 ? 63.683 32.491 -52.329 1.00 30.47 588 GLY A O 1
ATOM 4591 N N . ARG A 1 589 ? 62.197 33.793 -53.431 1.00 34.66 589 ARG A N 1
ATOM 4592 C CA . ARG A 1 589 ? 61.276 34.073 -52.297 1.00 34.66 589 ARG A CA 1
ATOM 4593 C C . ARG A 1 589 ? 59.917 34.697 -52.703 1.00 34.66 589 ARG A C 1
ATOM 4595 O O . ARG A 1 589 ? 59.902 35.659 -53.454 1.00 34.66 589 ARG A O 1
ATOM 4602 N N . TYR A 1 590 ? 58.847 34.171 -52.089 1.00 32.44 590 TYR A N 1
ATOM 4603 C CA . TYR A 1 590 ? 57.661 34.825 -51.479 1.00 32.44 590 TYR A CA 1
ATOM 4604 C C . TYR A 1 590 ? 56.856 35.954 -52.171 1.00 32.44 590 TYR A C 1
ATOM 4606 O O . TYR A 1 590 ? 57.334 37.077 -52.292 1.00 32.44 590 TYR A O 1
ATOM 4614 N N . ALA A 1 591 ? 55.555 35.676 -52.366 1.00 32.56 591 ALA A N 1
ATOM 4615 C CA . ALA A 1 591 ? 54.371 36.408 -51.852 1.00 32.56 591 ALA A CA 1
ATOM 4616 C C . ALA A 1 591 ? 53.167 35.416 -51.923 1.00 32.56 591 ALA A C 1
ATOM 4618 O O . ALA A 1 591 ? 53.068 34.702 -52.915 1.00 32.56 591 ALA A O 1
ATOM 4619 N N . GLU A 1 592 ? 52.426 35.071 -50.856 1.00 35.91 592 GLU A N 1
ATOM 4620 C CA . GLU A 1 592 ? 51.353 35.822 -50.148 1.00 35.91 592 GLU A CA 1
ATOM 4621 C C . GLU A 1 592 ? 50.050 36.015 -50.975 1.00 35.91 592 GLU A C 1
ATOM 4623 O O . GLU A 1 592 ? 50.138 36.446 -52.118 1.00 35.91 592 GLU A O 1
ATOM 4628 N N . ASN A 1 593 ? 48.817 35.767 -50.479 1.00 34.31 593 ASN A N 1
ATOM 4629 C CA . ASN A 1 593 ? 48.331 35.167 -49.209 1.00 34.31 593 ASN A CA 1
ATOM 4630 C C . ASN A 1 593 ? 46.806 34.805 -49.291 1.00 34.31 593 ASN A C 1
ATOM 4632 O O . ASN A 1 593 ? 46.132 35.348 -50.160 1.00 34.31 593 ASN A O 1
ATOM 4636 N N . GLN A 1 594 ? 46.264 34.035 -48.320 1.00 35.03 594 GLN A N 1
ATOM 4637 C CA . GLN A 1 594 ? 44.818 33.894 -47.947 1.00 35.03 594 GLN A CA 1
ATOM 4638 C C . GLN A 1 594 ? 43.848 33.173 -48.944 1.00 35.03 594 GLN A C 1
ATOM 4640 O O . GLN A 1 594 ? 44.086 33.186 -50.143 1.00 35.03 594 GLN A O 1
ATOM 4645 N N . THR A 1 595 ? 42.747 32.485 -48.551 1.00 36.62 595 THR A N 1
ATOM 4646 C CA . THR A 1 595 ? 42.077 32.279 -47.228 1.00 36.62 595 THR A CA 1
ATOM 4647 C C . THR A 1 595 ? 41.208 30.988 -47.158 1.00 36.62 595 THR A C 1
ATOM 4649 O O . THR A 1 595 ? 40.467 30.743 -48.099 1.00 36.62 595 THR A O 1
ATOM 4652 N N . ARG A 1 596 ? 41.180 30.328 -45.976 1.00 41.81 596 ARG A N 1
ATOM 4653 C CA . ARG A 1 596 ? 40.071 29.570 -45.307 1.00 41.81 596 ARG A CA 1
ATOM 4654 C C . ARG A 1 596 ? 39.356 28.380 -45.997 1.00 41.81 596 ARG A C 1
ATOM 4656 O O . ARG A 1 596 ? 38.477 28.594 -46.824 1.00 41.81 596 ARG A O 1
ATOM 4663 N N . ASP A 1 597 ? 39.656 27.161 -45.535 1.00 41.84 597 ASP A N 1
ATOM 4664 C CA . ASP A 1 597 ? 38.949 26.366 -44.488 1.00 41.84 597 ASP A CA 1
ATOM 4665 C C . ASP A 1 597 ? 37.427 26.572 -44.247 1.00 41.84 597 ASP A C 1
ATOM 4667 O O . ASP A 1 597 ? 36.947 27.710 -44.341 1.00 41.84 597 ASP A O 1
ATOM 4671 N N . PRO A 1 598 ? 36.691 25.544 -43.755 1.00 64.31 598 PRO A N 1
ATOM 4672 C CA . PRO A 1 598 ? 37.160 24.220 -43.300 1.00 64.31 598 PRO A CA 1
ATOM 4673 C C . PRO A 1 598 ? 36.877 23.058 -44.268 1.00 64.31 598 PRO A C 1
ATOM 4675 O O . PRO A 1 598 ? 35.869 23.124 -45.005 1.00 64.31 598 PRO A O 1
#

Sequence (598 aa):
MEASGNSKCATCGCNTEYSIGFGCNPSNGQCECLPGVIGEKCDHCPYRWVLIPDEGCFECDSCSHDLLDVTDQLKQLLDPVIIEFETVAQGYFTNRRLLYINETANQLGPKVNLLDPLQVNLEPITQELESLEQDSRNLNRRVEYAAESGEQTAPNGEKVRNEALEVEELIRKAVGNARDVVEEVSSLAFSLDGGDGTQIDYALRRAQEILEEIQFRDLTPQSEAAREELFDAHTLLARMEEFSIPVHNQSQAFRDLRRKIHEFDDKLGDLQNYSRDSIEKVLVAQQFNDQNRNAKVTSTVNTVKNLTKESNSTLLEAKELLKNATDLLNDDVVKDSKKASDSLEEIITKQEQEQLNMESPAEDAANHAQNLTNQANNLDNLLAESRYTSENAVGAANAYKNIEAAIQEAIKAAEDAGVAAENATDMSQGLDTRTRESEERSTVLLEDARKTLDQAQTELEPQLEAASQAVAQVQQLNDQADEGDNLINRLLNKISNQPLQLDQVVEDSLQADQVAQDALDMITEIVDQLPEDVKQARQLPKTVDETNKAIQQANNQRKLCFPFPDEGWTDPETNDRRNKKGGDRLAGRYAENQTRDP